Protein AF-A0A955DGP5-F1 (afdb_monomer_lite)

Radius of gyration: 36.28 Å; chains: 1; bounding box: 99×63×102 Å

Structure (mmCIF, N/CA/C/O backbone):
data_AF-A0A955DGP5-F1
#
_entry.id   AF-A0A955DGP5-F1
#
loop_
_atom_site.group_PDB
_atom_site.id
_atom_site.type_symbol
_atom_site.label_atom_id
_atom_site.label_alt_id
_atom_site.label_comp_id
_atom_site.label_asym_id
_atom_site.label_entity_id
_atom_site.label_seq_id
_atom_site.pdbx_PDB_ins_code
_atom_site.Cartn_x
_atom_site.Cartn_y
_atom_site.Cartn_z
_atom_site.occupancy
_atom_site.B_iso_or_equiv
_atom_site.auth_seq_id
_atom_site.auth_comp_id
_atom_site.auth_asym_id
_atom_site.auth_atom_id
_atom_site.pdbx_PDB_model_num
ATOM 1 N N . MET A 1 1 ? 39.831 -23.997 -34.292 1.00 48.88 1 MET A N 1
ATOM 2 C CA . MET A 1 1 ? 38.954 -23.624 -35.419 1.00 48.88 1 MET A CA 1
ATOM 3 C C . MET A 1 1 ? 38.560 -22.183 -35.210 1.00 48.88 1 MET A C 1
ATOM 5 O O . MET A 1 1 ? 38.172 -21.834 -34.099 1.00 48.88 1 MET A O 1
ATOM 9 N N . SER A 1 2 ? 38.765 -21.341 -36.214 1.00 65.88 2 SER A N 1
ATOM 10 C CA . SER A 1 2 ? 38.227 -19.985 -36.193 1.00 65.88 2 SER A CA 1
ATOM 11 C C . SER A 1 2 ? 36.701 -20.079 -36.203 1.00 65.88 2 SER A C 1
ATOM 13 O O . SER A 1 2 ? 36.144 -20.981 -36.828 1.00 65.88 2 SER A O 1
ATOM 15 N N . VAL A 1 3 ? 36.001 -19.145 -35.553 1.00 66.38 3 VAL A N 1
ATOM 16 C CA . VAL A 1 3 ? 34.526 -19.069 -35.624 1.00 66.38 3 VAL A CA 1
ATOM 17 C C . VAL A 1 3 ? 34.046 -18.962 -37.085 1.00 66.38 3 VAL A C 1
ATOM 19 O O . VAL A 1 3 ? 32.935 -19.363 -37.409 1.00 66.38 3 VAL A O 1
ATOM 22 N N . THR A 1 4 ? 34.917 -18.504 -37.989 1.00 73.19 4 THR A N 1
ATOM 23 C CA . THR A 1 4 ? 34.667 -18.378 -39.431 1.00 73.19 4 THR A CA 1
ATOM 24 C C . THR A 1 4 ? 34.707 -19.695 -40.216 1.00 73.19 4 THR A C 1
ATOM 26 O O . THR A 1 4 ? 34.394 -19.690 -41.401 1.00 73.19 4 THR A O 1
ATOM 29 N N . ASP A 1 5 ? 35.100 -20.815 -39.602 1.00 83.38 5 ASP A N 1
ATOM 30 C CA . ASP A 1 5 ? 35.236 -22.105 -40.303 1.00 83.38 5 ASP A CA 1
ATOM 31 C C . ASP A 1 5 ? 33.879 -22.825 -40.476 1.00 83.38 5 ASP A C 1
ATOM 33 O O . ASP A 1 5 ? 33.770 -23.781 -41.244 1.00 83.38 5 ASP A O 1
ATOM 37 N N . VAL A 1 6 ? 32.827 -22.361 -39.786 1.00 92.69 6 VAL A N 1
ATOM 38 C CA . VAL A 1 6 ? 31.447 -22.859 -39.915 1.00 92.69 6 VAL A CA 1
ATOM 39 C C . VAL A 1 6 ? 30.603 -21.803 -40.641 1.00 92.69 6 VAL A C 1
ATOM 41 O O . VAL A 1 6 ? 30.426 -20.718 -40.085 1.00 92.69 6 VAL A O 1
ATOM 44 N N . PRO A 1 7 ? 30.016 -22.095 -41.823 1.00 92.50 7 PRO A N 1
ATOM 45 C CA . PRO A 1 7 ? 29.334 -21.089 -42.648 1.00 92.50 7 PRO A CA 1
ATOM 46 C C . PRO A 1 7 ? 28.259 -20.270 -41.918 1.00 92.50 7 PRO A C 1
ATOM 48 O O . PRO A 1 7 ? 28.155 -19.062 -42.113 1.00 92.50 7 PRO A O 1
ATOM 51 N N . THR A 1 8 ? 27.478 -20.898 -41.036 1.00 93.88 8 THR A N 1
ATOM 52 C CA . THR A 1 8 ? 26.446 -20.195 -40.258 1.00 93.88 8 THR A CA 1
ATOM 53 C C . THR A 1 8 ? 27.043 -19.279 -39.188 1.00 93.88 8 THR A C 1
ATOM 55 O O . THR A 1 8 ? 26.563 -18.164 -39.001 1.00 93.88 8 THR A O 1
ATOM 58 N N . LEU A 1 9 ? 28.103 -19.711 -38.494 1.00 94.31 9 LEU A N 1
ATOM 59 C CA . LEU A 1 9 ? 28.782 -18.879 -37.492 1.00 94.31 9 LEU A CA 1
ATOM 60 C C . LEU A 1 9 ? 29.489 -17.695 -38.156 1.00 94.31 9 LEU A C 1
ATOM 62 O O . LEU A 1 9 ? 29.463 -16.571 -37.658 1.00 94.31 9 LEU A O 1
ATOM 66 N N . ASP A 1 10 ? 30.066 -17.940 -39.323 1.00 92.81 10 ASP A N 1
ATOM 67 C CA . ASP A 1 10 ? 30.679 -16.936 -40.174 1.00 92.81 10 ASP A CA 1
ATOM 68 C C . ASP A 1 10 ? 29.658 -15.886 -40.656 1.00 92.81 10 ASP A C 1
ATOM 70 O O . ASP A 1 10 ? 29.903 -14.683 -40.555 1.00 92.81 10 ASP A O 1
ATOM 74 N N . LEU A 1 11 ? 28.465 -16.313 -41.082 1.00 94.44 11 LEU A N 1
ATOM 75 C CA . LEU A 1 11 ? 27.358 -15.409 -41.410 1.00 94.44 11 LEU A CA 1
ATOM 76 C C . LEU A 1 11 ? 26.950 -14.551 -40.199 1.00 94.44 11 LEU A C 1
ATOM 78 O O . LEU A 1 11 ? 26.938 -13.322 -40.293 1.00 94.44 11 LEU A O 1
ATOM 82 N N . LEU A 1 12 ? 26.670 -15.188 -39.055 1.00 95.19 12 LEU A N 1
ATOM 83 C CA . LEU A 1 12 ? 26.222 -14.523 -37.824 1.00 95.19 12 LEU A CA 1
ATOM 84 C C . LEU A 1 12 ? 27.238 -13.491 -37.310 1.00 95.19 12 LEU A C 1
ATOM 86 O O . LEU A 1 12 ? 26.868 -12.395 -36.886 1.00 95.19 12 LEU A O 1
ATOM 90 N N . THR A 1 13 ? 28.531 -13.815 -37.365 1.00 92.19 13 THR A N 1
ATOM 91 C CA . THR A 1 13 ? 29.599 -12.942 -36.847 1.00 92.19 13 THR A CA 1
ATOM 92 C C . THR A 1 13 ? 29.950 -11.783 -37.778 1.00 92.19 13 THR A C 1
ATOM 94 O O . THR A 1 13 ? 30.512 -10.783 -37.325 1.00 92.19 13 THR A O 1
ATOM 97 N N . ARG A 1 14 ? 29.562 -11.848 -39.057 1.00 91.00 14 ARG A N 1
ATOM 98 C CA . ARG A 1 14 ? 29.710 -10.744 -40.021 1.00 91.00 14 ARG A CA 1
ATOM 99 C C . ARG A 1 14 ? 28.559 -9.741 -39.997 1.00 91.00 14 ARG A C 1
ATOM 101 O O . ARG A 1 14 ? 28.615 -8.763 -40.752 1.00 91.00 14 ARG A O 1
ATOM 108 N N . HIS A 1 15 ? 27.527 -9.951 -39.179 1.00 95.38 15 HIS A N 1
ATOM 109 C CA . HIS A 1 15 ? 26.366 -9.064 -39.122 1.00 95.38 15 HIS A CA 1
ATOM 110 C C . HIS A 1 15 ? 26.761 -7.590 -38.930 1.00 95.38 15 HIS A C 1
ATOM 112 O O . HIS A 1 15 ? 27.554 -7.212 -38.057 1.00 95.38 15 HIS A O 1
ATOM 118 N N . ARG A 1 16 ? 26.131 -6.726 -39.724 1.00 94.31 16 ARG A N 1
ATOM 119 C CA . ARG A 1 16 ? 26.225 -5.269 -39.620 1.00 94.31 16 ARG A CA 1
ATOM 120 C C . ARG A 1 16 ? 24.915 -4.658 -40.090 1.00 94.31 16 ARG A C 1
ATOM 122 O O . ARG A 1 16 ? 24.444 -4.968 -41.176 1.00 94.31 16 ARG A O 1
ATOM 129 N N . SER A 1 17 ? 24.333 -3.766 -39.289 1.00 96.44 17 SER A N 1
ATOM 130 C CA . SER A 1 17 ? 23.057 -3.156 -39.667 1.00 96.44 17 SER A CA 1
ATOM 131 C C . SER A 1 17 ? 23.236 -2.241 -40.879 1.00 96.44 17 SER A C 1
ATOM 133 O O . SER A 1 17 ? 23.959 -1.242 -40.786 1.00 96.44 17 SER A O 1
ATOM 135 N N . ILE A 1 18 ? 22.538 -2.560 -41.965 1.00 97.44 18 ILE A N 1
ATOM 136 C CA . ILE A 1 18 ? 22.532 -1.807 -43.219 1.00 97.44 18 ILE A CA 1
ATOM 137 C C . ILE A 1 18 ? 21.443 -0.735 -43.157 1.00 97.44 18 ILE A C 1
ATOM 139 O O . ILE A 1 18 ? 20.306 -0.984 -42.769 1.00 97.44 18 ILE A O 1
ATOM 143 N N . ARG A 1 19 ? 21.784 0.502 -43.490 1.00 96.25 19 ARG A N 1
ATOM 144 C CA . ARG A 1 19 ? 20.928 1.691 -43.386 1.00 96.25 19 ARG A CA 1
ATOM 145 C C . ARG A 1 19 ? 20.783 2.438 -44.711 1.00 96.25 19 ARG A C 1
ATOM 147 O O . ARG A 1 19 ? 20.003 3.388 -44.753 1.00 96.25 19 ARG A O 1
ATOM 154 N N . ARG A 1 20 ? 21.482 1.997 -45.760 1.00 96.62 20 ARG A N 1
ATOM 155 C CA . ARG A 1 20 ? 21.308 2.419 -47.154 1.00 96.62 20 ARG A CA 1
ATOM 156 C C . ARG A 1 20 ? 21.091 1.201 -48.040 1.00 96.62 20 ARG A C 1
ATOM 158 O O . ARG A 1 20 ? 21.802 0.206 -47.908 1.00 96.62 20 ARG A O 1
ATOM 165 N N . TYR A 1 21 ? 20.124 1.309 -48.936 1.00 97.44 21 TYR A N 1
ATOM 166 C CA . TYR A 1 21 ? 19.685 0.234 -49.812 1.00 97.44 21 TYR A CA 1
ATOM 167 C C . TYR A 1 21 ? 19.577 0.765 -51.237 1.00 97.44 21 TYR A C 1
ATOM 169 O O . TYR A 1 21 ? 19.356 1.960 -51.425 1.00 97.44 21 TYR A O 1
ATOM 177 N N . THR A 1 22 ? 19.722 -0.116 -52.221 1.00 96.38 22 THR A N 1
ATOM 178 C CA . THR A 1 22 ? 19.312 0.194 -53.598 1.00 96.38 22 THR A CA 1
ATOM 179 C C . THR A 1 22 ? 17.781 0.195 -53.707 1.00 96.38 22 THR A C 1
ATOM 181 O O . THR A 1 22 ? 17.105 -0.343 -52.829 1.00 96.38 22 THR A O 1
ATOM 184 N N . ASP A 1 23 ? 17.241 0.697 -54.819 1.00 91.94 23 ASP A N 1
ATOM 185 C CA . ASP A 1 23 ? 15.794 0.695 -55.092 1.00 91.94 23 ASP A CA 1
ATOM 186 C C . ASP A 1 23 ? 15.229 -0.698 -55.450 1.00 91.94 23 ASP A C 1
ATOM 188 O O . ASP A 1 23 ? 14.032 -0.842 -55.707 1.00 91.94 23 ASP A O 1
ATOM 192 N N . ALA A 1 24 ? 16.070 -1.741 -55.486 1.00 93.88 24 ALA A N 1
ATOM 193 C CA . ALA A 1 24 ? 15.634 -3.095 -55.801 1.00 93.88 24 ALA A CA 1
ATOM 194 C C . ALA A 1 24 ? 14.674 -3.641 -54.719 1.00 93.88 24 ALA A C 1
ATOM 196 O O . ALA A 1 24 ? 15.036 -3.675 -53.533 1.00 93.88 24 ALA A O 1
ATOM 197 N N . PRO A 1 25 ? 13.465 -4.107 -55.095 1.00 94.12 25 PRO A N 1
ATOM 198 C CA . PRO A 1 25 ? 12.541 -4.716 -54.148 1.00 94.12 25 PRO A CA 1
ATOM 199 C C . PRO A 1 25 ? 13.051 -6.086 -53.689 1.00 94.12 25 PRO A C 1
ATOM 201 O O . PRO A 1 25 ? 13.791 -6.762 -54.401 1.00 94.12 25 PRO A O 1
ATOM 204 N N . VAL A 1 26 ? 12.602 -6.526 -52.511 1.00 97.75 26 VAL A N 1
ATOM 205 C CA . VAL A 1 26 ? 12.794 -7.917 -52.069 1.00 97.75 26 VAL A CA 1
ATOM 206 C C . VAL A 1 26 ? 11.700 -8.782 -52.717 1.00 97.75 26 VAL A C 1
ATOM 208 O O . VAL A 1 26 ? 10.520 -8.498 -52.475 1.00 97.75 26 VAL A O 1
ATOM 211 N N . PRO A 1 27 ? 12.041 -9.807 -53.525 1.00 97.81 27 PRO A N 1
ATOM 212 C CA . PRO A 1 27 ? 11.066 -10.697 -54.149 1.00 97.81 27 PRO A CA 1
ATOM 213 C C . PRO A 1 27 ? 10.210 -11.433 -53.115 1.00 97.81 27 PRO A C 1
ATOM 215 O O . PRO A 1 27 ? 10.704 -11.865 -52.074 1.00 97.81 27 PRO A O 1
ATOM 218 N N . ASP A 1 28 ? 8.927 -11.633 -53.419 1.00 97.31 28 ASP A N 1
ATOM 219 C CA . ASP A 1 28 ? 7.980 -12.302 -52.514 1.00 97.31 28 ASP A CA 1
ATOM 220 C C . ASP A 1 28 ? 8.388 -13.740 -52.170 1.00 97.31 28 ASP A C 1
ATOM 222 O O . ASP A 1 28 ? 8.121 -14.213 -51.065 1.00 97.31 28 ASP A O 1
ATOM 226 N N . GLU A 1 29 ? 9.055 -14.428 -53.098 1.00 98.06 29 GLU A N 1
ATOM 227 C CA . GLU A 1 29 ? 9.611 -15.763 -52.870 1.00 98.06 29 GLU A CA 1
ATOM 228 C C . GLU A 1 29 ? 10.653 -15.750 -51.746 1.00 98.06 29 GLU A C 1
ATOM 230 O O . GLU A 1 29 ? 10.575 -16.559 -50.821 1.00 98.06 29 GLU A O 1
ATOM 235 N N . ASP A 1 30 ? 11.570 -14.785 -51.763 1.00 98.44 30 ASP A N 1
ATOM 236 C CA . ASP A 1 30 ? 12.584 -14.646 -50.719 1.00 98.44 30 ASP A CA 1
ATOM 237 C C . ASP A 1 30 ? 11.959 -14.225 -49.387 1.00 98.44 30 ASP A C 1
ATOM 239 O O . ASP A 1 30 ? 12.339 -14.749 -48.340 1.00 98.44 30 ASP A O 1
ATOM 243 N N . VAL A 1 31 ? 10.937 -13.360 -49.401 1.00 98.56 31 VAL A N 1
ATOM 244 C CA . VAL A 1 31 ? 10.166 -13.041 -48.187 1.00 98.56 31 VAL A CA 1
ATOM 245 C C . VAL A 1 31 ? 9.550 -14.308 -47.589 1.00 98.56 31 VAL A C 1
ATOM 247 O O . VAL A 1 31 ? 9.675 -14.538 -46.388 1.00 98.56 31 VAL A O 1
ATOM 250 N N . ARG A 1 32 ? 8.928 -15.166 -48.406 1.00 98.31 32 ARG A N 1
ATOM 251 C CA . ARG A 1 32 ? 8.340 -16.432 -47.938 1.00 98.31 32 ARG A CA 1
ATOM 252 C C . ARG A 1 32 ? 9.394 -17.386 -47.389 1.00 98.31 32 ARG A C 1
ATOM 254 O O . ARG A 1 32 ? 9.180 -17.957 -46.324 1.00 98.31 32 ARG A O 1
ATOM 261 N N . ARG A 1 33 ? 10.536 -17.531 -48.066 1.00 98.38 33 ARG A N 1
ATOM 262 C CA . ARG A 1 33 ? 11.659 -18.359 -47.592 1.00 98.38 33 ARG A CA 1
ATOM 263 C C . ARG A 1 33 ? 12.179 -17.879 -46.238 1.00 98.38 33 ARG A C 1
ATOM 265 O O . ARG A 1 33 ? 12.415 -18.698 -45.353 1.00 98.38 33 ARG A O 1
ATOM 272 N N . ALA A 1 34 ? 12.296 -16.565 -46.052 1.00 98.56 34 ALA A N 1
ATOM 273 C CA . ALA A 1 34 ? 12.708 -15.984 -44.781 1.00 98.56 34 ALA A CA 1
ATOM 274 C C . ALA A 1 34 ? 11.660 -16.213 -43.677 1.00 98.56 34 ALA A C 1
ATOM 276 O O . ALA A 1 34 ? 12.028 -16.565 -42.559 1.00 98.56 34 ALA A O 1
ATOM 277 N N . VAL A 1 35 ? 10.363 -16.077 -43.980 1.00 98.62 35 VAL A N 1
ATOM 278 C CA . VAL A 1 35 ? 9.282 -16.361 -43.019 1.00 98.62 35 VAL A CA 1
ATOM 279 C C . VAL A 1 35 ? 9.290 -17.826 -42.588 1.00 98.62 35 VAL A C 1
ATOM 281 O O . VAL A 1 35 ? 9.182 -18.083 -41.395 1.00 98.62 35 VAL A O 1
ATOM 284 N N . VAL A 1 36 ? 9.492 -18.775 -43.509 1.00 98.56 36 VAL A N 1
ATOM 285 C CA . VAL A 1 36 ? 9.620 -20.207 -43.173 1.00 98.56 36 VAL A CA 1
ATOM 286 C C . VAL A 1 36 ? 10.784 -20.444 -42.205 1.00 98.56 36 VAL A C 1
ATOM 288 O O . VAL A 1 36 ? 10.629 -21.162 -41.221 1.00 98.56 36 VAL A O 1
ATOM 291 N N . ALA A 1 37 ? 11.934 -19.803 -42.432 1.00 98.06 37 ALA A N 1
ATOM 292 C CA . ALA A 1 37 ? 13.064 -19.877 -41.505 1.00 98.06 37 ALA A CA 1
ATOM 293 C C . ALA A 1 37 ? 12.751 -19.226 -40.144 1.00 98.06 37 ALA A C 1
ATOM 295 O O . ALA A 1 37 ? 13.120 -19.766 -39.101 1.00 98.06 37 ALA A O 1
ATOM 296 N N . GLY A 1 38 ? 12.036 -18.097 -40.144 1.00 98.12 38 GLY A N 1
ATOM 297 C CA . GLY A 1 38 ? 11.529 -17.446 -38.937 1.00 98.12 38 GLY A CA 1
ATOM 298 C C . GLY A 1 38 ? 10.619 -18.365 -38.120 1.00 98.12 38 GLY A C 1
ATOM 299 O O . GLY A 1 38 ? 10.817 -18.509 -36.918 1.00 98.12 38 GLY A O 1
ATOM 300 N N . GLN A 1 39 ? 9.664 -19.035 -38.771 1.00 98.25 39 GLN A N 1
ATOM 301 C CA . GLN A 1 39 ? 8.717 -19.958 -38.131 1.00 98.25 39 GLN A CA 1
ATOM 302 C C . GLN A 1 39 ? 9.385 -21.195 -37.521 1.00 98.25 39 GLN A C 1
ATOM 304 O O . GLN A 1 39 ? 8.822 -21.805 -36.619 1.00 98.25 39 GLN A O 1
ATOM 309 N N . ALA A 1 40 ? 10.586 -21.550 -37.983 1.00 98.00 40 ALA A N 1
ATOM 310 C CA . ALA A 1 40 ? 11.376 -22.639 -37.419 1.00 98.00 40 ALA A CA 1
ATOM 311 C C . ALA A 1 40 ? 12.081 -22.271 -36.094 1.00 98.00 40 ALA A C 1
ATOM 313 O O . ALA A 1 40 ? 12.815 -23.095 -35.548 1.00 98.00 40 ALA A O 1
ATOM 314 N N . ALA A 1 41 ? 11.910 -21.045 -35.586 1.00 98.00 41 ALA A N 1
ATOM 315 C CA . ALA A 1 41 ? 12.388 -20.664 -34.262 1.00 98.00 41 ALA A CA 1
ATOM 316 C C . ALA A 1 41 ? 11.684 -21.468 -33.152 1.00 98.00 41 ALA A C 1
ATOM 318 O O . ALA A 1 41 ? 10.514 -21.832 -33.278 1.00 98.00 41 ALA A O 1
ATOM 319 N N . SER A 1 42 ? 12.388 -21.710 -32.041 1.00 96.69 42 SER A N 1
ATOM 320 C CA . SER A 1 42 ? 11.759 -22.225 -30.821 1.00 96.69 42 SER A CA 1
ATOM 321 C C . SER A 1 42 ? 10.641 -21.290 -30.368 1.00 96.69 42 SER A C 1
ATOM 323 O O . SER A 1 42 ? 10.778 -20.071 -30.463 1.00 96.69 42 SER A O 1
ATOM 325 N N . THR A 1 43 ? 9.565 -21.870 -29.843 1.00 93.88 43 THR A N 1
ATOM 326 C CA . THR A 1 43 ? 8.435 -21.125 -29.281 1.00 93.88 43 THR A CA 1
ATOM 327 C C . THR A 1 43 ? 8.040 -21.741 -27.953 1.00 93.88 43 THR A C 1
ATOM 329 O O . THR A 1 43 ? 7.986 -22.971 -27.814 1.00 93.88 43 THR A O 1
ATOM 332 N N . SER A 1 44 ? 7.800 -20.901 -26.955 1.00 81.44 44 SER A N 1
ATOM 333 C CA . SER A 1 44 ? 7.436 -21.377 -25.623 1.00 81.44 44 SER A CA 1
ATOM 334 C C . SER A 1 44 ? 6.098 -22.106 -25.684 1.00 81.44 44 SER A C 1
ATOM 336 O O . SER A 1 44 ? 5.122 -21.576 -26.202 1.00 81.44 44 SER A O 1
ATOM 338 N N . SER A 1 45 ? 6.045 -23.352 -25.208 1.00 87.56 45 SER A N 1
ATOM 339 C CA . SER A 1 45 ? 4.828 -24.184 -25.234 1.00 87.56 45 SER A CA 1
ATOM 340 C C . SER A 1 45 ? 4.144 -24.291 -26.611 1.00 87.56 45 SER A C 1
ATOM 342 O O . SER A 1 45 ? 2.942 -24.529 -26.686 1.00 87.56 45 SER A O 1
ATOM 344 N N . ALA A 1 46 ? 4.896 -24.112 -27.704 1.00 89.69 46 ALA A N 1
ATOM 345 C CA . ALA A 1 46 ? 4.382 -24.084 -29.076 1.00 89.69 46 ALA A CA 1
ATOM 346 C C . ALA A 1 46 ? 3.311 -23.004 -29.364 1.00 89.69 46 ALA A C 1
ATOM 348 O O . ALA A 1 46 ? 2.576 -23.126 -30.351 1.00 89.69 46 ALA A O 1
ATOM 349 N N . VAL A 1 47 ? 3.225 -21.945 -28.543 1.00 89.75 47 VAL A N 1
ATOM 350 C CA . VAL A 1 47 ? 2.171 -20.917 -28.655 1.00 89.75 47 VAL A CA 1
ATOM 351 C C . VAL A 1 47 ? 2.271 -20.126 -29.957 1.00 89.75 47 VAL A C 1
ATOM 353 O O . VAL A 1 47 ? 1.254 -19.866 -30.590 1.00 89.75 47 VAL A O 1
ATOM 356 N N . GLN A 1 48 ? 3.485 -19.824 -30.430 1.00 95.81 48 GLN A N 1
ATOM 357 C CA . GLN A 1 48 ? 3.697 -19.055 -31.659 1.00 95.81 48 GLN A CA 1
ATOM 358 C C . GLN A 1 48 ? 3.006 -17.683 -31.577 1.00 95.81 48 GLN A C 1
ATOM 360 O O . GLN A 1 48 ? 2.262 -17.289 -32.482 1.00 95.81 48 GLN A O 1
ATOM 365 N N . ALA A 1 49 ? 3.242 -16.958 -30.481 1.00 95.94 49 ALA A N 1
ATOM 366 C CA . ALA A 1 49 ? 2.567 -15.702 -30.139 1.00 95.94 49 ALA A CA 1
ATOM 367 C C . ALA A 1 49 ? 3.161 -14.490 -30.888 1.00 95.94 49 ALA A C 1
ATOM 369 O O . ALA A 1 49 ? 3.545 -13.480 -30.294 1.00 95.94 49 ALA A O 1
ATOM 370 N N . TYR A 1 50 ? 3.263 -14.593 -32.215 1.00 97.75 50 TYR A N 1
ATOM 371 C CA . TYR A 1 50 ? 3.863 -13.581 -33.081 1.00 97.75 50 TYR A CA 1
ATOM 372 C C . TYR A 1 50 ? 3.137 -13.429 -34.422 1.00 97.75 50 TYR A C 1
ATOM 374 O O . TYR A 1 50 ? 2.485 -14.346 -34.936 1.00 97.75 50 TYR A O 1
ATOM 382 N N . ALA A 1 51 ? 3.325 -12.266 -35.040 1.00 97.94 51 ALA A N 1
ATOM 383 C CA . ALA A 1 51 ? 2.938 -11.997 -36.417 1.00 97.94 51 ALA A CA 1
ATOM 384 C C . ALA A 1 51 ? 3.963 -11.090 -37.118 1.00 97.94 51 ALA A C 1
ATOM 386 O O . ALA A 1 51 ? 4.745 -10.377 -36.486 1.00 97.94 51 ALA A O 1
ATOM 387 N N . LEU A 1 52 ? 3.960 -11.116 -38.452 1.00 98.31 52 LEU A N 1
ATOM 388 C CA . LEU A 1 52 ? 4.790 -10.250 -39.284 1.00 98.31 52 LEU A CA 1
ATOM 389 C C . LEU A 1 52 ? 3.893 -9.439 -40.213 1.00 98.31 52 LEU A C 1
ATOM 391 O O . LEU A 1 52 ? 3.230 -9.997 -41.086 1.00 98.31 52 LEU A O 1
ATOM 395 N N . LEU A 1 53 ? 3.913 -8.121 -40.057 1.00 97.94 53 LEU A N 1
ATOM 396 C CA . LEU A 1 53 ? 3.165 -7.207 -40.909 1.00 97.94 53 LEU A CA 1
ATOM 397 C C . LEU A 1 53 ? 4.105 -6.575 -41.937 1.00 97.94 53 LEU A C 1
ATOM 399 O O . LEU A 1 53 ? 5.031 -5.850 -41.579 1.00 97.94 53 LEU A O 1
ATOM 403 N N . ARG A 1 54 ? 3.882 -6.833 -43.230 1.00 97.94 54 ARG A N 1
ATOM 404 C CA . ARG A 1 54 ? 4.615 -6.170 -44.320 1.00 97.94 54 ARG A CA 1
ATOM 405 C C . ARG A 1 54 ? 3.880 -4.900 -44.727 1.00 97.94 54 ARG A C 1
ATOM 407 O O . ARG A 1 54 ? 2.755 -4.971 -45.209 1.00 97.94 54 ARG A O 1
ATOM 414 N N . ILE A 1 55 ? 4.535 -3.749 -44.614 1.00 97.50 55 ILE A N 1
ATOM 415 C CA . ILE A 1 55 ? 3.962 -2.475 -45.064 1.00 97.50 55 ILE A CA 1
ATOM 416 C C . ILE A 1 55 ? 4.318 -2.297 -46.534 1.00 97.50 55 ILE A C 1
ATOM 418 O O . ILE A 1 55 ? 5.483 -2.076 -46.857 1.00 97.50 55 ILE A O 1
ATOM 422 N N . THR A 1 56 ? 3.359 -2.425 -47.444 1.00 95.44 56 THR A N 1
ATOM 423 C CA . THR A 1 56 ? 3.584 -2.239 -48.892 1.00 95.44 56 THR A CA 1
ATOM 424 C C . THR A 1 56 ? 3.180 -0.853 -49.381 1.00 95.44 56 THR A C 1
ATOM 426 O O . THR A 1 56 ? 3.719 -0.393 -50.383 1.00 95.44 56 THR A O 1
ATOM 429 N N . ASP A 1 57 ? 2.285 -0.170 -48.663 1.00 96.19 57 ASP A N 1
ATOM 430 C CA . ASP A 1 57 ? 1.847 1.180 -49.002 1.00 96.19 57 ASP A CA 1
ATOM 431 C C . ASP A 1 57 ? 2.958 2.215 -48.759 1.00 96.19 57 ASP A C 1
ATOM 433 O O . ASP A 1 57 ? 3.445 2.397 -47.637 1.00 96.19 57 ASP A O 1
ATOM 437 N N . GLY A 1 58 ? 3.346 2.914 -49.828 1.00 94.00 58 GLY A N 1
ATOM 438 C CA . GLY A 1 58 ? 4.395 3.929 -49.791 1.00 94.00 58 GLY A CA 1
ATOM 439 C C . GLY A 1 58 ? 4.038 5.112 -48.892 1.00 94.00 58 GLY A C 1
ATOM 440 O O . GLY A 1 58 ? 4.897 5.591 -48.154 1.00 94.00 58 GLY A O 1
ATOM 441 N N . ALA A 1 59 ? 2.770 5.540 -48.878 1.00 95.56 59 ALA A N 1
ATOM 442 C CA . ALA A 1 59 ? 2.332 6.661 -48.046 1.00 95.56 59 ALA A CA 1
ATOM 443 C C . ALA A 1 59 ? 2.437 6.331 -46.547 1.00 95.56 59 ALA A C 1
ATOM 445 O O . ALA A 1 59 ? 2.922 7.143 -45.756 1.00 95.56 59 ALA A O 1
ATOM 446 N N . THR A 1 60 ? 2.058 5.114 -46.157 1.00 96.25 60 THR A N 1
ATOM 447 C CA . THR A 1 60 ? 2.214 4.603 -44.789 1.00 96.25 60 THR A CA 1
ATOM 448 C C . THR A 1 60 ? 3.685 4.541 -44.386 1.00 96.25 60 THR A C 1
ATOM 450 O O . THR A 1 60 ? 4.041 5.000 -43.298 1.00 96.25 60 THR A O 1
ATOM 453 N N . ARG A 1 61 ? 4.575 4.053 -45.263 1.00 95.94 61 ARG A N 1
ATOM 454 C CA . ARG A 1 61 ? 6.019 4.037 -44.971 1.00 95.94 61 ARG A CA 1
ATOM 455 C C . ARG A 1 61 ? 6.610 5.436 -44.795 1.00 95.94 61 ARG A C 1
ATOM 457 O O . ARG A 1 61 ? 7.425 5.630 -43.896 1.00 95.94 61 ARG A O 1
ATOM 464 N N . GLU A 1 62 ? 6.194 6.403 -45.609 1.00 95.50 62 GLU A N 1
ATOM 465 C CA . GLU A 1 62 ? 6.613 7.805 -45.471 1.00 95.50 62 GLU A CA 1
ATOM 466 C C . GLU A 1 62 ? 6.159 8.392 -44.125 1.00 95.50 62 GLU A C 1
ATOM 468 O O . GLU A 1 62 ? 6.959 8.992 -43.403 1.00 95.50 62 GLU A O 1
ATOM 473 N N . ARG A 1 63 ? 4.910 8.138 -43.708 1.00 95.19 63 ARG A N 1
ATOM 474 C CA . ARG A 1 63 ? 4.403 8.565 -42.388 1.00 95.19 63 ARG A CA 1
ATOM 475 C C . ARG A 1 63 ? 5.210 7.962 -41.233 1.00 95.19 63 ARG A C 1
ATOM 477 O O . ARG A 1 63 ? 5.508 8.658 -40.261 1.00 95.19 63 ARG A O 1
ATOM 484 N N . LEU A 1 64 ? 5.628 6.701 -41.355 1.00 95.44 64 LEU A N 1
ATOM 485 C CA . LEU A 1 64 ? 6.432 6.013 -40.340 1.00 95.44 64 LEU A CA 1
ATOM 486 C C . LEU A 1 64 ? 7.838 6.610 -40.156 1.00 95.44 64 LEU A C 1
ATOM 488 O O . LEU A 1 64 ? 8.437 6.414 -39.097 1.00 95.44 64 LEU A O 1
ATOM 492 N N . ILE A 1 65 ? 8.381 7.374 -41.113 1.00 94.69 65 ILE A N 1
ATOM 493 C CA . ILE A 1 65 ? 9.681 8.051 -40.940 1.00 94.69 65 ILE A CA 1
ATOM 494 C C . ILE A 1 65 ? 9.639 8.982 -39.727 1.00 94.69 65 ILE A C 1
ATOM 496 O O . ILE A 1 65 ? 10.548 8.945 -38.895 1.00 94.69 65 ILE A O 1
ATOM 500 N N . ALA A 1 66 ? 8.593 9.804 -39.613 1.00 91.00 66 ALA A N 1
ATOM 501 C CA . ALA A 1 66 ? 8.444 10.741 -38.504 1.00 91.00 66 ALA A CA 1
ATOM 502 C C . ALA A 1 66 ? 8.295 9.992 -37.171 1.00 91.00 66 ALA A C 1
ATOM 504 O O . ALA A 1 66 ? 9.020 10.279 -36.218 1.00 91.00 66 ALA A O 1
ATOM 505 N N . LEU A 1 67 ? 7.437 8.967 -37.147 1.00 90.31 67 LEU A N 1
ATOM 506 C CA . LEU A 1 67 ? 7.142 8.174 -35.949 1.00 90.31 67 LEU A CA 1
ATOM 507 C C . LEU A 1 67 ? 8.345 7.362 -35.454 1.00 90.31 67 LEU A C 1
ATOM 509 O O . LEU A 1 67 ? 8.459 7.083 -34.267 1.00 90.31 67 LEU A O 1
ATOM 513 N N . THR A 1 68 ? 9.290 7.040 -36.338 1.00 90.81 68 THR A N 1
ATOM 514 C CA . THR A 1 68 ? 10.499 6.277 -36.000 1.00 90.81 68 THR A CA 1
ATOM 515 C C . THR A 1 68 ? 11.710 7.153 -35.666 1.00 90.81 68 THR A C 1
ATOM 517 O O . THR A 1 68 ? 12.820 6.635 -35.536 1.00 90.81 68 THR A O 1
ATOM 520 N N . GLY A 1 69 ? 11.538 8.471 -35.508 1.00 87.94 69 GLY A N 1
ATOM 521 C CA . GLY A 1 69 ? 12.628 9.404 -35.193 1.00 87.94 69 GLY A CA 1
ATOM 522 C C . GLY A 1 69 ? 13.414 9.882 -36.419 1.00 87.94 69 GLY A C 1
ATOM 523 O O . GLY A 1 69 ? 14.633 10.029 -36.359 1.00 87.94 69 GLY A O 1
ATOM 524 N N . GLY A 1 70 ? 12.738 10.089 -37.552 1.00 90.50 70 GLY A N 1
ATOM 525 C CA . GLY A 1 70 ? 13.331 10.629 -38.782 1.00 90.50 70 GLY A CA 1
ATOM 526 C C . GLY A 1 70 ? 14.113 9.606 -39.611 1.00 90.50 70 GLY A C 1
ATOM 527 O O . GLY A 1 70 ? 14.965 9.971 -40.425 1.00 90.50 70 GLY A O 1
ATOM 528 N N . GLN A 1 71 ? 13.871 8.308 -39.414 1.00 92.44 71 GLN A N 1
ATOM 529 C CA . GLN A 1 71 ? 14.657 7.246 -40.042 1.00 92.44 71 GLN A CA 1
ATOM 530 C C . GLN A 1 71 ? 14.223 6.987 -41.492 1.00 92.44 71 GLN A C 1
ATOM 532 O O . GLN A 1 71 ? 13.535 6.014 -41.774 1.00 92.44 71 GLN A O 1
ATOM 537 N N . ARG A 1 72 ? 14.708 7.806 -42.435 1.00 93.75 72 ARG A N 1
ATOM 538 C CA . ARG A 1 72 ? 14.356 7.751 -43.876 1.00 93.75 72 ARG A CA 1
ATOM 539 C C . ARG A 1 72 ? 14.408 6.359 -44.520 1.00 93.75 72 ARG A C 1
ATOM 541 O O . ARG A 1 72 ? 13.616 6.049 -45.399 1.00 93.75 72 ARG A O 1
ATOM 548 N N . LYS A 1 73 ? 15.314 5.495 -44.055 1.00 94.44 73 LYS A N 1
ATOM 549 C CA . LYS A 1 73 ? 15.436 4.100 -44.511 1.00 94.44 73 LYS A CA 1
ATOM 550 C C . LYS A 1 73 ? 14.155 3.264 -44.363 1.00 94.44 73 LYS A C 1
ATOM 552 O O . LYS A 1 73 ? 14.008 2.285 -45.081 1.00 94.44 73 LYS A O 1
ATOM 557 N N . VAL A 1 74 ? 13.232 3.651 -43.478 1.00 95.06 74 VAL A N 1
ATOM 558 C CA . VAL A 1 74 ? 11.923 2.995 -43.320 1.00 95.06 74 VAL A CA 1
ATOM 559 C C . VAL A 1 74 ? 11.114 3.041 -44.621 1.00 95.06 74 VAL A C 1
ATOM 561 O O . VAL A 1 74 ? 10.515 2.034 -44.987 1.00 95.06 74 VAL A O 1
ATOM 564 N N . ALA A 1 75 ? 11.166 4.150 -45.368 1.00 93.25 75 ALA A N 1
ATOM 565 C CA . ALA A 1 75 ? 10.490 4.257 -46.662 1.00 93.25 75 ALA A CA 1
ATOM 566 C C . ALA A 1 75 ? 11.308 3.714 -47.835 1.00 93.25 75 ALA A C 1
ATOM 568 O O . ALA A 1 75 ? 10.738 3.132 -48.753 1.00 93.25 75 ALA A O 1
ATOM 569 N N . HIS A 1 76 ? 12.633 3.852 -47.785 1.00 91.56 76 HIS A N 1
ATOM 570 C CA . HIS A 1 76 ? 13.507 3.570 -48.931 1.00 91.56 76 HIS A CA 1
ATOM 571 C C . HIS A 1 76 ? 14.158 2.174 -48.921 1.00 91.56 76 HIS A C 1
ATOM 573 O O . HIS A 1 76 ? 15.019 1.895 -49.745 1.00 91.56 76 HIS A O 1
ATOM 579 N N . CYS A 1 77 ? 13.812 1.297 -47.976 1.00 96.62 77 CYS A N 1
ATOM 580 C CA . CYS A 1 77 ? 14.268 -0.094 -48.011 1.00 96.62 77 CYS A CA 1
ATOM 581 C C . CYS A 1 77 ? 13.420 -0.940 -48.978 1.00 96.62 77 CYS A C 1
ATOM 583 O O . CYS A 1 77 ? 12.231 -0.679 -49.181 1.00 96.62 77 CYS A O 1
ATOM 585 N N . GLY A 1 78 ? 14.019 -1.995 -49.539 1.00 96.44 78 GLY A N 1
ATOM 586 C CA . GLY A 1 78 ? 13.352 -2.890 -50.494 1.00 96.44 78 GLY A CA 1
ATOM 587 C C . GLY A 1 78 ? 12.111 -3.591 -49.922 1.00 96.44 78 GLY A C 1
ATOM 588 O O . GLY A 1 78 ? 11.160 -3.885 -50.645 1.00 96.44 78 GLY A O 1
ATOM 589 N N . SER A 1 79 ? 12.061 -3.843 -48.614 1.00 98.06 79 SER A N 1
ATOM 590 C CA . SER A 1 79 ? 10.855 -4.231 -47.879 1.00 98.06 79 SER A CA 1
ATOM 591 C C . SER A 1 79 ? 10.931 -3.794 -46.421 1.00 98.06 79 SER A C 1
ATOM 593 O O . SER A 1 79 ? 11.956 -3.963 -45.761 1.00 98.06 79 SER A O 1
ATOM 595 N N . PHE A 1 80 ? 9.823 -3.246 -45.924 1.00 98.25 80 PHE A N 1
ATOM 596 C CA . PHE A 1 80 ? 9.666 -2.862 -44.529 1.00 98.25 80 PHE A CA 1
ATOM 597 C C . PHE A 1 80 ? 8.651 -3.773 -43.846 1.00 98.25 80 PHE A C 1
ATOM 599 O O . PHE A 1 80 ? 7.518 -3.919 -44.320 1.00 98.25 80 PHE A O 1
ATOM 606 N N . PHE A 1 81 ? 9.067 -4.361 -42.731 1.00 98.62 81 PHE A N 1
ATOM 607 C CA . PHE A 1 81 ? 8.227 -5.207 -41.899 1.00 98.62 81 PHE A CA 1
ATOM 608 C C . PHE A 1 81 ? 8.086 -4.631 -40.497 1.00 98.62 81 PHE A C 1
ATOM 610 O O . PHE A 1 81 ? 8.958 -3.903 -40.023 1.00 98.62 81 PHE A O 1
ATOM 617 N N . ILE A 1 82 ? 7.013 -5.008 -39.819 1.00 98.31 82 ILE A N 1
ATOM 618 C CA . ILE A 1 82 ? 6.795 -4.780 -38.398 1.00 98.31 82 ILE A CA 1
ATOM 619 C C . ILE A 1 82 ? 6.617 -6.143 -37.748 1.00 98.31 82 ILE A C 1
ATOM 621 O O . ILE A 1 82 ? 5.771 -6.936 -38.164 1.00 98.31 82 ILE A O 1
ATOM 625 N N . VAL A 1 83 ? 7.453 -6.412 -36.753 1.00 98.44 83 VAL A N 1
ATOM 626 C CA . VAL A 1 83 ? 7.374 -7.622 -35.940 1.00 98.44 83 VAL A CA 1
ATOM 627 C C . VAL A 1 83 ? 6.400 -7.353 -34.803 1.00 98.44 83 VAL A C 1
ATOM 629 O O . VAL A 1 83 ? 6.562 -6.382 -34.056 1.00 98.44 83 VAL A O 1
ATOM 632 N N . LEU A 1 84 ? 5.386 -8.206 -34.711 1.00 97.75 84 LEU A N 1
ATOM 633 C CA . LEU A 1 84 ? 4.276 -8.082 -33.783 1.00 97.75 84 LEU A CA 1
ATOM 634 C C . LEU A 1 84 ? 4.308 -9.232 -32.773 1.00 97.75 84 LEU A C 1
ATOM 636 O O . LEU A 1 84 ? 4.519 -10.381 -33.164 1.00 97.75 84 LEU A O 1
ATOM 640 N N . GLY A 1 85 ? 4.036 -8.938 -31.505 1.00 96.31 85 GLY A N 1
ATOM 641 C CA . GLY A 1 85 ? 3.484 -9.931 -30.584 1.00 96.31 85 GLY A CA 1
ATOM 642 C C . GLY A 1 85 ? 2.004 -10.124 -30.895 1.00 96.31 85 GLY A C 1
ATOM 643 O O . GLY A 1 85 ? 1.310 -9.142 -31.145 1.00 96.31 85 GLY A O 1
ATOM 644 N N . ASP A 1 86 ? 1.522 -11.362 -30.915 1.00 95.50 86 ASP A N 1
ATOM 645 C CA . ASP A 1 86 ? 0.129 -11.689 -31.246 1.00 95.50 86 ASP A CA 1
ATOM 646 C C . ASP A 1 86 ? -0.438 -12.629 -30.183 1.00 95.50 86 ASP A C 1
ATOM 648 O O . ASP A 1 86 ? -0.329 -13.851 -30.280 1.00 95.50 86 ASP A O 1
ATOM 652 N N . THR A 1 87 ? -1.038 -12.039 -29.150 1.00 93.00 87 THR A N 1
ATOM 653 C CA . THR A 1 87 ? -1.844 -12.766 -28.165 1.00 93.00 87 THR A CA 1
ATOM 654 C C . THR A 1 87 ? -3.306 -12.855 -28.579 1.00 93.00 87 THR A C 1
ATOM 656 O O . THR A 1 87 ? -4.054 -13.678 -28.049 1.00 93.00 87 THR A O 1
ATOM 659 N N . ARG A 1 88 ? -3.730 -12.051 -29.563 1.00 92.56 88 ARG A N 1
ATOM 660 C CA . ARG A 1 88 ? -5.096 -12.044 -30.086 1.00 92.56 88 ARG A CA 1
ATOM 661 C C . ARG A 1 88 ? -5.532 -13.433 -30.539 1.00 92.56 88 ARG A C 1
ATOM 663 O O . ARG A 1 88 ? -6.643 -13.836 -30.205 1.00 92.56 88 ARG A O 1
ATOM 670 N N . ARG A 1 89 ? -4.679 -14.179 -31.247 1.00 91.69 89 ARG A N 1
ATOM 671 C CA . ARG A 1 89 ? -4.987 -15.567 -31.654 1.00 91.69 89 ARG A CA 1
ATOM 672 C C . ARG A 1 89 ? -5.341 -16.475 -30.476 1.00 91.69 89 ARG A C 1
ATOM 674 O O . ARG A 1 89 ? -6.249 -17.289 -30.585 1.00 91.69 89 ARG A O 1
ATOM 681 N N . HIS A 1 90 ? -4.654 -16.306 -29.350 1.00 90.69 90 HIS A N 1
ATOM 682 C CA . HIS A 1 90 ? -4.856 -17.115 -28.154 1.00 90.69 90 HIS A CA 1
ATOM 683 C C . HIS A 1 90 ? -6.105 -16.683 -27.408 1.00 90.69 90 HIS A C 1
ATOM 685 O O . HIS A 1 90 ? -6.890 -17.531 -27.007 1.00 90.69 90 HIS A O 1
ATOM 691 N N . ARG A 1 91 ? -6.350 -15.374 -27.317 1.00 88.88 91 ARG A N 1
ATOM 692 C CA . ARG A 1 91 ? -7.591 -14.840 -26.759 1.00 88.88 91 ARG A CA 1
ATOM 693 C C . ARG A 1 91 ? -8.822 -15.346 -27.510 1.00 88.88 91 ARG A C 1
ATOM 695 O O . ARG A 1 91 ? -9.787 -15.752 -26.876 1.00 88.88 91 ARG A O 1
ATOM 702 N N . LEU A 1 92 ? -8.771 -15.357 -28.844 1.00 90.50 92 LEU A N 1
ATOM 703 C CA . LEU A 1 92 ? -9.846 -15.911 -29.671 1.00 90.50 92 LEU A CA 1
ATOM 704 C C . LEU A 1 92 ? -10.007 -17.421 -29.444 1.00 90.50 92 LEU A C 1
ATOM 706 O O . LEU A 1 92 ? -11.121 -17.875 -29.232 1.00 90.50 92 LEU A O 1
ATOM 710 N N . ALA A 1 93 ? -8.909 -18.182 -29.398 1.00 89.69 93 ALA A N 1
ATOM 711 C CA . ALA A 1 93 ? -8.964 -19.621 -29.133 1.00 89.69 93 ALA A CA 1
ATOM 712 C C . ALA A 1 93 ? -9.521 -19.962 -27.734 1.00 89.69 93 ALA A C 1
ATOM 714 O O . ALA A 1 93 ? -10.286 -20.913 -27.599 1.00 89.69 93 ALA A O 1
ATOM 715 N N . CYS A 1 94 ? -9.165 -19.189 -26.703 1.00 87.62 94 CYS A N 1
ATOM 716 C CA . CYS A 1 94 ? -9.728 -19.315 -25.358 1.00 87.62 94 CYS A CA 1
ATOM 717 C C . CYS A 1 94 ? -11.228 -18.997 -25.359 1.00 87.62 94 CYS A C 1
ATOM 719 O O . CYS A 1 94 ? -12.012 -19.803 -24.865 1.00 87.62 94 CYS A O 1
ATOM 721 N N . ALA A 1 95 ? -11.634 -17.889 -25.990 1.00 87.25 95 ALA A N 1
ATOM 722 C CA . ALA A 1 95 ? -13.039 -17.502 -26.099 1.00 87.25 95 ALA A CA 1
ATOM 723 C C . ALA A 1 95 ? -13.886 -18.560 -26.830 1.00 87.25 95 ALA A C 1
ATOM 725 O O . ALA A 1 95 ? -14.945 -18.940 -26.334 1.00 87.25 95 ALA A O 1
ATOM 726 N N . ASP A 1 96 ? -13.395 -19.098 -27.951 1.00 93.50 96 ASP A N 1
ATOM 727 C CA . ASP A 1 96 ? -14.057 -20.175 -28.703 1.00 93.50 96 ASP A CA 1
ATOM 728 C C . ASP A 1 96 ? -14.184 -21.470 -27.877 1.00 93.50 96 ASP A C 1
ATOM 730 O O . ASP A 1 96 ? -15.118 -22.250 -28.071 1.00 93.50 96 ASP A O 1
ATOM 734 N N . ALA A 1 97 ? -13.262 -21.695 -26.938 1.00 88.81 97 ALA A N 1
ATOM 735 C CA . ALA A 1 97 ? -13.278 -22.820 -26.007 1.00 88.81 97 ALA A CA 1
ATOM 736 C C . ALA A 1 97 ? -14.077 -22.550 -24.714 1.00 88.81 97 ALA A C 1
ATOM 738 O O . ALA A 1 97 ? -14.174 -23.445 -23.874 1.00 88.81 97 ALA A O 1
ATOM 739 N N . GLY A 1 98 ? -14.637 -21.347 -24.534 1.00 85.44 98 GLY A N 1
ATOM 740 C CA . GLY A 1 98 ? -15.314 -20.940 -23.298 1.00 85.44 98 GLY A CA 1
ATOM 741 C C . GLY A 1 98 ? -14.378 -20.832 -22.088 1.00 85.44 98 GLY A C 1
ATOM 742 O O . GLY A 1 98 ? -14.813 -21.046 -20.960 1.00 85.44 98 GLY A O 1
ATOM 743 N N . LEU A 1 99 ? -13.094 -20.561 -22.326 1.00 78.19 99 LEU A N 1
ATOM 744 C CA . LEU A 1 99 ? -12.060 -20.402 -21.307 1.00 78.19 99 LEU A CA 1
ATOM 745 C C . LEU A 1 99 ? -11.641 -18.935 -21.196 1.00 78.19 99 LEU A C 1
ATOM 747 O O . LEU A 1 99 ? -11.554 -18.227 -22.202 1.00 78.19 99 LEU A O 1
ATOM 751 N N . ASP A 1 100 ? -11.292 -18.509 -19.986 1.00 72.62 100 ASP A N 1
ATOM 752 C CA . ASP A 1 100 ? -10.705 -17.190 -19.769 1.00 72.62 100 ASP A CA 1
ATOM 753 C C . ASP A 1 100 ? -9.269 -17.139 -20.299 1.00 72.62 100 ASP A C 1
ATOM 755 O O . ASP A 1 100 ? -8.471 -18.066 -20.123 1.00 72.62 100 ASP A O 1
ATOM 759 N N . TYR A 1 101 ? -8.933 -16.034 -20.961 1.00 76.06 101 TYR A N 1
ATOM 760 C CA . TYR A 1 101 ? -7.576 -15.782 -21.424 1.00 76.06 101 TYR A CA 1
ATOM 761 C C . TYR A 1 101 ? -6.752 -15.118 -20.318 1.00 76.06 101 TYR A C 1
ATOM 763 O O . TYR A 1 101 ? -7.077 -14.027 -19.854 1.00 76.06 101 TYR A O 1
ATOM 771 N N . ASP A 1 102 ? -5.646 -15.754 -19.937 1.00 71.75 102 ASP A N 1
ATOM 772 C CA . ASP A 1 102 ? -4.702 -15.205 -18.971 1.00 71.75 102 ASP A CA 1
ATOM 773 C C . ASP A 1 102 ? -3.874 -14.057 -19.581 1.00 71.75 102 ASP A C 1
ATOM 775 O O . ASP A 1 102 ? -2.922 -14.278 -20.332 1.00 71.75 102 ASP A O 1
ATOM 779 N N . ALA A 1 103 ? -4.231 -12.815 -19.244 1.00 72.50 103 ALA A N 1
ATOM 780 C CA . ALA A 1 103 ? -3.559 -11.604 -19.717 1.00 72.50 103 ALA A CA 1
ATOM 781 C C . ALA A 1 103 ? -2.398 -11.130 -18.816 1.00 72.50 103 ALA A C 1
ATOM 783 O O . ALA A 1 103 ? -1.959 -9.984 -18.936 1.00 72.50 103 ALA A O 1
ATOM 784 N N . ARG A 1 104 ? -1.882 -11.981 -17.915 1.00 76.38 104 ARG A N 1
ATOM 785 C CA . ARG A 1 104 ? -0.750 -11.640 -17.036 1.00 76.38 104 ARG A CA 1
ATOM 786 C C . ARG A 1 104 ? 0.528 -11.308 -17.817 1.00 76.38 104 ARG A C 1
ATOM 788 O O . ARG A 1 104 ? 0.695 -11.662 -18.984 1.00 76.38 104 ARG A O 1
ATOM 795 N N . LEU A 1 105 ? 1.485 -10.686 -17.123 1.00 78.50 105 LEU A N 1
ATOM 796 C CA . LEU A 1 105 ? 2.812 -10.340 -17.651 1.00 78.50 105 LEU A CA 1
ATOM 797 C C . LEU A 1 105 ? 3.512 -11.518 -18.348 1.00 78.50 105 LEU A C 1
ATOM 799 O O . LEU A 1 105 ? 4.182 -11.309 -19.355 1.00 78.50 105 LEU A O 1
ATOM 803 N N . GLU A 1 106 ? 3.328 -12.743 -17.854 1.00 78.56 106 GLU A N 1
ATOM 804 C CA . GLU A 1 106 ? 3.887 -13.945 -18.479 1.00 78.56 106 GLU A CA 1
ATOM 805 C C . GLU A 1 106 ? 3.427 -14.098 -19.935 1.00 78.56 106 GLU A C 1
ATOM 807 O O . GLU A 1 106 ? 4.250 -14.294 -20.824 1.00 78.56 106 GLU A O 1
ATOM 812 N N . ALA A 1 107 ? 2.138 -13.898 -20.222 1.00 77.44 107 ALA A N 1
ATOM 813 C CA . ALA A 1 107 ? 1.614 -13.976 -21.582 1.00 77.44 107 ALA A CA 1
ATOM 814 C C . ALA A 1 107 ? 2.224 -12.910 -22.511 1.00 77.44 107 ALA A C 1
ATOM 816 O O . ALA A 1 107 ? 2.482 -13.169 -23.690 1.00 77.44 107 ALA A O 1
ATOM 817 N N . PHE A 1 108 ? 2.516 -11.721 -21.977 1.00 84.81 108 PHE A N 1
ATOM 818 C CA . PHE A 1 108 ? 3.233 -10.679 -22.710 1.00 84.81 108 PHE A CA 1
ATOM 819 C C . PHE A 1 108 ? 4.709 -11.038 -22.939 1.00 84.81 108 PHE A C 1
ATOM 821 O O . PHE A 1 108 ? 5.203 -10.887 -24.057 1.00 84.81 108 PHE A O 1
ATOM 828 N N . LEU A 1 109 ? 5.416 -11.541 -21.920 1.00 86.38 109 LEU A N 1
ATOM 829 C CA . LEU A 1 109 ? 6.812 -11.977 -22.041 1.00 86.38 109 LEU A CA 1
ATOM 830 C C . LEU A 1 109 ? 6.959 -13.109 -23.058 1.00 86.38 109 LEU A C 1
ATOM 832 O O . LEU A 1 109 ? 7.869 -13.060 -23.888 1.00 86.38 109 LEU A O 1
ATOM 836 N N . LEU A 1 110 ? 6.031 -14.068 -23.056 1.00 87.19 110 LEU A N 1
ATOM 837 C CA . LEU A 1 110 ? 5.954 -15.128 -24.058 1.00 87.19 110 LEU A CA 1
ATOM 838 C C . LEU A 1 110 ? 5.873 -14.541 -25.470 1.00 87.19 110 LEU A C 1
ATOM 840 O O . LEU A 1 110 ? 6.701 -14.883 -26.312 1.00 87.19 110 LEU A O 1
ATOM 844 N N . ALA A 1 111 ? 4.960 -13.595 -25.712 1.00 91.75 111 ALA A N 1
ATOM 845 C CA . ALA A 1 111 ? 4.830 -12.935 -27.012 1.00 91.75 111 ALA A CA 1
ATOM 846 C C . ALA A 1 111 ? 6.097 -12.158 -27.420 1.00 91.75 111 ALA A C 1
ATOM 848 O O . ALA A 1 111 ? 6.513 -12.215 -28.579 1.00 91.75 111 ALA A O 1
ATOM 849 N N . VAL A 1 112 ? 6.747 -11.456 -26.484 1.00 95.12 112 VAL A N 1
ATOM 850 C CA . VAL A 1 112 ? 8.005 -10.726 -26.737 1.00 95.12 112 VAL A CA 1
ATOM 851 C C . VAL A 1 112 ? 9.132 -11.678 -27.144 1.00 95.12 112 VAL A C 1
ATOM 853 O O . VAL A 1 112 ? 9.858 -11.397 -28.107 1.00 95.12 112 VAL A O 1
ATOM 856 N N . ILE A 1 113 ? 9.295 -12.785 -26.416 1.00 95.00 113 ILE A N 1
ATOM 857 C CA . ILE A 1 113 ? 10.353 -13.773 -26.652 1.00 95.00 113 ILE A CA 1
ATOM 858 C C . ILE A 1 113 ? 10.122 -14.466 -27.995 1.00 95.00 113 ILE A C 1
ATOM 860 O O . ILE A 1 113 ? 11.010 -14.433 -28.850 1.00 95.00 113 ILE A O 1
ATOM 864 N N . ASP A 1 114 ? 8.923 -15.002 -28.218 1.00 97.12 114 ASP A N 1
ATOM 865 C CA . ASP A 1 114 ? 8.540 -15.696 -29.449 1.00 97.12 114 ASP A CA 1
ATOM 866 C C . ASP A 1 114 ? 8.754 -14.806 -30.685 1.00 97.12 114 ASP A C 1
ATOM 868 O O . ASP A 1 114 ? 9.431 -15.201 -31.640 1.00 97.12 114 ASP A O 1
ATOM 872 N N . ALA A 1 115 ? 8.258 -13.565 -30.648 1.00 97.75 115 ALA A N 1
ATOM 873 C CA . ALA A 1 115 ? 8.420 -12.614 -31.744 1.00 97.75 115 ALA A CA 1
ATOM 874 C C . ALA A 1 115 ? 9.895 -12.260 -32.009 1.00 97.75 115 ALA A C 1
ATOM 876 O O . ALA A 1 115 ? 10.285 -12.041 -33.159 1.00 97.75 115 ALA A O 1
ATOM 877 N N . THR A 1 116 ? 10.735 -12.240 -30.969 1.00 98.00 116 THR A N 1
ATOM 878 C CA . THR A 1 116 ? 12.163 -11.913 -31.090 1.00 98.00 116 THR A CA 1
ATOM 879 C C . THR A 1 116 ? 13.000 -13.056 -31.634 1.00 98.00 116 THR A C 1
ATOM 881 O O . THR A 1 116 ? 13.855 -12.819 -32.493 1.00 98.00 116 THR A O 1
ATOM 884 N N . LEU A 1 117 ? 12.724 -14.290 -31.220 1.00 98.25 117 LEU A N 1
ATOM 885 C CA . LEU A 1 117 ? 13.352 -15.475 -31.803 1.00 98.25 117 LEU A CA 1
ATOM 886 C C . LEU A 1 117 ? 12.963 -15.621 -33.280 1.00 98.25 117 LEU A C 1
ATOM 888 O O . LEU A 1 117 ? 13.838 -15.770 -34.137 1.00 98.25 117 LEU A O 1
ATOM 892 N N . PHE A 1 118 ? 11.671 -15.461 -33.586 1.00 98.56 118 PHE A N 1
ATOM 893 C CA . PHE A 1 118 ? 11.155 -15.422 -34.954 1.00 98.56 118 PHE A CA 1
ATOM 894 C C . PHE A 1 118 ? 11.875 -14.361 -35.802 1.00 98.56 118 PHE A C 1
ATOM 896 O O . PHE A 1 118 ? 12.392 -14.662 -36.882 1.00 98.56 118 PHE A O 1
ATOM 903 N N . ALA A 1 119 ? 11.967 -13.122 -35.307 1.00 98.50 119 ALA A N 1
ATOM 904 C CA . ALA A 1 119 ? 12.585 -12.018 -36.036 1.00 98.50 119 ALA A CA 1
ATOM 905 C C . ALA A 1 119 ? 14.090 -12.207 -36.262 1.00 98.50 119 ALA A C 1
ATOM 907 O O . ALA A 1 119 ? 14.612 -11.795 -37.303 1.00 98.50 119 ALA A O 1
ATOM 908 N N . GLN A 1 120 ? 14.805 -12.802 -35.306 1.00 98.50 120 GLN A N 1
ATOM 909 C CA . GLN A 1 120 ? 16.239 -13.036 -35.453 1.00 98.50 120 GLN A CA 1
ATOM 910 C C . GLN A 1 120 ? 16.518 -14.126 -36.495 1.00 98.50 120 GLN A C 1
ATOM 912 O O . GLN A 1 120 ? 17.377 -13.923 -37.353 1.00 98.50 120 GLN A O 1
ATOM 917 N N . ASN A 1 121 ? 15.753 -15.224 -36.508 1.00 98.56 121 ASN A N 1
ATOM 918 C CA . ASN A 1 121 ? 15.839 -16.230 -37.574 1.00 98.56 121 ASN A CA 1
ATOM 919 C C . ASN A 1 121 ? 15.482 -15.639 -38.947 1.00 98.56 121 ASN A C 1
ATOM 921 O O . ASN A 1 121 ? 16.193 -15.871 -39.927 1.00 98.56 121 ASN A O 1
ATOM 925 N N . LEU A 1 122 ? 14.424 -14.823 -39.004 1.00 98.19 122 LEU A N 1
ATOM 926 C CA . LEU A 1 122 ? 14.021 -14.079 -40.200 1.00 98.19 122 LEU A CA 1
ATOM 927 C C . LEU A 1 122 ? 15.172 -13.202 -40.728 1.00 98.19 122 LEU A C 1
ATOM 929 O O . LEU A 1 122 ? 15.466 -13.209 -41.923 1.00 98.19 122 LEU A O 1
ATOM 933 N N . SER A 1 123 ? 15.860 -12.480 -39.839 1.00 98.56 123 SER A N 1
ATOM 934 C CA . SER A 1 123 ? 16.995 -11.616 -40.186 1.00 98.56 123 SER A CA 1
ATOM 935 C C . SER A 1 123 ? 18.180 -12.408 -40.740 1.00 98.56 123 SER A C 1
ATOM 937 O O . SER A 1 123 ? 18.727 -12.041 -41.779 1.00 98.56 123 SER A O 1
ATOM 939 N N . VAL A 1 124 ? 18.537 -13.526 -40.099 1.00 98.44 124 VAL A N 1
ATOM 940 C CA . VAL A 1 124 ? 19.621 -14.412 -40.555 1.00 98.44 124 VAL A CA 1
ATOM 941 C C . VAL A 1 124 ? 19.317 -14.988 -41.936 1.00 98.44 124 VAL A C 1
ATOM 943 O O . VAL A 1 124 ? 20.206 -15.040 -42.783 1.00 98.44 124 VAL A O 1
ATOM 946 N N . ALA A 1 125 ? 18.068 -15.376 -42.198 1.00 98.44 125 ALA A N 1
ATOM 947 C CA . ALA A 1 125 ? 17.661 -15.881 -43.504 1.00 98.44 125 ALA A CA 1
ATOM 948 C C . ALA A 1 125 ? 17.803 -14.819 -44.605 1.00 98.44 125 ALA A C 1
ATOM 950 O O . ALA A 1 125 ? 18.324 -15.116 -45.681 1.00 98.44 125 ALA A O 1
ATOM 951 N N . PHE A 1 126 ? 17.403 -13.572 -44.336 1.00 98.62 126 PHE A N 1
ATOM 952 C CA . PHE A 1 126 ? 17.613 -12.472 -45.279 1.00 98.62 126 PHE A CA 1
ATOM 953 C C . PHE A 1 126 ? 19.099 -12.210 -45.545 1.00 98.62 126 PHE A C 1
ATOM 955 O O . PHE A 1 126 ? 19.496 -12.088 -46.705 1.00 98.62 126 PHE A O 1
ATOM 962 N N . GLU A 1 127 ? 19.935 -12.181 -44.507 1.00 98.31 127 GLU A N 1
ATOM 963 C CA . GLU A 1 127 ? 21.383 -11.998 -44.670 1.00 98.31 127 GLU A CA 1
ATOM 964 C C . GLU A 1 127 ? 22.036 -13.167 -45.423 1.00 98.31 127 GLU A C 1
ATOM 966 O O . GLU A 1 127 ? 22.909 -12.940 -46.262 1.00 98.31 127 GLU A O 1
ATOM 971 N N . ALA A 1 128 ? 21.574 -14.405 -45.208 1.00 98.00 128 ALA A N 1
ATOM 972 C CA . ALA A 1 128 ? 22.029 -15.587 -45.944 1.00 98.00 128 ALA A CA 1
ATOM 973 C C . ALA A 1 128 ? 21.722 -15.504 -47.449 1.00 98.00 128 ALA A C 1
ATOM 975 O O . ALA A 1 128 ? 22.469 -16.043 -48.264 1.00 98.00 128 ALA A O 1
ATOM 976 N N . MET A 1 129 ? 20.642 -14.813 -47.824 1.00 98.12 129 MET A N 1
ATOM 977 C CA . MET A 1 129 ? 20.267 -14.547 -49.218 1.00 98.12 129 MET A CA 1
ATOM 978 C C . MET A 1 129 ? 20.944 -13.290 -49.796 1.00 98.12 129 MET A C 1
ATOM 980 O O . MET A 1 129 ? 20.705 -12.942 -50.948 1.00 98.12 129 MET A O 1
ATOM 984 N N . GLY A 1 130 ? 21.811 -12.618 -49.028 1.00 97.06 130 GLY A N 1
ATOM 985 C CA . GLY A 1 130 ? 22.581 -11.453 -49.474 1.00 97.06 130 GLY A CA 1
ATOM 986 C C . GLY A 1 130 ? 21.917 -10.097 -49.221 1.00 97.06 130 GLY A C 1
ATOM 987 O O . GLY A 1 130 ? 22.461 -9.069 -49.631 1.00 97.06 130 GLY A O 1
ATOM 988 N N . TYR A 1 131 ? 20.775 -10.059 -48.532 1.00 98.56 131 TYR A N 1
ATOM 989 C CA . TYR A 1 131 ? 20.125 -8.806 -48.153 1.00 98.56 131 TYR A CA 1
ATOM 990 C C . TYR A 1 131 ? 20.791 -8.171 -46.929 1.00 98.56 131 TYR A C 1
ATOM 992 O O . TYR A 1 131 ? 21.342 -8.838 -46.058 1.00 98.56 131 TYR A O 1
ATOM 1000 N N . GLY A 1 132 ? 20.709 -6.848 -46.844 1.00 98.19 132 GLY A N 1
ATOM 1001 C CA . GLY A 1 132 ? 21.001 -6.097 -45.632 1.00 98.19 132 GLY A CA 1
ATOM 1002 C C . GLY A 1 132 ? 19.757 -5.951 -44.773 1.00 98.19 132 GLY A C 1
ATOM 1003 O O . GLY A 1 132 ? 18.660 -5.800 -45.314 1.00 98.19 132 GLY A O 1
ATOM 1004 N N . ILE A 1 133 ? 19.936 -5.923 -43.450 1.00 98.38 133 ILE A N 1
ATOM 1005 C CA . ILE A 1 133 ? 18.840 -5.691 -42.504 1.00 98.38 133 ILE A CA 1
ATOM 1006 C C . ILE A 1 133 ? 19.158 -4.591 -41.489 1.00 98.38 133 ILE A C 1
ATOM 1008 O O . ILE A 1 133 ? 20.320 -4.320 -41.164 1.00 98.38 133 ILE A O 1
ATOM 1012 N N . CYS A 1 134 ? 18.119 -3.958 -40.945 1.00 97.94 134 CYS A N 1
ATOM 1013 C CA . CYS A 1 134 ? 18.228 -3.102 -39.765 1.00 97.94 134 CYS A CA 1
ATOM 1014 C C . CYS A 1 134 ? 16.925 -3.086 -38.967 1.00 97.94 134 CYS A C 1
ATOM 1016 O O . CYS A 1 134 ? 15.888 -2.649 -39.466 1.00 97.94 134 CYS A O 1
ATOM 1018 N N . TYR A 1 135 ? 17.018 -3.462 -37.692 1.00 98.06 135 TYR A N 1
ATOM 1019 C CA . TYR A 1 135 ? 15.940 -3.281 -36.726 1.00 98.06 135 TYR A CA 1
ATOM 1020 C C . TYR A 1 135 ? 15.666 -1.795 -36.470 1.00 98.06 135 TYR A C 1
ATOM 1022 O O . TYR A 1 135 ? 16.592 -0.981 -36.361 1.00 98.06 135 TYR A O 1
ATOM 1030 N N . ILE A 1 136 ? 14.388 -1.451 -36.333 1.00 96.31 136 ILE A N 1
ATOM 1031 C CA . ILE A 1 136 ? 13.871 -0.105 -36.093 1.00 96.31 136 ILE A CA 1
ATOM 1032 C C . ILE A 1 136 ? 13.144 -0.098 -34.745 1.00 96.31 136 ILE A C 1
ATOM 1034 O O . ILE A 1 136 ? 11.919 -0.156 -34.671 1.00 96.31 136 ILE A O 1
ATOM 1038 N N . GLY A 1 137 ? 13.916 -0.003 -33.659 1.00 89.19 137 GLY A N 1
ATOM 1039 C CA . GLY A 1 137 ? 13.366 0.151 -32.304 1.00 89.19 137 GLY A CA 1
ATOM 1040 C C . GLY A 1 137 ? 12.648 1.487 -32.087 1.00 89.19 137 GLY A C 1
ATOM 1041 O O . GLY A 1 137 ? 11.747 1.571 -31.262 1.00 89.19 137 GLY A O 1
ATOM 1042 N N . GLY A 1 138 ? 12.985 2.506 -32.891 1.00 86.75 138 GLY A N 1
ATOM 1043 C CA . GLY A 1 138 ? 12.319 3.811 -32.870 1.00 86.75 138 GLY A CA 1
ATOM 1044 C C . GLY A 1 138 ? 10.826 3.755 -33.199 1.00 86.75 138 GLY A C 1
ATOM 1045 O O . GLY A 1 138 ? 10.136 4.731 -32.948 1.00 86.75 138 GLY A O 1
ATOM 1046 N N . LEU A 1 139 ? 10.310 2.625 -33.703 1.00 87.75 139 LEU A N 1
ATOM 1047 C CA . LEU A 1 139 ? 8.869 2.387 -33.845 1.00 87.75 139 LEU A CA 1
ATOM 1048 C C . LEU A 1 139 ? 8.121 2.619 -32.520 1.00 87.75 139 LEU A C 1
ATOM 1050 O O . LEU A 1 139 ? 7.016 3.147 -32.521 1.00 87.75 139 LEU A O 1
ATOM 1054 N N . ARG A 1 140 ? 8.770 2.321 -31.388 1.00 87.88 140 ARG A N 1
ATOM 1055 C CA . ARG A 1 140 ? 8.210 2.516 -30.045 1.00 87.88 140 ARG A CA 1
ATOM 1056 C C . ARG A 1 140 ? 8.275 3.954 -29.536 1.00 87.88 140 ARG A C 1
ATOM 1058 O O . ARG A 1 140 ? 7.816 4.234 -28.436 1.00 87.88 140 ARG A O 1
ATOM 1065 N N . ASN A 1 141 ? 8.822 4.885 -30.319 1.00 81.94 141 ASN A N 1
ATOM 1066 C CA . ASN A 1 141 ? 8.845 6.289 -29.927 1.00 81.94 141 ASN A CA 1
ATOM 1067 C C . ASN A 1 141 ? 7.428 6.873 -29.909 1.00 81.94 141 ASN A C 1
ATOM 1069 O O . ASN A 1 141 ? 7.150 7.715 -29.071 1.00 81.94 141 ASN A O 1
ATOM 1073 N N . HIS A 1 142 ? 6.541 6.465 -30.813 1.00 82.06 142 HIS A N 1
ATOM 1074 C CA . HIS A 1 142 ? 5.198 7.034 -30.960 1.00 82.06 142 HIS A CA 1
ATOM 1075 C C . HIS A 1 142 ? 4.165 5.918 -31.115 1.00 82.06 142 HIS A C 1
ATOM 1077 O O . HIS A 1 142 ? 3.485 5.843 -32.134 1.00 82.06 142 HIS A O 1
ATOM 1083 N N . LEU A 1 143 ? 4.111 5.006 -30.140 1.00 84.12 143 LEU A N 1
ATOM 1084 C CA . LEU A 1 143 ? 3.380 3.755 -30.311 1.00 84.12 143 LEU A CA 1
ATOM 1085 C C . LEU A 1 143 ? 1.884 3.963 -30.556 1.00 84.12 143 LEU A C 1
ATOM 1087 O O . LEU A 1 143 ? 1.365 3.361 -31.480 1.00 84.12 143 LEU A O 1
ATOM 1091 N N . ASP A 1 144 ? 1.239 4.877 -29.833 1.00 80.56 144 ASP A N 1
ATOM 1092 C CA . ASP A 1 144 ? -0.181 5.210 -30.026 1.00 80.56 144 ASP A CA 1
ATOM 1093 C C . ASP A 1 144 ? -0.491 5.676 -31.456 1.00 80.56 144 ASP A C 1
ATOM 1095 O O . ASP A 1 144 ? -1.516 5.335 -32.040 1.00 80.56 144 ASP A O 1
ATOM 1099 N N . ASP A 1 145 ? 0.413 6.466 -32.041 1.00 87.62 145 ASP A N 1
ATOM 1100 C CA . ASP A 1 145 ? 0.262 6.962 -33.408 1.00 87.62 145 ASP A CA 1
ATOM 1101 C C . ASP A 1 145 ? 0.550 5.857 -34.435 1.00 87.62 145 ASP A C 1
ATOM 1103 O O . ASP A 1 145 ? -0.029 5.860 -35.520 1.00 87.62 145 ASP A O 1
ATOM 1107 N N . VAL A 1 146 ? 1.453 4.922 -34.114 1.00 88.12 146 VAL A N 1
ATOM 1108 C CA . VAL A 1 146 ? 1.729 3.727 -34.927 1.00 88.12 146 VAL A CA 1
ATOM 1109 C C . VAL A 1 146 ? 0.537 2.775 -34.892 1.00 88.12 146 VAL A C 1
ATOM 1111 O O . VAL A 1 146 ? 0.134 2.286 -35.941 1.00 88.12 146 VAL A O 1
ATOM 1114 N N . ASP A 1 147 ? -0.041 2.554 -33.719 1.00 85.19 147 ASP A N 1
ATOM 1115 C CA . ASP A 1 147 ? -1.217 1.719 -33.494 1.00 85.19 147 ASP A CA 1
ATOM 1116 C C . ASP A 1 147 ? -2.413 2.244 -34.297 1.00 85.19 147 ASP A C 1
ATOM 1118 O O . ASP A 1 147 ? -2.950 1.544 -35.153 1.00 85.19 147 ASP A O 1
ATOM 1122 N N . ALA A 1 148 ? -2.715 3.539 -34.160 1.00 88.69 148 ALA A N 1
ATOM 1123 C CA . ALA A 1 148 ? -3.767 4.204 -34.925 1.00 88.69 148 ALA A CA 1
ATOM 1124 C C . ALA A 1 148 ? -3.488 4.267 -36.438 1.00 88.69 148 ALA A C 1
ATOM 1126 O O . ALA A 1 148 ? -4.417 4.280 -37.243 1.00 88.69 148 ALA A O 1
ATOM 1127 N N . LEU A 1 149 ? -2.218 4.351 -36.852 1.00 93.31 149 LEU A N 1
ATOM 1128 C CA . LEU A 1 149 ? -1.842 4.327 -38.268 1.00 93.31 149 LEU A CA 1
ATOM 1129 C C . LEU A 1 149 ? -2.083 2.953 -38.900 1.00 93.31 149 LEU A C 1
ATOM 1131 O O . LEU A 1 149 ? -2.419 2.885 -40.081 1.00 93.31 149 LEU A O 1
ATOM 1135 N N . LEU A 1 150 ? -1.836 1.888 -38.142 1.00 92.81 150 LEU A N 1
ATOM 1136 C CA . LEU A 1 150 ? -1.855 0.511 -38.627 1.00 92.81 150 LEU A CA 1
ATOM 1137 C C . LEU A 1 150 ? -3.160 -0.223 -38.316 1.00 92.81 150 LEU A C 1
ATOM 1139 O O . LEU A 1 150 ? -3.332 -1.329 -38.823 1.00 92.81 150 LEU A O 1
ATOM 1143 N N . ASP A 1 151 ? -4.045 0.391 -37.528 1.00 93.06 151 ASP A N 1
ATOM 1144 C CA . ASP A 1 151 ? -5.330 -0.170 -37.102 1.00 93.06 151 ASP A CA 1
ATOM 1145 C C . ASP A 1 151 ? -5.148 -1.555 -36.462 1.00 93.06 151 ASP A C 1
ATOM 1147 O O . ASP A 1 151 ? -5.762 -2.549 -36.861 1.00 93.06 151 ASP A O 1
ATOM 1151 N N . LEU A 1 152 ? -4.200 -1.655 -35.519 1.00 91.56 152 LEU A N 1
ATOM 1152 C CA . LEU A 1 152 ? -3.905 -2.938 -34.891 1.00 91.56 152 LEU A CA 1
ATOM 1153 C C . LEU A 1 152 ? -5.014 -3.296 -33.894 1.00 91.56 152 LEU A C 1
ATOM 1155 O O . LEU A 1 152 ? -5.435 -2.467 -33.088 1.00 91.56 152 LEU A O 1
ATOM 1159 N N . PRO A 1 153 ? -5.499 -4.546 -33.920 1.00 91.44 153 PRO A N 1
ATOM 1160 C CA . PRO A 1 153 ? -6.517 -4.977 -32.987 1.00 91.44 153 PRO A CA 1
ATOM 1161 C C . PRO A 1 153 ? -5.917 -5.263 -31.610 1.00 91.44 153 PRO A C 1
ATOM 1163 O O . PRO A 1 153 ? -4.760 -5.654 -31.465 1.00 91.44 153 PRO A O 1
ATOM 1166 N N . GLU A 1 154 ? -6.763 -5.192 -30.590 1.00 84.69 154 GLU A N 1
ATOM 1167 C CA . GLU A 1 154 ? -6.393 -5.536 -29.222 1.00 84.69 154 GLU A CA 1
ATOM 1168 C C . GLU A 1 154 ? -5.811 -6.964 -29.118 1.00 84.69 154 GLU A C 1
ATOM 1170 O O . GLU A 1 154 ? -6.380 -7.938 -29.645 1.00 84.69 154 GLU A O 1
ATOM 1175 N N . GLY A 1 155 ? -4.686 -7.069 -28.403 1.00 85.38 155 GLY A N 1
ATOM 1176 C CA . GLY A 1 155 ? -3.863 -8.274 -28.291 1.00 85.38 155 GLY A CA 1
ATOM 1177 C C . GLY A 1 155 ? -2.773 -8.390 -29.364 1.00 85.38 155 GLY A C 1
ATOM 1178 O O . GLY A 1 155 ? -2.171 -9.454 -29.499 1.00 85.38 155 GLY A O 1
ATOM 1179 N N . VAL A 1 156 ? -2.526 -7.336 -30.151 1.00 93.69 156 VAL A N 1
ATOM 1180 C CA . VAL A 1 156 ? -1.451 -7.283 -31.153 1.00 93.69 156 VAL A CA 1
ATOM 1181 C C . VAL A 1 156 ? -0.515 -6.114 -30.854 1.00 93.69 156 VAL A C 1
ATOM 1183 O O . VAL A 1 156 ? -0.940 -4.966 -30.809 1.00 93.69 156 VAL A O 1
ATOM 1186 N N . TYR A 1 157 ? 0.774 -6.401 -30.667 1.00 90.81 157 TYR A N 1
ATOM 1187 C CA . TYR A 1 157 ? 1.739 -5.449 -30.108 1.00 90.81 157 TYR A CA 1
ATOM 1188 C C . TYR A 1 157 ? 2.903 -5.174 -31.067 1.00 90.81 157 TYR A C 1
ATOM 1190 O O . TYR A 1 157 ? 3.689 -6.086 -31.335 1.00 90.81 157 TYR A O 1
ATOM 1198 N N . PRO A 1 158 ? 3.093 -3.936 -31.564 1.00 94.19 158 PRO A N 1
ATOM 1199 C CA . PRO A 1 158 ? 4.215 -3.613 -32.439 1.00 94.19 158 PRO A CA 1
ATOM 1200 C C . PRO A 1 158 ? 5.525 -3.415 -31.669 1.00 94.19 158 PRO A C 1
ATOM 1202 O O . PRO A 1 158 ? 5.787 -2.358 -31.098 1.00 94.19 158 PRO A O 1
ATOM 1205 N N . PHE A 1 159 ? 6.407 -4.419 -31.700 1.00 93.25 159 PHE A N 1
ATOM 1206 C CA . PHE A 1 159 ? 7.670 -4.365 -30.958 1.00 93.25 159 PHE A CA 1
ATOM 1207 C C . PHE A 1 159 ? 8.749 -3.557 -31.673 1.00 93.25 159 PHE A C 1
ATOM 1209 O O . PHE A 1 159 ? 9.404 -2.709 -31.059 1.00 93.25 159 PHE A O 1
ATOM 1216 N N . TYR A 1 160 ? 8.979 -3.811 -32.959 1.00 94.50 160 TYR A N 1
ATOM 1217 C CA . TYR A 1 160 ? 9.975 -3.087 -33.751 1.00 94.50 160 TYR A CA 1
ATOM 1218 C C . TYR A 1 160 ? 9.775 -3.308 -35.249 1.00 94.50 160 TYR A C 1
ATOM 1220 O O . TYR A 1 160 ? 9.243 -4.323 -35.695 1.00 94.50 160 TYR A O 1
ATOM 1228 N N . GLY A 1 161 ? 10.247 -2.341 -36.035 1.00 97.44 161 GLY A N 1
ATOM 1229 C CA . GLY A 1 161 ? 10.333 -2.493 -37.483 1.00 97.44 161 GLY A CA 1
ATOM 1230 C C . GLY A 1 161 ? 11.582 -3.265 -37.909 1.00 97.44 161 GLY A C 1
ATOM 1231 O O . GLY A 1 161 ? 12.557 -3.352 -37.159 1.00 97.44 161 GLY A O 1
ATOM 1232 N N . LEU A 1 162 ? 11.585 -3.757 -39.143 1.00 98.56 162 LEU A N 1
ATOM 1233 C CA . LEU A 1 162 ? 12.718 -4.403 -39.797 1.00 98.56 162 LEU A CA 1
ATOM 1234 C C . LEU A 1 162 ? 12.805 -3.908 -41.245 1.00 98.56 162 LEU A C 1
ATOM 1236 O O . LEU A 1 162 ? 11.959 -4.227 -42.081 1.00 98.56 162 LEU A O 1
ATOM 1240 N N . CYS A 1 163 ? 13.829 -3.107 -41.534 1.00 98.56 163 CYS A N 1
ATOM 1241 C CA . CYS A 1 163 ? 14.204 -2.767 -42.904 1.00 98.56 163 CYS A CA 1
ATOM 1242 C C . CYS A 1 163 ? 14.981 -3.930 -43.521 1.00 98.56 163 CYS A C 1
ATOM 1244 O O . CYS A 1 163 ? 15.897 -4.440 -42.877 1.00 98.56 163 CYS A O 1
ATOM 1246 N N . VAL A 1 164 ? 14.650 -4.290 -44.761 1.00 98.62 164 VAL A N 1
ATOM 1247 C CA . VAL A 1 164 ? 15.341 -5.310 -45.560 1.00 98.62 164 VAL A CA 1
ATOM 1248 C C . VAL A 1 164 ? 15.531 -4.790 -46.984 1.00 98.62 164 VAL A C 1
ATOM 1250 O O . VAL A 1 164 ? 14.636 -4.153 -47.539 1.00 98.62 164 VAL A O 1
ATOM 1253 N N . GLY A 1 165 ? 16.677 -5.049 -47.606 1.00 98.19 165 GLY A N 1
ATOM 1254 C CA . GLY A 1 165 ? 16.900 -4.709 -49.014 1.00 98.19 165 GLY A CA 1
ATOM 1255 C C . GLY A 1 165 ? 18.317 -5.006 -49.482 1.00 98.19 165 GLY A C 1
ATOM 1256 O O . GLY A 1 165 ? 19.169 -5.402 -48.689 1.00 98.19 165 GLY A O 1
ATOM 1257 N N . VAL A 1 166 ? 18.589 -4.797 -50.769 1.00 98.25 166 VAL A N 1
ATOM 1258 C CA . VAL A 1 166 ? 19.943 -4.961 -51.323 1.00 98.25 166 VAL A CA 1
ATOM 1259 C C . VAL A 1 166 ? 20.845 -3.836 -50.787 1.00 98.25 166 VAL A C 1
ATOM 1261 O O . VAL A 1 166 ? 20.494 -2.667 -50.977 1.00 98.25 166 VAL A O 1
ATOM 1264 N N . PRO A 1 167 ? 21.968 -4.137 -50.104 1.00 97.12 167 PRO A N 1
ATOM 1265 C CA . PRO A 1 167 ? 22.823 -3.115 -49.497 1.00 97.12 167 PRO A CA 1
ATOM 1266 C C . PRO A 1 167 ? 23.426 -2.134 -50.512 1.00 97.12 167 PRO A C 1
ATOM 1268 O O . PRO A 1 167 ? 24.016 -2.556 -51.501 1.00 97.12 167 PRO A O 1
ATOM 1271 N N . ASP A 1 168 ? 23.367 -0.836 -50.206 1.00 96.69 168 ASP A N 1
ATOM 1272 C CA . ASP A 1 168 ? 24.096 0.246 -50.905 1.00 96.69 168 ASP A CA 1
ATOM 1273 C C . ASP A 1 168 ? 25.156 0.888 -49.981 1.00 96.69 168 ASP A C 1
ATOM 1275 O O . ASP A 1 168 ? 25.507 2.067 -50.044 1.00 96.69 168 ASP A O 1
ATOM 1279 N N . GLU A 1 169 ? 25.638 0.103 -49.022 1.00 93.75 169 GLU A N 1
ATOM 1280 C CA . GLU A 1 169 ? 26.736 0.470 -48.141 1.00 93.75 169 GLU A CA 1
ATOM 1281 C C . GLU A 1 169 ? 27.436 -0.771 -47.585 1.00 93.75 169 GLU A C 1
ATOM 1283 O O . GLU A 1 169 ? 26.872 -1.865 -47.532 1.00 93.75 169 GLU A O 1
ATOM 1288 N N . GLN A 1 170 ? 28.672 -0.585 -47.122 1.00 91.25 170 GLN A N 1
ATOM 1289 C CA . GLN A 1 170 ? 29.448 -1.612 -46.428 1.00 91.25 170 GLN A CA 1
ATOM 1290 C C . GLN A 1 170 ? 30.012 -1.045 -45.115 1.00 91.25 170 GLN A C 1
ATOM 1292 O O . GLN A 1 170 ? 31.183 -0.667 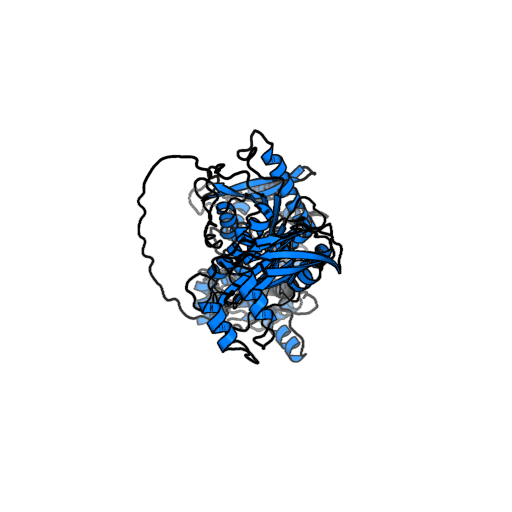-45.049 1.00 91.25 170 GLN A O 1
ATOM 1297 N N . PRO A 1 171 ? 29.179 -0.904 -44.066 1.00 91.00 171 PRO A N 1
ATOM 1298 C CA . PRO A 1 171 ? 29.621 -0.370 -42.787 1.00 91.00 171 PRO A CA 1
ATOM 1299 C C . PRO A 1 171 ? 30.553 -1.352 -42.073 1.00 91.00 171 PRO A C 1
ATOM 1301 O O . PRO A 1 171 ? 30.411 -2.570 -42.183 1.00 91.00 171 PRO A O 1
ATOM 1304 N N . ILE A 1 172 ? 31.477 -0.808 -41.281 1.00 85.75 172 ILE A N 1
ATOM 1305 C CA . ILE A 1 172 ? 32.369 -1.606 -40.436 1.00 85.75 172 ILE A CA 1
ATOM 1306 C C . ILE A 1 172 ? 31.539 -2.281 -39.335 1.00 85.75 172 ILE A C 1
ATOM 1308 O O . ILE A 1 172 ? 30.675 -1.648 -38.714 1.00 85.75 172 ILE A O 1
ATOM 1312 N N . ALA A 1 173 ? 31.807 -3.564 -39.081 1.00 84.25 173 ALA A N 1
ATOM 1313 C CA . ALA A 1 173 ? 31.194 -4.295 -37.980 1.00 84.25 173 ALA A CA 1
ATOM 1314 C C . ALA A 1 173 ? 31.505 -3.600 -36.645 1.00 84.25 173 ALA A C 1
ATOM 1316 O O . ALA A 1 173 ? 32.651 -3.270 -36.338 1.00 84.25 173 ALA A O 1
ATOM 1317 N N . ARG A 1 174 ? 30.472 -3.349 -35.836 1.00 82.88 174 ARG A N 1
ATOM 1318 C CA . ARG A 1 174 ? 30.668 -2.726 -34.521 1.00 82.88 174 ARG A CA 1
ATOM 1319 C C . ARG A 1 174 ? 31.307 -3.745 -33.567 1.00 82.88 174 ARG A C 1
ATOM 1321 O O . ARG A 1 174 ? 30.763 -4.844 -33.469 1.00 82.88 174 ARG A O 1
ATOM 1328 N N . PRO A 1 175 ? 32.361 -3.394 -32.807 1.00 83.50 175 PRO A N 1
ATOM 1329 C CA . PRO A 1 175 ? 32.877 -4.273 -31.757 1.00 83.50 175 PRO A CA 1
ATOM 1330 C C . PRO A 1 175 ? 31.774 -4.649 -30.753 1.00 83.50 175 PRO A C 1
ATOM 1332 O O . PRO A 1 175 ? 30.861 -3.850 -30.521 1.00 83.50 175 PRO A O 1
ATOM 1335 N N . ARG A 1 176 ? 31.830 -5.839 -30.159 1.00 87.69 176 ARG A N 1
ATOM 1336 C CA . ARG A 1 176 ? 30.943 -6.269 -29.060 1.00 87.69 176 ARG A CA 1
ATOM 1337 C C . ARG A 1 176 ? 31.735 -6.344 -27.757 1.00 87.69 176 ARG A C 1
ATOM 1339 O O . ARG A 1 176 ? 32.961 -6.268 -27.803 1.00 87.69 176 ARG A O 1
ATOM 1346 N N . LEU A 1 177 ? 31.035 -6.470 -26.627 1.00 86.75 177 LEU A N 1
ATOM 1347 C CA . LEU A 1 177 ? 31.684 -6.869 -25.376 1.00 86.75 177 LEU A CA 1
ATOM 1348 C C . LEU A 1 177 ? 32.505 -8.151 -25.614 1.00 86.75 177 LEU A C 1
ATOM 1350 O O . LEU A 1 177 ? 32.108 -8.964 -26.458 1.00 86.75 177 LEU A O 1
ATOM 1354 N N . PRO A 1 178 ? 33.647 -8.319 -24.924 1.00 87.69 178 PRO A N 1
ATOM 1355 C CA . PRO A 1 178 ? 34.381 -9.580 -24.960 1.00 87.69 178 PRO A CA 1
ATOM 1356 C C . PRO A 1 178 ? 33.486 -10.729 -24.475 1.00 87.69 178 PRO A C 1
ATOM 1358 O O . PRO A 1 178 ? 32.512 -10.490 -23.762 1.00 87.69 178 PRO A O 1
ATOM 1361 N N . VAL A 1 179 ? 33.824 -11.969 -24.848 1.00 90.50 179 VAL A N 1
ATOM 1362 C CA . VAL A 1 179 ? 33.060 -13.166 -24.444 1.00 90.50 179 VAL A CA 1
ATOM 1363 C C . VAL A 1 179 ? 32.912 -13.225 -22.923 1.00 90.50 179 VAL A C 1
ATOM 1365 O O . VAL A 1 179 ? 31.794 -13.344 -22.439 1.00 90.50 179 VAL A O 1
ATOM 1368 N N . ASP A 1 180 ? 33.996 -12.979 -22.189 1.00 87.25 180 ASP A N 1
ATOM 1369 C CA . ASP A 1 180 ? 34.025 -12.963 -20.717 1.00 87.25 180 ASP A CA 1
ATOM 1370 C C . ASP A 1 180 ? 33.252 -11.785 -20.092 1.00 87.25 180 ASP A C 1
ATOM 1372 O O . ASP A 1 180 ? 33.174 -11.656 -18.877 1.00 87.25 180 ASP A O 1
ATOM 1376 N N . GLY A 1 181 ? 32.699 -10.885 -20.911 1.00 89.62 181 GLY A N 1
ATOM 1377 C CA . GLY A 1 181 ? 31.758 -9.852 -20.478 1.00 89.62 181 GLY A CA 1
ATOM 1378 C C . GLY A 1 181 ? 30.290 -10.215 -20.691 1.00 89.62 181 GLY A C 1
ATOM 1379 O O . GLY A 1 181 ? 29.427 -9.371 -20.459 1.00 89.62 181 GLY A O 1
ATOM 1380 N N . VAL A 1 182 ? 30.009 -11.423 -21.186 1.00 93.12 182 VAL A N 1
ATOM 1381 C CA . VAL A 1 182 ? 28.660 -11.906 -21.521 1.00 93.12 182 VAL A CA 1
ATOM 1382 C C . VAL A 1 182 ? 28.433 -13.342 -21.034 1.00 93.12 182 VAL A C 1
ATOM 1384 O O . VAL A 1 182 ? 27.331 -13.659 -20.598 1.00 93.12 182 VAL A O 1
ATOM 1387 N N . LEU A 1 183 ? 29.449 -14.204 -21.114 1.00 92.75 183 LEU A N 1
ATOM 1388 C CA . LEU A 1 183 ? 29.425 -15.585 -20.639 1.00 92.75 183 LEU A CA 1
ATOM 1389 C C . LEU A 1 183 ? 30.087 -15.668 -19.260 1.00 92.75 183 LEU A C 1
ATOM 1391 O O . LEU A 1 183 ? 31.235 -15.255 -19.107 1.00 92.75 183 LEU A O 1
ATOM 1395 N N . PHE A 1 184 ? 29.368 -16.228 -18.289 1.00 93.94 184 PHE A N 1
ATOM 1396 C CA . PHE A 1 184 ? 29.851 -16.432 -16.926 1.00 93.94 184 PHE A CA 1
ATOM 1397 C C . PHE A 1 184 ? 29.557 -17.865 -16.488 1.00 93.94 184 PHE A C 1
ATOM 1399 O O . PHE A 1 184 ? 28.429 -18.336 -16.651 1.00 93.94 184 PHE A O 1
ATOM 1406 N N . ASP A 1 185 ? 30.559 -18.538 -15.931 1.00 92.88 185 ASP A N 1
ATOM 1407 C CA . ASP A 1 185 ? 30.411 -19.894 -15.410 1.00 92.88 185 ASP A CA 1
ATOM 1408 C C . ASP A 1 185 ? 29.825 -19.848 -13.997 1.00 92.88 185 ASP A C 1
ATOM 1410 O O . ASP A 1 185 ? 30.359 -19.175 -13.114 1.00 92.88 185 ASP A O 1
ATOM 1414 N N . ASP A 1 186 ? 28.724 -20.577 -13.799 1.00 91.44 186 ASP A N 1
ATOM 1415 C CA . ASP A 1 186 ? 27.979 -20.790 -12.548 1.00 91.44 186 ASP A CA 1
ATOM 1416 C C . ASP A 1 186 ? 27.366 -19.550 -11.876 1.00 91.44 186 ASP A C 1
ATOM 1418 O O . ASP A 1 186 ? 26.254 -19.618 -11.346 1.00 91.44 186 ASP A O 1
ATOM 1422 N N . ARG A 1 187 ? 28.070 -18.417 -11.838 1.00 88.69 187 ARG A N 1
ATOM 1423 C CA . ARG A 1 187 ? 27.693 -17.225 -11.078 1.00 88.69 187 ARG A CA 1
ATOM 1424 C C . ARG A 1 187 ? 27.900 -15.961 -11.887 1.00 88.69 187 ARG A C 1
ATOM 1426 O O . ARG A 1 187 ? 28.888 -15.797 -12.594 1.00 88.69 187 ARG A O 1
ATOM 1433 N N . TYR A 1 188 ? 26.973 -15.030 -11.704 1.00 91.25 188 TYR A N 1
ATOM 1434 C CA . TYR A 1 188 ? 27.130 -13.678 -12.215 1.00 91.25 188 TYR A CA 1
ATOM 1435 C C . TYR A 1 188 ? 28.270 -12.962 -11.461 1.00 91.25 188 TYR A C 1
ATOM 1437 O O . TYR A 1 188 ? 28.376 -13.137 -10.242 1.00 91.25 188 TYR A O 1
ATOM 1445 N N . PRO A 1 189 ? 29.125 -12.184 -12.148 1.00 90.06 189 PRO A N 1
ATOM 1446 C CA . PRO A 1 189 ? 30.225 -11.467 -11.512 1.00 90.06 189 PRO A CA 1
ATOM 1447 C C . PRO A 1 189 ? 29.711 -10.398 -10.550 1.00 90.06 189 PRO A C 1
ATOM 1449 O O . PRO A 1 189 ? 28.661 -9.791 -10.765 1.00 90.06 189 PRO A O 1
ATOM 1452 N N . ASP A 1 190 ? 30.490 -10.136 -9.508 1.00 92.25 190 ASP A N 1
ATOM 1453 C CA . ASP A 1 190 ? 30.243 -8.993 -8.639 1.00 92.25 190 ASP A CA 1
ATOM 1454 C C . ASP A 1 190 ? 30.469 -7.653 -9.366 1.00 92.25 190 ASP A C 1
ATOM 1456 O O . ASP A 1 190 ? 30.941 -7.573 -10.509 1.00 92.25 190 ASP A O 1
ATOM 1460 N N . ASP A 1 191 ? 30.104 -6.575 -8.677 1.00 90.75 191 ASP A N 1
ATOM 1461 C CA . ASP A 1 191 ? 30.202 -5.210 -9.179 1.00 90.75 191 ASP A CA 1
ATOM 1462 C C . ASP A 1 191 ? 31.623 -4.823 -9.615 1.00 90.75 191 ASP A C 1
ATOM 1464 O O . ASP A 1 191 ? 31.777 -4.113 -10.612 1.00 90.75 191 ASP A O 1
ATOM 1468 N N . ASP A 1 192 ? 32.659 -5.261 -8.898 1.00 91.69 192 ASP A N 1
ATOM 1469 C CA . ASP A 1 192 ? 34.045 -4.879 -9.178 1.00 91.69 192 ASP A CA 1
ATOM 1470 C C . ASP A 1 192 ? 34.572 -5.592 -10.425 1.00 91.69 192 ASP A C 1
ATOM 1472 O O . ASP A 1 192 ? 35.142 -4.953 -11.320 1.00 91.69 192 ASP A O 1
ATOM 1476 N N . ALA A 1 193 ? 34.302 -6.892 -10.543 1.00 89.44 193 ALA A N 1
ATOM 1477 C CA . ALA A 1 193 ? 34.601 -7.672 -11.735 1.00 89.44 193 ALA A CA 1
ATOM 1478 C C . ALA A 1 193 ? 33.854 -7.120 -12.962 1.00 89.44 193 ALA A C 1
ATOM 1480 O O . ALA A 1 193 ? 34.457 -6.910 -14.020 1.00 89.44 193 ALA A O 1
ATOM 1481 N N . MET A 1 194 ? 32.568 -6.784 -12.818 1.00 91.38 194 MET A N 1
ATOM 1482 C CA . MET A 1 194 ? 31.779 -6.181 -13.895 1.00 91.38 194 MET A CA 1
ATOM 1483 C C . MET A 1 194 ? 32.314 -4.798 -14.300 1.00 91.38 194 MET A C 1
ATOM 1485 O O . MET A 1 194 ? 32.443 -4.494 -15.491 1.00 91.38 194 MET A O 1
ATOM 1489 N N . ARG A 1 195 ? 32.706 -3.950 -13.340 1.00 88.75 195 ARG A N 1
ATOM 1490 C CA . ARG A 1 195 ? 33.339 -2.647 -13.624 1.00 88.75 195 ARG A CA 1
ATOM 1491 C C . ARG A 1 195 ? 34.663 -2.807 -14.366 1.00 88.75 195 ARG A C 1
ATOM 1493 O O . ARG A 1 195 ? 34.928 -2.021 -15.279 1.00 88.75 195 ARG A O 1
ATOM 1500 N N . ALA A 1 196 ? 35.469 -3.808 -14.019 1.00 89.38 196 ALA A N 1
ATOM 1501 C CA . ALA A 1 196 ? 36.724 -4.100 -14.707 1.00 89.38 196 ALA A CA 1
ATOM 1502 C C . ALA A 1 196 ? 36.491 -4.514 -16.171 1.00 89.38 196 ALA A C 1
ATOM 1504 O O . ALA A 1 196 ? 37.152 -3.985 -17.070 1.00 89.38 196 ALA A O 1
ATOM 1505 N N . ILE A 1 197 ? 35.501 -5.375 -16.428 1.00 88.94 197 ILE A N 1
ATOM 1506 C CA . ILE A 1 197 ? 35.078 -5.775 -17.780 1.00 88.94 197 ILE A CA 1
ATOM 1507 C C . ILE A 1 197 ? 34.652 -4.552 -18.603 1.00 88.94 197 ILE A C 1
ATOM 1509 O O . ILE A 1 197 ? 35.121 -4.357 -19.730 1.00 88.94 197 ILE A O 1
ATOM 1513 N N . ILE A 1 198 ? 33.798 -3.693 -18.034 1.00 86.06 198 ILE A N 1
ATOM 1514 C CA . ILE A 1 198 ? 33.330 -2.463 -18.690 1.00 86.06 198 ILE A CA 1
ATOM 1515 C C . ILE A 1 198 ? 34.516 -1.552 -19.030 1.00 86.06 198 ILE A C 1
ATOM 1517 O O . ILE A 1 198 ? 34.623 -1.074 -20.162 1.00 86.06 198 ILE A O 1
ATOM 1521 N N . ALA A 1 199 ? 35.433 -1.344 -18.081 1.00 85.38 199 ALA A N 1
ATOM 1522 C CA . ALA A 1 199 ? 36.608 -0.499 -18.273 1.00 85.38 199 ALA A CA 1
ATOM 1523 C C . ALA A 1 199 ? 37.543 -1.037 -19.368 1.00 85.38 199 ALA A C 1
ATOM 1525 O O . ALA A 1 199 ? 38.021 -0.260 -20.199 1.00 85.38 199 ALA A O 1
ATOM 1526 N N . ALA A 1 200 ? 37.770 -2.353 -19.412 1.00 84.00 200 ALA A N 1
ATOM 1527 C CA . ALA A 1 200 ? 38.583 -2.999 -20.439 1.00 84.00 200 ALA A CA 1
ATOM 1528 C C . ALA A 1 200 ? 37.968 -2.834 -21.837 1.00 84.00 200 ALA A C 1
ATOM 1530 O O . ALA A 1 200 ? 38.660 -2.471 -22.795 1.00 84.00 200 ALA A O 1
ATOM 1531 N N . TYR A 1 201 ? 36.653 -3.021 -21.957 1.00 84.94 201 TYR A N 1
ATOM 1532 C CA . TYR A 1 201 ? 35.949 -2.803 -23.216 1.00 84.94 201 TYR A CA 1
ATOM 1533 C C . TYR A 1 201 ? 35.983 -1.334 -23.655 1.00 84.94 201 TYR A C 1
ATOM 1535 O O . TYR A 1 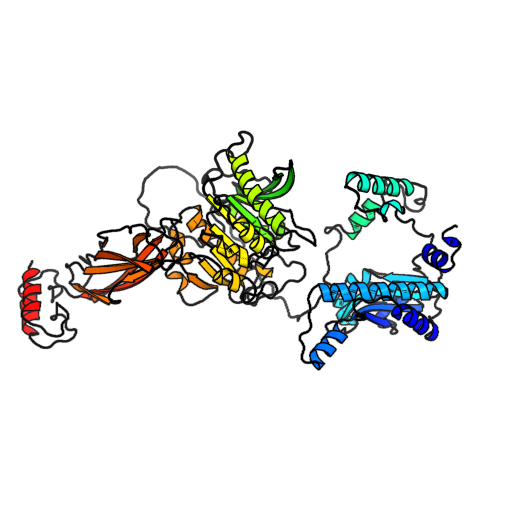201 ? 36.280 -1.047 -24.818 1.00 84.94 201 TYR A O 1
ATOM 1543 N N . ASP A 1 202 ? 35.759 -0.388 -22.743 1.00 81.81 202 ASP A N 1
ATOM 1544 C CA . ASP A 1 202 ? 35.867 1.039 -23.046 1.00 81.81 202 ASP A CA 1
ATOM 1545 C C . ASP A 1 202 ? 37.294 1.428 -23.475 1.00 81.81 202 ASP A C 1
ATOM 1547 O O . ASP A 1 202 ? 37.460 2.224 -24.402 1.00 81.81 202 ASP A O 1
ATOM 1551 N N . ALA A 1 203 ? 38.328 0.842 -22.862 1.00 78.81 203 ALA A N 1
ATOM 1552 C CA . ALA A 1 203 ? 39.724 1.052 -23.245 1.00 78.81 203 ALA A CA 1
ATOM 1553 C C . ALA A 1 203 ? 40.034 0.503 -24.648 1.00 78.81 203 ALA A C 1
ATOM 1555 O O . ALA A 1 203 ? 40.684 1.191 -25.437 1.00 78.81 203 ALA A O 1
ATOM 1556 N N . SER A 1 204 ? 39.494 -0.670 -25.006 1.00 73.62 204 SER A N 1
ATOM 1557 C CA . SER A 1 204 ? 39.646 -1.267 -26.346 1.00 73.62 204 SER A CA 1
ATOM 1558 C C . SER A 1 204 ? 39.080 -0.393 -27.476 1.00 73.62 204 SER A C 1
ATOM 1560 O O . SER A 1 204 ? 39.438 -0.556 -28.642 1.00 73.62 204 SER A O 1
ATOM 1562 N N . ARG A 1 205 ? 38.218 0.573 -27.135 1.00 66.06 205 ARG A N 1
ATOM 1563 C CA . ARG A 1 205 ? 37.565 1.492 -28.074 1.00 66.06 205 ARG A CA 1
ATOM 1564 C C . ARG A 1 205 ? 38.251 2.857 -28.209 1.00 66.06 205 ARG A C 1
ATOM 1566 O O . ARG A 1 205 ? 37.792 3.669 -29.007 1.00 66.06 205 ARG A O 1
ATOM 1573 N N . ARG A 1 206 ? 39.353 3.123 -27.493 1.00 56.16 206 ARG A N 1
ATOM 1574 C CA . ARG A 1 206 ? 40.080 4.415 -27.512 1.00 56.16 206 ARG A CA 1
ATOM 1575 C C . ARG A 1 206 ? 41.121 4.578 -28.647 1.00 56.16 206 ARG A C 1
ATOM 1577 O O . ARG A 1 206 ? 42.085 5.316 -28.474 1.00 56.16 206 ARG A O 1
ATOM 1584 N N . LEU A 1 207 ? 40.942 3.958 -29.818 1.00 40.59 207 LEU A N 1
ATOM 1585 C CA . LEU A 1 207 ? 41.851 4.086 -30.982 1.00 40.59 207 LEU A CA 1
ATOM 1586 C C . LEU A 1 207 ? 41.110 4.551 -32.266 1.00 40.59 207 LEU A C 1
ATOM 1588 O O . LEU A 1 207 ? 39.887 4.444 -32.344 1.00 40.59 207 LEU A O 1
ATOM 1592 N N . PRO A 1 208 ? 41.817 5.171 -33.237 1.00 40.44 208 PRO A N 1
ATOM 1593 C CA . PRO A 1 208 ? 41.466 6.456 -33.850 1.00 40.44 208 PRO A CA 1
ATOM 1594 C C . PRO A 1 208 ? 40.367 6.352 -34.911 1.00 40.44 208 PRO A C 1
ATOM 1596 O O . PRO A 1 208 ? 40.630 6.211 -36.102 1.00 40.44 208 PRO A O 1
ATOM 1599 N N . CYS A 1 209 ? 39.113 6.494 -34.498 1.00 36.84 209 CYS A N 1
ATOM 1600 C CA . CYS A 1 209 ? 38.010 6.745 -35.422 1.00 36.84 209 CYS A CA 1
ATOM 1601 C C . CYS A 1 209 ? 37.156 7.915 -34.923 1.00 36.84 209 CYS A C 1
ATOM 1603 O O . CYS A 1 209 ? 35.954 7.788 -34.730 1.00 36.84 209 CYS A O 1
ATOM 1605 N N . ASP A 1 210 ? 37.799 9.062 -34.696 1.00 41.44 210 ASP A N 1
ATOM 1606 C CA . ASP A 1 210 ? 37.098 10.340 -34.530 1.00 41.44 210 ASP A CA 1
ATOM 1607 C C . ASP A 1 210 ? 37.812 11.474 -35.280 1.00 41.44 210 ASP A C 1
ATOM 1609 O O . ASP A 1 210 ? 38.101 12.540 -34.754 1.00 41.44 210 ASP A O 1
ATOM 1613 N N . SER A 1 211 ? 38.147 11.236 -36.551 1.00 37.12 211 SER A N 1
ATOM 1614 C CA . SER A 1 211 ? 38.635 12.286 -37.458 1.00 37.12 211 SER A CA 1
ATOM 1615 C C . SER A 1 211 ? 37.506 12.997 -38.219 1.00 37.12 211 SER A C 1
ATOM 1617 O O . SER A 1 211 ? 37.774 13.743 -39.157 1.00 37.12 211 SER A O 1
ATOM 1619 N N . ARG A 1 212 ? 36.230 12.786 -37.849 1.00 43.09 212 ARG A N 1
ATOM 1620 C CA . ARG A 1 212 ? 35.076 13.425 -38.518 1.00 43.09 212 ARG A CA 1
ATOM 1621 C C . ARG A 1 212 ? 34.255 14.373 -37.644 1.00 43.09 212 ARG A C 1
ATOM 1623 O O . ARG A 1 212 ? 33.310 14.966 -38.163 1.00 43.09 212 ARG A O 1
ATOM 1630 N N . ARG A 1 213 ? 34.594 14.579 -36.369 1.00 40.88 213 ARG A N 1
ATOM 1631 C CA . ARG A 1 213 ? 34.004 15.647 -35.547 1.00 40.88 213 ARG A CA 1
ATOM 1632 C C . ARG A 1 213 ? 35.102 16.331 -34.738 1.00 40.88 213 ARG A C 1
ATOM 1634 O O . ARG A 1 213 ? 36.003 15.682 -34.230 1.00 40.88 213 ARG A O 1
ATOM 1641 N N . GLY A 1 214 ? 35.070 17.663 -34.731 1.00 34.22 214 GLY A N 1
ATOM 1642 C CA . GLY A 1 214 ? 36.094 18.503 -34.113 1.00 34.22 214 GLY A CA 1
ATOM 1643 C C . GLY A 1 214 ? 36.313 18.189 -32.632 1.00 34.22 214 GLY A C 1
ATOM 1644 O O . GLY A 1 214 ? 35.407 17.717 -31.950 1.00 34.22 214 GLY A O 1
ATOM 1645 N N . ALA A 1 215 ? 37.537 18.471 -32.180 1.00 36.81 215 ALA A N 1
ATOM 1646 C CA . ALA A 1 215 ? 38.089 18.179 -30.861 1.00 36.81 215 ALA A CA 1
ATOM 1647 C C . ALA A 1 215 ? 37.086 18.334 -29.697 1.00 36.81 215 ALA A C 1
ATOM 1649 O O . ALA A 1 215 ? 36.784 19.440 -29.252 1.00 36.81 215 ALA A O 1
ATOM 1650 N N . GLY A 1 216 ? 36.625 17.196 -29.179 1.00 34.22 216 GLY A N 1
ATOM 1651 C CA . GLY A 1 216 ? 35.920 17.042 -27.909 1.00 34.22 216 GLY A CA 1
ATOM 1652 C C . GLY A 1 216 ? 36.462 15.809 -27.178 1.00 34.22 216 GLY A C 1
ATOM 1653 O O . GLY A 1 216 ? 36.951 14.880 -27.812 1.00 34.22 216 GLY A O 1
ATOM 1654 N N . ALA A 1 217 ? 36.441 15.835 -25.844 1.00 34.16 217 ALA A N 1
ATOM 1655 C CA . ALA A 1 217 ? 37.071 14.857 -24.948 1.00 34.16 217 ALA A CA 1
ATOM 1656 C C . ALA A 1 217 ? 36.789 13.367 -25.291 1.00 34.16 217 ALA A C 1
ATOM 1658 O O . ALA A 1 217 ? 35.712 13.041 -25.802 1.00 34.16 217 ALA A O 1
ATOM 1659 N N . PRO A 1 218 ? 37.722 12.440 -24.964 1.00 37.78 218 PRO A N 1
ATOM 1660 C CA . PRO A 1 218 ? 37.636 11.029 -25.346 1.00 37.78 218 PRO A CA 1
ATOM 1661 C C . PRO A 1 218 ? 36.339 10.395 -24.836 1.00 37.78 218 PRO A C 1
ATOM 1663 O O . PRO A 1 218 ? 36.091 10.306 -23.633 1.00 37.78 218 PRO A O 1
ATOM 1666 N N . THR A 1 219 ? 35.488 9.974 -25.768 1.00 40.53 219 THR A N 1
ATOM 1667 C CA . THR A 1 219 ? 34.117 9.558 -25.473 1.00 40.53 219 THR A CA 1
ATOM 1668 C C . THR A 1 219 ? 34.059 8.067 -25.119 1.00 40.53 219 THR A C 1
ATOM 1670 O O . THR A 1 219 ? 34.458 7.211 -25.903 1.00 40.53 219 THR A O 1
ATOM 1673 N N . VAL A 1 220 ? 33.561 7.757 -23.920 1.00 50.19 220 VAL A N 1
ATOM 1674 C CA . VAL A 1 220 ? 33.453 6.407 -23.333 1.00 50.19 220 VAL A CA 1
ATOM 1675 C C . VAL A 1 220 ? 32.130 5.762 -23.772 1.00 50.19 220 VAL A C 1
ATOM 1677 O O . VAL A 1 220 ? 31.071 6.364 -23.587 1.00 50.19 220 VAL A O 1
ATOM 1680 N N . VAL A 1 221 ? 32.147 4.579 -24.398 1.00 50.94 221 VAL A N 1
ATOM 1681 C CA . VAL A 1 221 ? 31.005 4.111 -25.208 1.00 50.94 221 VAL A CA 1
ATOM 1682 C C . VAL A 1 221 ? 29.918 3.409 -24.394 1.00 50.94 221 VAL A C 1
ATOM 1684 O O . VAL A 1 221 ? 28.740 3.650 -24.671 1.00 50.94 221 VAL A O 1
ATOM 1687 N N . VAL A 1 222 ? 30.270 2.608 -23.381 1.00 50.25 222 VAL A N 1
ATOM 1688 C CA . VAL A 1 222 ? 29.267 2.002 -22.480 1.00 50.25 222 VAL A CA 1
ATOM 1689 C C . VAL A 1 222 ? 28.575 3.086 -21.667 1.00 50.25 222 VAL A C 1
ATOM 1691 O O . VAL A 1 222 ? 27.346 3.141 -21.641 1.00 50.25 222 VAL A O 1
ATOM 1694 N N . ARG A 1 223 ? 29.357 4.021 -21.107 1.00 48.28 223 ARG A N 1
ATOM 1695 C CA . ARG A 1 223 ? 28.812 5.197 -20.417 1.00 48.28 223 ARG A CA 1
ATOM 1696 C C . ARG A 1 223 ? 27.885 6.002 -21.322 1.00 48.28 223 ARG A C 1
ATOM 1698 O O . ARG A 1 223 ? 26.789 6.318 -20.898 1.00 48.28 223 ARG A O 1
ATOM 1705 N N . ARG A 1 224 ? 28.261 6.302 -22.568 1.00 46.34 224 ARG A N 1
ATOM 1706 C CA . ARG A 1 224 ? 27.418 7.125 -23.446 1.00 46.34 224 ARG A CA 1
ATOM 1707 C C . ARG A 1 224 ? 26.132 6.426 -23.892 1.00 46.34 224 ARG A C 1
ATOM 1709 O O . ARG A 1 224 ? 25.079 7.028 -23.790 1.00 46.34 224 ARG A O 1
ATOM 1716 N N . HIS A 1 225 ? 26.185 5.184 -24.381 1.00 51.06 225 HIS A N 1
ATOM 1717 C CA . HIS A 1 225 ? 24.969 4.523 -24.885 1.00 51.06 225 HIS A CA 1
ATOM 1718 C C . HIS A 1 225 ? 24.029 4.100 -23.749 1.00 51.06 225 HIS A C 1
ATOM 1720 O O . HIS A 1 225 ? 22.822 4.249 -23.896 1.00 51.06 225 HIS A O 1
ATOM 1726 N N . GLY A 1 226 ? 24.562 3.635 -22.613 1.00 45.12 226 GLY A N 1
ATOM 1727 C CA . GLY A 1 226 ? 23.753 3.339 -21.430 1.00 45.12 226 GLY A CA 1
ATOM 1728 C C . GLY A 1 226 ? 23.109 4.598 -20.845 1.00 45.12 226 GLY A C 1
ATOM 1729 O O . GLY A 1 226 ? 21.908 4.607 -20.618 1.00 45.12 226 GLY A O 1
ATOM 1730 N N . LEU A 1 227 ? 23.870 5.688 -20.685 1.00 41.38 227 LEU A N 1
ATOM 1731 C CA . LEU A 1 227 ? 23.357 6.947 -20.125 1.00 41.38 227 LEU A CA 1
ATOM 1732 C C . LEU A 1 227 ? 22.556 7.802 -21.124 1.00 41.38 227 LEU A C 1
ATOM 1734 O O . LEU A 1 227 ? 21.849 8.690 -20.692 1.00 41.38 227 LEU A O 1
ATOM 1738 N N . GLU A 1 228 ? 22.646 7.612 -22.443 1.00 49.12 228 GLU A N 1
ATOM 1739 C CA . GLU A 1 228 ? 21.780 8.345 -23.392 1.00 49.12 228 GLU A CA 1
ATOM 1740 C C . GLU A 1 228 ? 20.446 7.617 -23.627 1.00 49.12 228 GLU A C 1
ATOM 1742 O O . GLU A 1 228 ? 19.424 8.279 -23.813 1.00 49.12 228 GLU A O 1
ATOM 1747 N N . VAL A 1 229 ? 20.453 6.275 -23.622 1.00 46.59 229 VAL A N 1
ATOM 1748 C CA . VAL A 1 229 ? 19.286 5.435 -23.962 1.00 46.59 229 VAL A CA 1
ATOM 1749 C C . VAL A 1 229 ? 18.484 5.009 -22.729 1.00 46.59 229 VAL A C 1
ATOM 1751 O O . VAL A 1 229 ? 17.270 4.862 -22.832 1.00 46.59 229 VAL A O 1
ATOM 1754 N N . LEU A 1 230 ? 19.139 4.808 -21.579 1.00 38.38 230 LEU A N 1
ATOM 1755 C CA . LEU A 1 230 ? 18.506 4.334 -20.340 1.00 38.38 230 LEU A CA 1
ATOM 1756 C C . LEU A 1 230 ? 18.422 5.418 -19.251 1.00 38.38 230 LEU A C 1
ATOM 1758 O O . LEU A 1 230 ? 17.934 5.130 -18.162 1.00 38.38 230 LEU A O 1
ATOM 1762 N N . ASP A 1 231 ? 18.880 6.652 -19.510 1.00 40.28 231 ASP A N 1
ATOM 1763 C CA . ASP A 1 231 ? 18.671 7.772 -18.581 1.00 40.28 231 ASP A CA 1
ATOM 1764 C C . ASP A 1 231 ? 17.237 8.317 -18.731 1.00 40.28 231 ASP A C 1
ATOM 1766 O O . ASP A 1 231 ? 16.868 8.841 -19.791 1.00 40.28 231 ASP A O 1
ATOM 1770 N N . PRO A 1 232 ? 16.412 8.249 -17.673 1.00 40.34 232 PRO A N 1
ATOM 1771 C CA . PRO A 1 232 ? 15.031 8.728 -17.710 1.00 40.34 232 PRO A CA 1
ATOM 1772 C C . PRO A 1 232 ? 14.911 10.248 -17.930 1.00 40.34 232 PRO A C 1
ATOM 1774 O O . PRO A 1 232 ? 13.828 10.749 -18.233 1.00 40.34 232 PRO A O 1
ATOM 1777 N N . ARG A 1 233 ? 16.007 11.012 -17.809 1.00 38.94 233 ARG A N 1
ATOM 1778 C CA . ARG A 1 233 ? 16.047 12.461 -18.079 1.00 38.94 233 ARG A CA 1
ATOM 1779 C C . ARG A 1 233 ? 16.195 12.785 -19.566 1.00 38.94 233 ARG A C 1
ATOM 1781 O O . ARG A 1 233 ? 15.830 13.886 -19.975 1.00 38.94 233 ARG A O 1
ATOM 1788 N N . THR A 1 234 ? 16.721 11.860 -20.373 1.00 35.03 234 THR A N 1
ATOM 1789 C CA . THR A 1 234 ? 16.914 12.034 -21.826 1.00 35.03 234 THR A CA 1
ATOM 1790 C C . THR A 1 234 ? 15.868 11.293 -22.654 1.00 35.03 234 THR A C 1
ATOM 1792 O O . THR A 1 234 ? 15.639 11.670 -23.806 1.00 35.03 234 THR A O 1
ATOM 1795 N N . HIS A 1 235 ? 15.197 10.284 -22.090 1.00 37.91 235 HIS A N 1
ATOM 1796 C CA . HIS A 1 235 ? 14.093 9.550 -22.715 1.00 37.91 235 HIS A CA 1
ATOM 1797 C C . HIS A 1 235 ? 12.926 9.365 -21.736 1.00 37.91 235 HIS A C 1
ATOM 1799 O O . HIS A 1 235 ? 13.083 8.795 -20.663 1.00 37.91 235 HIS A O 1
ATOM 1805 N N . ARG A 1 236 ? 11.725 9.811 -22.134 1.00 34.25 236 ARG A N 1
ATOM 1806 C CA . ARG A 1 236 ? 10.483 9.444 -21.436 1.00 34.25 236 ARG A CA 1
ATOM 1807 C C . ARG A 1 236 ? 10.168 7.972 -21.742 1.00 34.25 236 ARG A C 1
ATOM 1809 O O . ARG A 1 236 ? 10.139 7.645 -22.931 1.00 34.25 236 ARG A O 1
ATOM 1816 N N . PRO A 1 237 ? 9.881 7.109 -20.753 1.00 34.62 237 PRO A N 1
ATOM 1817 C CA . PRO A 1 237 ? 9.271 5.815 -21.038 1.00 34.62 237 PRO A CA 1
ATOM 1818 C C . PRO A 1 237 ? 7.907 6.066 -21.699 1.00 34.62 237 PRO A C 1
ATOM 1820 O O . PRO A 1 237 ? 7.138 6.913 -21.244 1.00 34.62 237 PRO A O 1
ATOM 1823 N N . ARG A 1 238 ? 7.652 5.417 -22.838 1.00 43.69 238 ARG A N 1
ATOM 1824 C CA . ARG A 1 238 ? 6.398 5.531 -23.595 1.00 43.69 238 ARG A CA 1
ATOM 1825 C C . ARG A 1 238 ? 5.755 4.150 -23.676 1.00 43.69 238 ARG A C 1
ATOM 1827 O O . ARG A 1 238 ? 6.447 3.170 -23.951 1.00 43.69 238 ARG A O 1
ATOM 1834 N N . ASN A 1 239 ? 4.464 4.120 -23.357 1.00 37.34 239 ASN A N 1
ATOM 1835 C CA . ASN A 1 239 ? 3.640 2.934 -23.139 1.00 37.34 239 ASN A CA 1
ATOM 1836 C C . ASN A 1 239 ? 3.656 1.987 -24.344 1.00 37.34 239 ASN A C 1
ATOM 1838 O O . ASN A 1 239 ? 3.637 2.435 -25.490 1.00 37.34 239 ASN A O 1
ATOM 1842 N N . VAL A 1 240 ? 3.693 0.678 -24.065 1.00 38.47 240 VAL A N 1
ATOM 1843 C CA . VAL A 1 240 ? 3.581 -0.385 -25.080 1.00 38.47 240 VAL A CA 1
ATOM 1844 C C . VAL A 1 240 ? 2.310 -1.240 -24.914 1.00 38.47 240 VAL A C 1
ATOM 1846 O O . VAL A 1 240 ? 2.131 -2.208 -25.640 1.00 38.47 240 VAL A O 1
ATOM 1849 N N . LEU A 1 241 ? 1.397 -0.878 -24.001 1.00 40.12 241 LEU A N 1
ATOM 1850 C CA . LEU A 1 241 ? 0.167 -1.626 -23.673 1.00 40.12 241 LEU A CA 1
ATOM 1851 C C . LEU A 1 241 ? -1.011 -0.654 -23.371 1.00 40.12 241 LEU A C 1
ATOM 1853 O O . LEU A 1 241 ? -0.740 0.519 -23.103 1.00 40.12 241 LEU A O 1
ATOM 1857 N N . PRO A 1 242 ? -2.281 -1.108 -23.459 1.00 32.25 242 PRO A N 1
ATOM 1858 C CA . PRO A 1 242 ? -3.308 -0.712 -24.432 1.00 32.25 242 PRO A CA 1
ATOM 1859 C C . PRO A 1 242 ? -3.993 0.643 -24.157 1.00 32.25 242 PRO A C 1
ATOM 1861 O O . PRO A 1 242 ? -4.115 1.088 -23.020 1.00 32.25 242 PRO A O 1
ATOM 1864 N N . HIS A 1 243 ? -4.485 1.277 -25.228 1.00 31.36 243 HIS A N 1
ATOM 1865 C CA . HIS A 1 243 ? -5.312 2.490 -25.193 1.00 31.36 243 HIS A CA 1
ATOM 1866 C C . HIS A 1 243 ? -6.789 2.149 -24.966 1.00 31.36 243 HIS A C 1
ATOM 1868 O O . HIS A 1 243 ? -7.411 1.532 -25.829 1.00 31.36 243 HIS A O 1
ATOM 1874 N N . GLU A 1 244 ? -7.381 2.658 -23.885 1.00 34.59 244 GLU A N 1
ATOM 1875 C CA . GLU A 1 244 ? -8.827 2.878 -23.798 1.00 34.59 244 GLU A CA 1
ATOM 1876 C C . GLU A 1 244 ? -9.145 4.381 -23.947 1.00 34.59 244 GLU A C 1
ATOM 1878 O O . GLU A 1 244 ? -8.690 5.221 -23.177 1.00 34.59 244 GLU A O 1
ATOM 1883 N N . GLY A 1 245 ? -9.922 4.715 -24.987 1.00 31.16 245 GLY A N 1
ATOM 1884 C CA . GLY A 1 245 ? -10.856 5.853 -25.059 1.00 31.16 245 GLY A CA 1
ATOM 1885 C C . GLY A 1 245 ? -10.356 7.302 -24.856 1.00 31.16 245 GLY A C 1
ATOM 1886 O O . GLY A 1 245 ? -10.277 7.811 -23.745 1.00 31.16 245 GLY A O 1
ATOM 1887 N N . ARG A 1 246 ? -10.211 8.083 -25.942 1.00 27.38 246 ARG A N 1
ATOM 1888 C CA . ARG A 1 246 ? -10.105 9.569 -25.893 1.00 27.38 246 ARG A CA 1
ATOM 1889 C C . ARG A 1 246 ? -11.473 10.236 -25.675 1.00 27.38 246 ARG A C 1
ATOM 1891 O O . ARG A 1 246 ? -12.352 9.886 -26.452 1.00 27.38 246 ARG A O 1
ATOM 1898 N N . ARG A 1 247 ? -11.590 11.294 -24.830 1.00 26.62 247 ARG A N 1
ATOM 1899 C CA . ARG A 1 247 ? -12.157 12.669 -25.109 1.00 26.62 247 ARG A CA 1
ATOM 1900 C C . ARG A 1 247 ? -11.762 13.710 -23.994 1.00 26.62 247 ARG A C 1
ATOM 1902 O O . ARG A 1 247 ? -10.920 13.360 -23.178 1.00 26.62 247 ARG A O 1
ATOM 1909 N N . PRO A 1 248 ? -12.161 15.017 -24.004 1.00 24.33 248 PRO A N 1
ATOM 1910 C CA . PRO A 1 248 ? -11.246 16.167 -24.119 1.00 24.33 248 PRO A CA 1
ATOM 1911 C C . PRO A 1 248 ? -11.118 17.048 -22.848 1.00 24.33 248 PRO A C 1
ATOM 1913 O O . PRO A 1 248 ? -12.030 17.161 -22.036 1.00 24.33 248 PRO A O 1
ATOM 1916 N N . ARG A 1 249 ? -9.983 17.750 -22.710 1.00 23.45 249 ARG A N 1
ATOM 1917 C CA . ARG A 1 249 ? -9.664 18.649 -21.581 1.00 23.45 249 ARG A CA 1
ATOM 1918 C C . ARG A 1 249 ? -10.419 19.985 -21.638 1.00 23.45 249 ARG A C 1
ATOM 1920 O O . ARG A 1 249 ? -10.349 20.680 -22.649 1.00 23.45 249 ARG A O 1
ATOM 1927 N N . LEU A 1 250 ? -10.993 20.399 -20.506 1.00 23.58 250 LEU A N 1
ATOM 1928 C CA . LEU A 1 250 ? -11.372 21.785 -20.204 1.00 23.58 250 LEU A CA 1
ATOM 1929 C C . LEU A 1 250 ? -10.444 22.337 -19.110 1.00 23.58 250 LEU A C 1
ATOM 1931 O O . LEU A 1 250 ? -10.239 21.711 -18.074 1.00 23.58 250 LEU A O 1
ATOM 1935 N N . SER A 1 251 ? -9.838 23.495 -19.373 1.00 25.55 251 SER A N 1
ATOM 1936 C CA . SER A 1 251 ? -8.925 24.205 -18.472 1.00 25.55 251 SER A CA 1
ATOM 1937 C C . SER A 1 251 ? -9.681 25.162 -17.552 1.00 25.55 251 SER A C 1
ATOM 1939 O O . SER A 1 251 ? -10.466 25.968 -18.052 1.00 25.55 251 SER A O 1
ATOM 1941 N N . VAL A 1 252 ? -9.361 25.180 -16.254 1.00 24.03 252 VAL A N 1
ATOM 1942 C CA . VAL A 1 252 ? -9.769 26.263 -15.343 1.00 24.03 252 VAL A CA 1
ATOM 1943 C C . VAL A 1 252 ? -8.553 26.804 -14.590 1.00 24.03 252 VAL A C 1
ATOM 1945 O O . VAL A 1 252 ? -7.701 26.063 -14.101 1.00 24.03 252 VAL A O 1
ATOM 1948 N N . ALA A 1 253 ? -8.460 28.132 -14.582 1.00 23.17 253 ALA A N 1
ATOM 1949 C CA . ALA A 1 253 ? -7.373 28.940 -14.055 1.00 23.17 253 ALA A CA 1
ATOM 1950 C C . ALA A 1 253 ? -7.399 29.035 -12.518 1.00 23.17 253 ALA A C 1
ATOM 1952 O O . ALA A 1 253 ? -8.452 29.219 -11.914 1.00 23.17 253 ALA A O 1
ATOM 1953 N N . ARG A 1 254 ? -6.213 28.984 -11.895 1.00 23.77 254 ARG A N 1
ATOM 1954 C CA . ARG A 1 254 ? -6.002 29.289 -10.471 1.00 23.77 254 ARG A CA 1
ATOM 1955 C C . ARG A 1 254 ? -6.023 30.802 -10.231 1.00 23.77 254 ARG A C 1
ATOM 1957 O O . ARG A 1 254 ? -5.359 31.543 -10.957 1.00 23.77 254 ARG A O 1
ATOM 1964 N N . ARG A 1 255 ? -6.657 31.240 -9.139 1.00 23.48 255 ARG A N 1
ATOM 1965 C CA . ARG A 1 255 ? -6.373 32.524 -8.476 1.00 23.48 255 ARG A CA 1
ATOM 1966 C C . ARG A 1 255 ? -5.745 32.271 -7.104 1.00 23.48 255 ARG A C 1
ATOM 1968 O O . ARG A 1 255 ? -6.201 31.420 -6.353 1.00 23.48 255 ARG A O 1
ATOM 1975 N N . ARG A 1 256 ? -4.654 32.995 -6.852 1.00 24.88 256 ARG A N 1
ATOM 1976 C CA . ARG A 1 256 ? -3.938 33.157 -5.578 1.00 24.88 256 ARG A CA 1
ATOM 1977 C C . ARG A 1 256 ? -4.524 34.352 -4.831 1.00 24.88 256 ARG A C 1
ATOM 1979 O O . ARG A 1 256 ? -4.763 35.352 -5.494 1.00 24.88 256 ARG A O 1
ATOM 1986 N N . GLU A 1 257 ? -4.542 34.294 -3.504 1.00 23.80 257 GLU A N 1
ATOM 1987 C CA . GLU A 1 257 ? -4.469 35.441 -2.578 1.00 23.80 257 GLU A CA 1
ATOM 1988 C C . GLU A 1 257 ? -3.883 34.898 -1.253 1.00 23.80 257 GLU A C 1
ATOM 1990 O O . GLU A 1 257 ? -4.377 33.919 -0.713 1.00 23.80 257 GLU A O 1
ATOM 1995 N N . THR A 1 258 ? -2.596 35.128 -0.964 1.00 22.92 258 THR A N 1
ATOM 1996 C CA . THR A 1 258 ? -1.966 36.240 -0.209 1.00 22.92 258 THR A CA 1
ATOM 1997 C C . THR A 1 258 ? -2.127 36.164 1.313 1.00 22.92 258 THR A C 1
ATOM 1999 O O . THR A 1 258 ? -3.161 36.497 1.873 1.00 22.92 258 THR A O 1
ATOM 2002 N N . ARG A 1 259 ? -1.013 35.780 1.954 1.00 23.97 259 ARG A N 1
ATOM 2003 C CA . ARG A 1 259 ? -0.690 35.898 3.385 1.00 23.97 259 ARG A CA 1
ATOM 2004 C C . ARG A 1 259 ? -0.575 37.365 3.813 1.00 23.97 259 ARG A C 1
ATOM 2006 O O 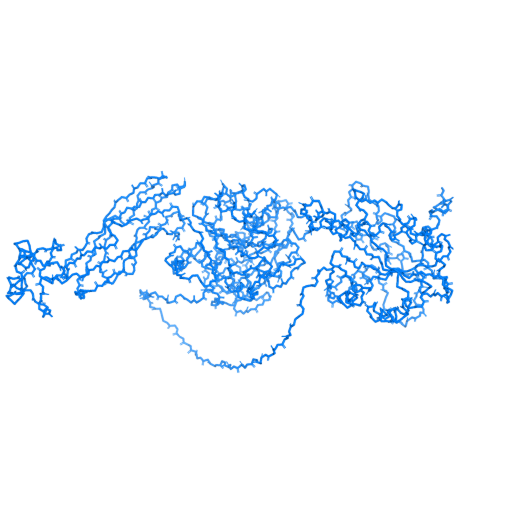. ARG A 1 259 ? -0.030 38.148 3.041 1.00 23.97 259 ARG A O 1
ATOM 2013 N N . MET A 1 260 ? -0.860 37.670 5.081 1.00 23.09 260 MET A N 1
ATOM 2014 C CA . MET A 1 260 ? -0.002 38.528 5.920 1.00 23.09 260 MET A CA 1
ATOM 2015 C C . MET A 1 260 ? -0.283 38.320 7.429 1.00 23.09 260 MET A C 1
ATOM 2017 O O . MET A 1 260 ? -1.324 37.770 7.773 1.00 23.09 260 MET A O 1
ATOM 2021 N N . PRO A 1 261 ? 0.674 38.670 8.314 1.00 31.14 261 PRO A N 1
ATOM 2022 C CA . PRO A 1 261 ? 0.945 37.964 9.568 1.00 31.14 261 PRO A CA 1
ATOM 2023 C C . PRO A 1 261 ? 0.603 38.785 10.821 1.00 31.14 261 PRO A C 1
ATOM 2025 O O . PRO A 1 261 ? 0.502 40.008 10.761 1.00 31.14 261 PRO A O 1
ATOM 2028 N N . ALA A 1 262 ? 0.574 38.138 11.988 1.00 23.53 262 ALA A N 1
ATOM 2029 C CA . ALA A 1 262 ? 0.726 38.833 13.263 1.00 23.53 262 ALA A CA 1
ATOM 2030 C C . ALA A 1 262 ? 1.485 37.971 14.277 1.00 23.53 262 ALA A C 1
ATOM 2032 O O . ALA A 1 262 ? 1.408 36.747 14.283 1.00 23.53 262 ALA A O 1
ATOM 2033 N N . ARG A 1 263 ? 2.294 38.661 15.074 1.00 24.72 263 ARG A N 1
ATOM 2034 C CA . ARG A 1 263 ? 3.321 38.159 15.980 1.00 24.72 263 ARG A CA 1
ATOM 2035 C C . ARG A 1 263 ? 2.809 38.118 17.428 1.00 24.72 263 ARG A C 1
ATOM 2037 O O . ARG A 1 263 ? 2.109 39.034 17.838 1.00 24.72 263 ARG A O 1
ATOM 2044 N N . LEU A 1 264 ? 3.430 37.204 18.182 1.00 23.22 264 LEU A N 1
ATOM 2045 C CA . LEU A 1 264 ? 3.936 37.328 19.562 1.00 23.22 264 LEU A CA 1
ATOM 2046 C C . LEU A 1 264 ? 3.080 36.868 20.773 1.00 23.22 264 LEU A C 1
ATOM 2048 O O . LEU A 1 264 ? 2.032 37.421 21.085 1.00 23.22 264 LEU A O 1
ATOM 2052 N N . THR A 1 265 ? 3.763 36.032 21.575 1.00 23.03 265 THR A N 1
ATOM 2053 C CA . THR A 1 265 ? 3.827 35.931 23.059 1.00 23.03 265 THR A CA 1
ATOM 2054 C C . THR A 1 265 ? 2.924 34.959 23.841 1.00 23.03 265 THR A C 1
ATOM 2056 O O . THR A 1 265 ? 1.807 35.273 24.221 1.00 23.03 265 THR A O 1
ATOM 2059 N N . LEU A 1 266 ? 3.531 33.803 24.152 1.00 27.91 266 LEU A N 1
ATOM 2060 C CA . LEU A 1 266 ? 3.631 33.075 25.432 1.00 27.91 266 LEU A CA 1
ATOM 2061 C C . LEU A 1 266 ? 2.660 33.441 26.580 1.00 27.91 266 LEU A C 1
ATOM 2063 O O . LEU A 1 266 ? 2.789 34.510 27.174 1.00 27.91 266 LEU A O 1
ATOM 2067 N N . SER A 1 267 ? 1.829 32.483 27.011 1.00 22.81 267 SER A N 1
ATOM 2068 C CA . SER A 1 267 ? 1.485 32.251 28.429 1.00 22.81 267 SER A CA 1
ATOM 2069 C C . SER A 1 267 ? 0.875 30.858 28.631 1.00 22.81 267 SER A C 1
ATOM 2071 O O . SER A 1 267 ? -0.058 30.468 27.938 1.00 22.81 267 SER A O 1
ATOM 2073 N N . LEU A 1 268 ? 1.447 30.123 29.585 1.00 30.67 268 LEU A N 1
ATOM 2074 C CA . LEU A 1 268 ? 1.050 28.800 30.059 1.00 30.67 268 LEU A CA 1
ATOM 2075 C C . LEU A 1 268 ? -0.250 28.913 30.873 1.00 30.67 268 LEU A C 1
ATOM 2077 O O . LEU A 1 268 ? -0.256 29.565 31.917 1.00 30.67 268 LEU A O 1
ATOM 2081 N N . VAL A 1 269 ? -1.327 28.268 30.420 1.00 24.27 269 VAL A N 1
ATOM 2082 C CA . VAL A 1 269 ? -2.552 28.045 31.203 1.00 24.27 269 VAL A CA 1
ATOM 2083 C C . VAL A 1 269 ? -2.984 26.597 30.984 1.00 24.27 269 VAL A C 1
ATOM 2085 O O . VAL A 1 269 ? -3.266 26.204 29.855 1.00 24.27 269 VAL A O 1
ATOM 2088 N N . LEU A 1 270 ? -3.021 25.804 32.060 1.00 33.59 270 LEU A N 1
ATOM 2089 C CA . LEU A 1 270 ? -3.764 24.545 32.085 1.00 33.59 270 LEU A CA 1
ATOM 2090 C C . LEU A 1 270 ? -5.252 24.888 31.937 1.00 33.59 270 LEU A C 1
ATOM 2092 O O . LEU A 1 270 ? -5.879 25.345 32.892 1.00 33.59 270 LEU A O 1
ATOM 2096 N N . LEU A 1 271 ? -5.801 24.685 30.744 1.00 25.83 271 LEU A N 1
ATOM 2097 C CA . LEU A 1 271 ? -7.238 24.603 30.522 1.00 25.83 271 LEU A CA 1
ATOM 2098 C C . LEU A 1 271 ? -7.579 23.147 30.226 1.00 25.83 271 LEU A C 1
ATOM 2100 O O . LEU A 1 271 ? -7.028 22.555 29.301 1.00 25.83 271 LEU A O 1
ATOM 2104 N N . LEU A 1 272 ? -8.502 22.598 31.016 1.00 36.12 272 LEU A N 1
ATOM 2105 C CA . LEU A 1 272 ? -9.333 21.465 30.624 1.00 36.12 272 LEU A CA 1
ATOM 2106 C C . LEU A 1 272 ? -9.972 21.835 29.281 1.00 36.12 272 LEU A C 1
ATOM 2108 O O . LEU A 1 272 ? -10.859 22.688 29.221 1.00 36.12 272 LEU A O 1
ATOM 2112 N N . GLY A 1 273 ? -9.409 21.301 28.200 1.00 24.19 273 GLY A N 1
ATOM 2113 C CA . GLY A 1 273 ? -9.831 21.612 26.846 1.00 24.19 273 GLY A CA 1
ATOM 2114 C C . GLY A 1 273 ? -11.215 21.036 26.591 1.00 24.19 273 GLY A C 1
ATOM 2115 O O . GLY A 1 273 ? -11.414 19.831 26.708 1.00 24.19 273 GLY A O 1
ATOM 2116 N N . ALA A 1 274 ? -12.151 21.899 26.197 1.00 25.78 274 ALA A N 1
ATOM 2117 C CA . ALA A 1 274 ? -13.255 21.478 25.343 1.00 25.78 274 ALA A CA 1
ATOM 2118 C C . ALA A 1 274 ? -12.679 20.703 24.139 1.00 25.78 274 ALA A C 1
ATOM 2120 O O . ALA A 1 274 ? -11.569 21.037 23.701 1.00 25.78 274 ALA A O 1
ATOM 2121 N N . PRO A 1 275 ? -13.380 19.687 23.601 1.00 31.47 275 PRO A N 1
ATOM 2122 C CA . PRO A 1 275 ? -12.855 18.901 22.497 1.00 31.47 275 PRO A CA 1
ATOM 2123 C C . PRO A 1 275 ? -12.575 19.851 21.333 1.00 31.47 275 PRO A C 1
ATOM 2125 O O . PRO A 1 275 ? -13.466 20.549 20.847 1.00 31.47 275 PRO A O 1
ATOM 2128 N N . ALA A 1 276 ? -11.308 19.932 20.925 1.00 31.62 276 ALA A N 1
ATOM 2129 C CA . ALA A 1 276 ? -10.966 20.567 19.670 1.00 31.62 276 ALA A CA 1
ATOM 2130 C C . ALA A 1 276 ? -11.775 19.847 18.589 1.00 31.62 276 ALA A C 1
ATOM 2132 O O . ALA A 1 276 ? -11.738 18.619 18.518 1.00 31.62 276 ALA A O 1
ATOM 2133 N N . VAL A 1 277 ? -12.526 20.593 17.776 1.00 38.97 277 VAL A N 1
ATOM 2134 C CA . VAL A 1 277 ? -13.054 20.054 16.521 1.00 38.97 277 VAL A CA 1
ATOM 2135 C C . VAL A 1 277 ? -11.847 19.477 15.792 1.00 38.97 277 VAL A C 1
ATOM 2137 O O . VAL A 1 277 ? -10.936 20.229 15.438 1.00 38.97 277 VAL A O 1
ATOM 2140 N N . ALA A 1 278 ? -11.789 18.150 15.681 1.00 55.03 278 ALA A N 1
ATOM 2141 C CA . ALA A 1 278 ? -10.686 17.485 15.017 1.00 55.03 278 ALA A CA 1
ATOM 2142 C C . ALA A 1 278 ? -10.615 18.045 13.593 1.00 55.03 278 ALA A C 1
ATOM 2144 O O . ALA A 1 278 ? -11.613 18.051 12.871 1.00 55.03 278 ALA A O 1
ATOM 2145 N N . GLY A 1 279 ? -9.463 18.611 13.228 1.00 68.75 279 GLY A N 1
ATOM 2146 C CA . GLY A 1 279 ? -9.248 19.092 11.869 1.00 68.75 279 GLY A CA 1
ATOM 2147 C C . GLY A 1 279 ? -9.421 17.946 10.874 1.00 68.75 279 GLY A C 1
ATOM 2148 O O . GLY A 1 279 ? -9.246 16.780 11.228 1.00 68.75 279 GLY A O 1
ATOM 2149 N N . ASP A 1 280 ? -9.756 18.273 9.628 1.00 85.81 280 ASP A N 1
ATOM 2150 C CA . ASP A 1 280 ? -9.807 17.281 8.556 1.00 85.81 280 ASP A CA 1
ATOM 2151 C C . ASP A 1 280 ? -8.443 16.580 8.427 1.00 85.81 280 ASP A C 1
ATOM 2153 O O . ASP A 1 280 ? -7.453 17.184 8.013 1.00 85.81 280 ASP A O 1
ATOM 2157 N N . ARG A 1 281 ? -8.385 15.294 8.797 1.00 92.38 281 ARG A N 1
ATOM 2158 C CA . ARG A 1 281 ? -7.155 14.484 8.791 1.00 92.38 281 ARG A CA 1
ATOM 2159 C C . ARG A 1 281 ? -6.6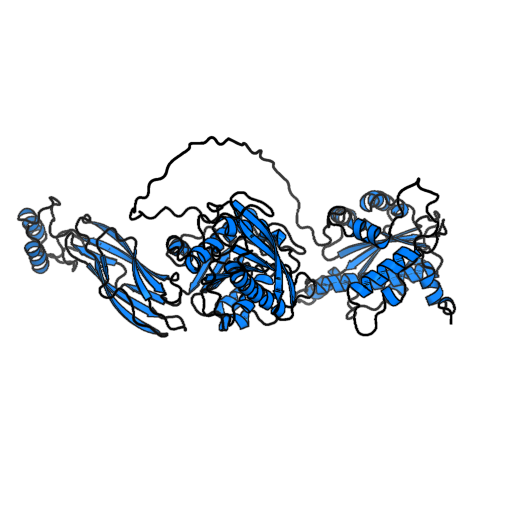48 14.159 7.382 1.00 92.38 281 ARG A C 1
ATOM 2161 O O . ARG A 1 281 ? -5.541 13.634 7.241 1.00 92.38 281 ARG A O 1
ATOM 2168 N N . SER A 1 282 ? -7.421 14.478 6.340 1.00 92.56 282 SER A N 1
ATOM 2169 C CA . SER A 1 282 ? -6.967 14.419 4.947 1.00 92.56 282 SER A CA 1
ATOM 2170 C C . SER A 1 282 ? -6.042 15.584 4.567 1.00 92.56 282 SER A C 1
ATOM 2172 O O . SER A 1 282 ? -5.235 15.448 3.641 1.00 92.56 282 SER A O 1
ATOM 2174 N N . GLU A 1 283 ? -6.098 16.694 5.310 1.00 94.75 283 GLU A N 1
ATOM 2175 C CA . GLU A 1 283 ? -5.249 17.868 5.108 1.00 94.75 283 GLU A CA 1
ATOM 2176 C C . GLU A 1 283 ? -3.891 17.720 5.819 1.00 94.75 283 GLU A C 1
ATOM 2178 O O . GLU A 1 283 ? -3.784 17.000 6.819 1.00 94.75 283 GLU A O 1
ATOM 2183 N N . PRO A 1 284 ? -2.825 18.382 5.328 1.00 95.50 284 PRO A N 1
ATOM 2184 C CA . PRO A 1 284 ? -1.520 18.356 5.981 1.00 95.50 284 PRO A CA 1
ATOM 2185 C C . PRO A 1 284 ? -1.588 18.807 7.446 1.00 95.50 284 PRO A C 1
ATOM 2187 O O . PRO A 1 284 ? -2.313 19.743 7.789 1.00 95.50 284 PRO A O 1
ATOM 2190 N N . GLY A 1 285 ? -0.794 18.160 8.295 1.00 94.94 285 GLY A N 1
ATOM 2191 C CA . GLY A 1 285 ? -0.687 18.485 9.713 1.00 94.94 285 GLY A CA 1
ATOM 2192 C C . GLY A 1 285 ? 0.083 19.789 9.986 1.00 94.94 285 GLY A C 1
ATOM 2193 O O . GLY A 1 285 ? 0.435 20.531 9.065 1.00 94.94 285 GLY A O 1
ATOM 2194 N N . PRO A 1 286 ? 0.352 20.105 11.265 1.00 94.88 286 PRO A N 1
ATOM 2195 C CA . PRO A 1 286 ? 0.917 21.395 11.664 1.00 94.88 286 PRO A CA 1
ATOM 2196 C C . PRO A 1 286 ? 2.393 21.599 11.277 1.00 94.88 286 PRO A C 1
ATOM 2198 O O . PRO A 1 286 ? 2.870 22.735 11.331 1.00 94.88 286 PRO A O 1
ATOM 2201 N N . PHE A 1 287 ? 3.118 20.540 10.903 1.00 97.00 287 PHE A N 1
ATOM 2202 C CA . PHE A 1 287 ? 4.533 20.606 10.527 1.00 97.00 287 PHE A CA 1
ATOM 2203 C C . PHE A 1 287 ? 4.718 20.643 9.007 1.00 97.00 287 PHE A C 1
ATOM 2205 O O . PHE A 1 287 ? 3.888 20.145 8.251 1.00 97.00 287 PHE A O 1
ATOM 2212 N N . ASP A 1 288 ? 5.854 21.159 8.538 1.00 98.06 288 ASP A N 1
ATOM 2213 C CA . ASP A 1 288 ? 6.300 20.876 7.174 1.00 98.06 288 ASP A CA 1
ATOM 2214 C C . ASP A 1 288 ? 6.983 19.492 7.116 1.00 98.06 288 ASP A C 1
ATOM 2216 O O . ASP A 1 288 ? 7.420 18.954 8.130 1.00 98.06 288 ASP A O 1
ATOM 2220 N N . ALA A 1 289 ? 7.123 18.907 5.922 1.00 98.31 289 ALA A N 1
ATOM 2221 C CA . ALA A 1 289 ? 7.764 17.599 5.748 1.00 98.31 289 ALA A CA 1
ATOM 2222 C C . ALA A 1 289 ? 9.213 17.710 5.243 1.00 98.31 289 ALA A C 1
ATOM 2224 O O . ALA A 1 289 ? 9.481 18.190 4.133 1.00 98.31 289 ALA A O 1
ATOM 2225 N N . GLY A 1 290 ? 10.158 17.215 6.038 1.00 98.12 290 GLY A N 1
ATOM 2226 C CA . GLY A 1 290 ? 11.533 16.967 5.621 1.00 98.12 290 GLY A CA 1
ATOM 2227 C C . GLY A 1 290 ? 11.679 15.576 5.014 1.00 98.12 290 GLY A C 1
ATOM 2228 O O . GLY A 1 290 ? 10.945 14.659 5.373 1.00 98.12 290 GLY A O 1
ATOM 2229 N N . GLN A 1 291 ? 12.640 15.406 4.104 1.00 97.75 291 GLN A N 1
ATOM 2230 C CA . GLN A 1 291 ? 13.019 14.083 3.601 1.00 97.75 291 GLN A CA 1
ATOM 2231 C C . GLN A 1 291 ? 14.534 13.929 3.476 1.00 97.75 291 GLN A C 1
ATOM 2233 O O . GLN A 1 291 ? 15.224 14.878 3.108 1.00 97.75 291 GLN A O 1
ATOM 2238 N N . GLN A 1 292 ? 15.066 12.734 3.708 1.00 97.12 292 GLN A N 1
ATOM 2239 C CA . GLN A 1 292 ? 16.466 12.416 3.420 1.00 97.12 292 GLN A CA 1
ATOM 2240 C C . GLN A 1 292 ? 16.653 10.935 3.091 1.00 97.12 292 GLN A C 1
ATOM 2242 O O . GLN A 1 292 ? 15.908 10.083 3.565 1.00 97.12 292 GLN A O 1
ATOM 2247 N N . THR A 1 293 ? 17.666 10.611 2.290 1.00 97.69 293 THR A N 1
ATOM 2248 C CA . THR A 1 293 ? 18.073 9.216 2.084 1.00 97.69 293 THR A CA 1
ATOM 2249 C C . THR A 1 293 ? 19.020 8.801 3.201 1.00 97.69 293 THR A C 1
ATOM 2251 O O . THR A 1 293 ? 20.016 9.477 3.454 1.00 97.69 293 THR A O 1
ATOM 2254 N N . VAL A 1 294 ? 18.721 7.681 3.846 1.00 97.50 294 VAL A N 1
ATOM 2255 C CA . VAL A 1 294 ? 19.516 7.096 4.926 1.00 97.50 294 VAL A CA 1
ATOM 2256 C C . VAL A 1 294 ? 19.971 5.692 4.547 1.00 97.50 294 VAL A C 1
ATOM 2258 O O . VAL A 1 294 ? 19.400 5.048 3.666 1.00 97.50 294 VAL A O 1
ATOM 2261 N N . THR A 1 295 ? 21.001 5.213 5.235 1.00 97.88 295 THR A N 1
ATOM 2262 C CA . THR A 1 295 ? 21.489 3.841 5.102 1.00 97.88 295 THR A CA 1
ATOM 2263 C C . THR A 1 295 ? 21.061 3.042 6.324 1.00 97.88 295 THR A C 1
ATOM 2265 O O . THR A 1 295 ? 21.334 3.450 7.457 1.00 97.88 295 THR A O 1
ATOM 2268 N N . VAL A 1 296 ? 20.421 1.900 6.090 1.00 97.75 296 VAL A N 1
ATOM 2269 C CA . VAL A 1 296 ? 20.074 0.916 7.118 1.00 97.75 296 VAL A CA 1
ATOM 2270 C C . VAL A 1 296 ? 21.044 -0.256 7.012 1.00 97.75 296 VAL A C 1
ATOM 2272 O O . VAL A 1 296 ? 21.337 -0.727 5.911 1.00 97.75 296 VAL A O 1
ATOM 2275 N N . THR A 1 297 ? 21.560 -0.710 8.153 1.00 95.19 297 THR A N 1
ATOM 2276 C CA . THR A 1 297 ? 22.532 -1.806 8.232 1.00 95.19 297 THR A CA 1
ATOM 2277 C C . THR A 1 297 ? 21.863 -3.054 8.785 1.00 95.19 297 THR A C 1
ATOM 2279 O O . THR A 1 297 ? 21.250 -3.011 9.849 1.00 95.19 297 THR A O 1
ATOM 2282 N N . ARG A 1 298 ? 22.008 -4.170 8.071 1.00 93.50 298 ARG A N 1
ATOM 2283 C CA . ARG A 1 298 ? 21.557 -5.496 8.498 1.00 93.50 298 ARG A CA 1
ATOM 2284 C C . ARG A 1 298 ? 22.548 -6.122 9.494 1.00 93.50 298 ARG A C 1
ATOM 2286 O O . ARG A 1 298 ? 23.708 -5.702 9.549 1.00 93.50 298 ARG A O 1
ATOM 2293 N N . PRO A 1 299 ? 22.148 -7.169 10.244 1.00 91.94 299 PRO A N 1
ATOM 2294 C CA . PRO A 1 299 ? 23.035 -7.881 11.170 1.00 91.94 299 PRO A CA 1
ATOM 2295 C C . PRO A 1 299 ? 24.299 -8.461 10.518 1.00 91.94 299 PRO A C 1
ATOM 2297 O O . PRO A 1 299 ? 25.358 -8.504 11.144 1.00 91.94 299 PRO A O 1
ATOM 2300 N N . ASP A 1 300 ? 24.219 -8.860 9.247 1.00 91.19 300 ASP A N 1
ATOM 2301 C CA . ASP A 1 300 ? 25.355 -9.363 8.460 1.00 91.19 300 ASP A CA 1
ATOM 2302 C C . ASP A 1 300 ? 26.288 -8.251 7.936 1.00 91.19 300 ASP A C 1
ATOM 2304 O O . ASP A 1 300 ? 27.255 -8.529 7.227 1.00 91.19 300 ASP A O 1
ATOM 2308 N N . ARG A 1 301 ? 26.029 -6.993 8.325 1.00 92.00 301 ARG A N 1
ATOM 2309 C CA . ARG A 1 301 ? 26.708 -5.757 7.901 1.00 92.00 301 ARG A CA 1
ATOM 2310 C C . ARG A 1 301 ? 26.457 -5.339 6.455 1.00 92.00 301 ARG A C 1
ATOM 2312 O O . ARG A 1 301 ? 26.998 -4.313 6.039 1.00 92.00 301 ARG A O 1
ATOM 2319 N N . SER A 1 302 ? 25.642 -6.070 5.696 1.00 94.12 302 SER A N 1
ATOM 2320 C CA . SER A 1 302 ? 25.121 -5.552 4.433 1.00 94.12 302 SER A CA 1
ATOM 2321 C C . SER A 1 302 ? 24.202 -4.360 4.702 1.00 94.12 302 SER A C 1
ATOM 2323 O O . SER A 1 302 ? 23.690 -4.178 5.809 1.00 94.12 302 SER A O 1
ATOM 2325 N N . THR A 1 303 ? 23.996 -3.517 3.695 1.00 96.12 303 THR A N 1
ATOM 2326 C CA . THR A 1 303 ? 23.174 -2.317 3.842 1.00 96.12 303 THR A CA 1
ATOM 2327 C C . THR A 1 303 ? 22.128 -2.212 2.745 1.00 96.12 303 THR A C 1
ATOM 2329 O O . THR A 1 303 ? 22.209 -2.866 1.702 1.00 96.12 303 THR A O 1
ATOM 2332 N N . PHE A 1 304 ? 21.119 -1.385 2.992 1.00 96.12 304 PHE A N 1
ATOM 2333 C CA . PHE A 1 304 ? 20.201 -0.901 1.972 1.00 96.12 304 PHE A CA 1
ATOM 2334 C C . PHE A 1 304 ? 19.899 0.580 2.199 1.00 96.12 304 PHE A C 1
ATOM 2336 O O . PHE A 1 304 ? 20.009 1.094 3.315 1.00 96.12 304 PHE A O 1
ATOM 2343 N N . ALA A 1 305 ? 19.548 1.274 1.120 1.00 97.81 305 ALA A N 1
ATOM 2344 C CA . ALA A 1 305 ? 19.078 2.648 1.196 1.00 97.81 305 ALA A CA 1
ATOM 2345 C C . ALA A 1 305 ? 17.601 2.675 1.608 1.00 97.81 305 ALA A C 1
ATOM 2347 O O . ALA A 1 305 ? 16.816 1.830 1.178 1.00 97.81 305 ALA A O 1
ATOM 2348 N N . ALA A 1 306 ? 17.215 3.669 2.396 1.00 98.31 306 ALA A N 1
ATOM 2349 C CA . ALA A 1 306 ? 15.830 3.971 2.726 1.00 98.31 306 ALA A CA 1
ATOM 2350 C C . ALA A 1 306 ? 15.590 5.480 2.603 1.00 98.31 306 ALA A C 1
ATOM 2352 O O . ALA A 1 306 ? 16.505 6.281 2.805 1.00 98.31 306 ALA A O 1
ATOM 2353 N N . THR A 1 307 ? 14.370 5.886 2.268 1.00 98.62 307 THR A N 1
ATOM 2354 C CA . THR A 1 307 ? 13.964 7.295 2.333 1.00 98.62 307 THR A CA 1
ATOM 2355 C C . THR A 1 307 ? 13.278 7.540 3.667 1.00 98.62 307 THR A C 1
ATOM 2357 O O . THR A 1 307 ? 12.283 6.893 3.968 1.00 98.62 307 THR A O 1
ATOM 2360 N N . LEU A 1 308 ? 13.801 8.469 4.459 1.00 98.75 308 LEU A N 1
ATOM 2361 C CA . LEU A 1 308 ? 13.186 8.934 5.695 1.00 98.75 308 LEU A CA 1
ATOM 2362 C C . LEU A 1 308 ? 12.407 10.223 5.428 1.00 98.75 308 LEU A C 1
ATOM 2364 O O . LEU A 1 308 ? 12.995 11.178 4.922 1.00 98.75 308 LEU A O 1
ATOM 2368 N N . TYR A 1 309 ? 11.146 10.269 5.841 1.00 98.81 309 TYR A N 1
ATOM 2369 C CA . TYR A 1 309 ? 10.338 11.479 5.983 1.00 98.81 309 TYR A CA 1
ATOM 2370 C C . TYR A 1 309 ? 10.163 11.801 7.467 1.00 98.81 309 TYR A C 1
ATOM 2372 O O . TYR A 1 309 ? 10.064 10.889 8.287 1.00 98.81 309 TYR A O 1
ATOM 2380 N N . TYR A 1 310 ? 10.180 13.084 7.821 1.00 98.62 310 TYR A N 1
ATOM 2381 C CA . TYR A 1 310 ? 10.156 13.527 9.217 1.00 98.62 310 TYR A CA 1
ATOM 2382 C C . TYR A 1 310 ? 9.574 14.943 9.374 1.00 98.62 310 TYR A C 1
ATOM 2384 O O . TYR A 1 310 ? 9.642 15.727 8.418 1.00 98.62 310 TYR A O 1
ATOM 2392 N N . PRO A 1 311 ? 9.051 15.306 10.562 1.00 98.44 311 PRO A N 1
ATOM 2393 C CA . PRO A 1 311 ? 8.567 16.658 10.845 1.00 98.44 311 PRO A CA 1
ATOM 2394 C C . PRO A 1 311 ? 9.695 17.684 10.721 1.00 98.44 311 PRO A C 1
ATOM 2396 O O . PRO A 1 311 ? 10.781 17.517 11.282 1.00 98.44 311 PRO A O 1
ATOM 2399 N N . ALA A 1 312 ? 9.473 18.750 9.964 1.00 98.12 312 ALA A N 1
ATOM 2400 C CA . ALA A 1 312 ? 10.479 19.752 9.654 1.00 98.12 312 ALA A CA 1
ATOM 2401 C C . ALA A 1 312 ? 9.927 21.171 9.775 1.00 98.12 312 ALA A C 1
ATOM 2403 O O . ALA A 1 312 ? 8.738 21.434 9.638 1.00 98.12 312 ALA A O 1
ATOM 2404 N N . THR A 1 313 ? 10.848 22.113 9.964 1.00 97.12 313 THR A N 1
ATOM 2405 C CA . THR A 1 313 ? 10.543 23.555 10.045 1.00 97.12 313 THR A CA 1
ATOM 2406 C C . THR A 1 313 ? 10.273 24.192 8.677 1.00 97.12 313 THR A C 1
ATOM 2408 O O . THR A 1 313 ? 9.882 25.356 8.586 1.00 97.12 313 THR A O 1
ATOM 2411 N N . ARG A 1 314 ? 10.581 23.460 7.599 1.00 96.75 314 ARG A N 1
ATOM 2412 C CA . ARG A 1 314 ? 10.306 23.811 6.202 1.00 96.75 314 ARG A CA 1
ATOM 2413 C C . ARG A 1 314 ? 10.297 22.554 5.343 1.00 96.75 314 ARG A C 1
ATOM 2415 O O . ARG A 1 314 ? 11.070 21.638 5.607 1.00 96.75 314 ARG A O 1
ATOM 2422 N N . ALA A 1 315 ? 9.510 22.536 4.273 1.00 96.56 315 ALA A N 1
ATOM 2423 C CA . ALA A 1 315 ? 9.453 21.364 3.406 1.00 96.56 315 ALA A CA 1
ATOM 2424 C C . ALA A 1 315 ? 10.740 21.194 2.572 1.00 96.56 315 ALA A C 1
ATOM 2426 O O . ALA A 1 315 ? 11.299 22.178 2.072 1.00 96.56 315 ALA A O 1
ATOM 2427 N N . GLY A 1 316 ? 11.188 19.951 2.362 1.00 94.19 316 GLY A N 1
ATOM 2428 C CA . GLY A 1 316 ? 12.217 19.631 1.365 1.00 94.19 316 GLY A CA 1
ATOM 2429 C C . GLY A 1 316 ? 13.277 18.608 1.777 1.00 94.19 316 GLY A C 1
ATOM 2430 O O . GLY A 1 316 ? 13.278 18.055 2.874 1.00 94.19 316 GLY A O 1
ATOM 2431 N N . VAL A 1 317 ? 14.208 18.354 0.851 1.00 96.12 317 VAL A N 1
ATOM 2432 C CA . VAL A 1 317 ? 15.321 17.413 1.052 1.00 96.12 317 VAL A CA 1
ATOM 2433 C C . VAL A 1 317 ? 16.331 17.987 2.050 1.00 96.12 317 VAL A C 1
ATOM 2435 O O . VAL A 1 317 ? 16.771 19.126 1.888 1.00 96.12 317 VAL A O 1
ATOM 2438 N N . ASN A 1 318 ? 16.721 17.196 3.051 1.00 95.56 318 ASN A N 1
ATOM 2439 C CA . ASN A 1 318 ? 17.615 17.566 4.153 1.00 95.56 318 ASN A CA 1
ATOM 2440 C C . ASN A 1 318 ? 17.156 18.841 4.884 1.00 95.56 318 ASN A C 1
ATOM 2442 O O . ASN A 1 318 ? 17.971 19.675 5.291 1.00 95.56 318 ASN A O 1
ATOM 2446 N N . ALA A 1 319 ? 15.841 19.038 4.996 1.00 96.88 319 ALA A N 1
ATOM 2447 C CA . ALA A 1 319 ? 15.290 20.166 5.728 1.00 96.88 319 ALA A CA 1
ATOM 2448 C C . ALA A 1 319 ? 15.600 20.056 7.235 1.00 96.88 319 ALA A C 1
ATOM 2450 O O . ALA A 1 319 ? 15.708 18.942 7.752 1.00 96.88 319 ALA A O 1
ATOM 2451 N N . PRO A 1 320 ? 15.741 21.180 7.963 1.00 97.25 320 PRO A N 1
ATOM 2452 C CA . PRO A 1 320 ? 15.953 21.138 9.405 1.00 97.25 320 PRO A CA 1
ATOM 2453 C C . PRO A 1 320 ? 14.757 20.493 10.115 1.00 97.25 320 PRO A C 1
ATOM 2455 O O . PRO A 1 320 ? 13.624 20.953 9.947 1.00 97.25 320 PRO A O 1
ATOM 2458 N N . PHE A 1 321 ? 15.044 19.451 10.894 1.00 97.81 321 PHE A N 1
ATOM 2459 C CA . PHE A 1 321 ? 14.087 18.748 11.748 1.00 97.81 321 PHE A CA 1
ATOM 2460 C C . PHE A 1 321 ? 13.412 19.704 12.741 1.00 97.81 321 PHE A C 1
ATOM 2462 O O . PHE A 1 321 ? 14.060 20.624 13.246 1.00 97.81 321 PHE A O 1
ATOM 2469 N N . ASP A 1 322 ? 12.123 19.484 13.001 1.00 97.38 322 ASP A N 1
ATOM 2470 C CA . ASP A 1 322 ? 11.344 20.223 13.994 1.00 97.38 322 ASP A CA 1
ATOM 2471 C C . ASP A 1 322 ? 11.065 19.353 15.238 1.00 97.38 322 ASP A C 1
ATOM 2473 O O . ASP A 1 322 ? 10.195 18.478 15.195 1.00 97.38 322 ASP A O 1
ATOM 2477 N N . PRO A 1 323 ? 11.769 19.591 16.362 1.00 95.12 323 PRO A N 1
ATOM 2478 C CA . PRO A 1 323 ? 11.590 18.820 17.592 1.00 95.12 323 PRO A CA 1
ATOM 2479 C C . PRO A 1 323 ? 10.373 19.253 18.428 1.00 95.12 323 PRO A C 1
ATOM 2481 O O . PRO A 1 323 ? 10.139 18.686 19.491 1.00 95.12 323 PRO A O 1
ATOM 2484 N N . SER A 1 324 ? 9.633 20.297 18.034 1.00 91.94 324 SER A N 1
ATOM 2485 C CA . SER A 1 324 ? 8.722 21.007 18.949 1.00 91.94 324 SER A CA 1
ATOM 2486 C C . SER A 1 324 ? 7.505 20.210 19.430 1.00 91.94 324 SER A C 1
ATOM 2488 O O . SER A 1 324 ? 6.945 20.566 20.465 1.00 91.94 324 SER A O 1
ATOM 2490 N N . GLY A 1 325 ? 7.120 19.142 18.729 1.00 84.31 325 GLY A N 1
ATOM 2491 C CA . GLY A 1 325 ? 6.048 18.224 19.125 1.00 84.31 325 GLY A CA 1
ATOM 2492 C C . GLY A 1 325 ? 6.504 16.792 19.410 1.00 84.31 325 GLY A C 1
ATOM 2493 O O . GLY A 1 325 ? 5.644 15.928 19.541 1.00 84.31 325 GLY A O 1
ATOM 2494 N N . GLY A 1 326 ? 7.817 16.527 19.455 1.00 86.88 326 GLY A N 1
ATOM 2495 C CA . GLY A 1 326 ? 8.355 15.185 19.682 1.00 86.88 326 GLY A CA 1
ATOM 2496 C C . GLY A 1 326 ? 8.311 14.744 21.159 1.00 86.88 326 GLY A C 1
ATOM 2497 O O . GLY A 1 326 ? 8.076 15.573 22.043 1.00 86.88 326 GLY A O 1
ATOM 2498 N N . PRO A 1 327 ? 8.611 13.467 21.462 1.00 96.38 327 PRO A N 1
ATOM 2499 C CA . PRO A 1 327 ? 9.031 12.434 20.518 1.00 96.38 327 PRO A CA 1
ATOM 2500 C C . PRO A 1 327 ? 7.895 11.980 19.586 1.00 96.38 327 PRO A C 1
ATOM 2502 O O . PRO A 1 327 ? 6.728 12.028 19.957 1.00 96.38 327 PRO A O 1
ATOM 2505 N N . TYR A 1 328 ? 8.242 11.578 18.362 1.00 98.12 328 TYR A N 1
ATOM 2506 C CA . TYR A 1 328 ? 7.282 11.188 17.323 1.00 98.12 328 TYR A CA 1
ATOM 2507 C C . TYR A 1 328 ? 7.364 9.683 17.022 1.00 98.12 328 TYR A C 1
ATOM 2509 O O . TYR A 1 328 ? 8.486 9.191 16.853 1.00 98.12 328 TYR A O 1
ATOM 2517 N N . PRO A 1 329 ? 6.233 8.969 16.864 1.00 98.44 329 PRO A N 1
ATOM 2518 C CA . PRO A 1 329 ? 6.233 7.549 16.508 1.00 98.44 329 PRO A CA 1
ATOM 2519 C C . PRO A 1 329 ? 6.885 7.263 15.155 1.00 98.44 329 PRO A C 1
ATOM 2521 O O . PRO A 1 329 ? 6.861 8.090 14.230 1.00 98.44 329 PRO A O 1
ATOM 2524 N N . GLY A 1 330 ? 7.463 6.068 15.038 1.00 98.50 330 GLY A N 1
ATOM 2525 C CA . GLY A 1 330 ? 8.062 5.571 13.803 1.00 98.50 330 GLY A CA 1
ATOM 2526 C C . GLY A 1 330 ? 7.095 4.711 12.989 1.00 98.50 330 GLY A C 1
ATOM 2527 O O . GLY A 1 330 ? 6.384 3.865 13.519 1.00 98.50 330 GLY A O 1
ATOM 2528 N N . ILE A 1 331 ? 7.101 4.888 11.672 1.00 98.88 331 ILE A N 1
ATOM 2529 C CA . ILE A 1 331 ? 6.356 4.066 10.718 1.00 98.88 331 ILE A CA 1
ATOM 2530 C C . ILE A 1 331 ? 7.330 3.532 9.677 1.00 98.88 331 ILE A C 1
ATOM 2532 O O . ILE A 1 331 ? 8.120 4.292 9.111 1.00 98.88 331 ILE A O 1
ATOM 2536 N N . VAL A 1 332 ? 7.258 2.237 9.374 1.00 98.88 332 VAL A N 1
ATOM 2537 C CA . VAL A 1 332 ? 7.971 1.666 8.223 1.00 98.88 332 VAL A CA 1
ATOM 2538 C C . VAL A 1 332 ? 6.992 1.410 7.082 1.00 98.88 332 VAL A C 1
ATOM 2540 O O . VAL A 1 332 ? 5.976 0.744 7.274 1.00 98.88 332 VAL A O 1
ATOM 2543 N N . PHE A 1 333 ? 7.284 1.963 5.901 1.00 98.81 333 PHE A N 1
ATOM 2544 C CA . PHE A 1 333 ? 6.400 1.926 4.732 1.00 98.81 333 PHE A CA 1
ATOM 2545 C C . PHE A 1 333 ? 7.022 1.149 3.564 1.00 98.81 333 PHE A C 1
ATOM 2547 O O . PHE A 1 333 ? 8.076 1.523 3.045 1.00 98.81 333 PHE A O 1
ATOM 2554 N N . GLY A 1 334 ? 6.348 0.098 3.095 1.00 98.38 334 GLY A N 1
ATOM 2555 C CA . GLY A 1 334 ? 6.781 -0.696 1.941 1.00 98.38 334 GLY A CA 1
ATOM 2556 C C . GLY A 1 334 ? 6.197 -0.210 0.623 1.00 98.38 334 GLY A C 1
ATOM 2557 O O . GLY A 1 334 ? 4.990 -0.015 0.490 1.00 98.38 334 GLY A O 1
ATOM 2558 N N . HIS A 1 335 ? 7.041 -0.087 -0.396 1.00 97.75 335 HIS A N 1
ATOM 2559 C CA . HIS A 1 335 ? 6.587 0.225 -1.746 1.00 97.75 335 HIS A CA 1
ATOM 2560 C C . HIS A 1 335 ? 5.977 -0.994 -2.465 1.00 97.75 335 HIS A C 1
ATOM 2562 O O . HIS A 1 335 ? 6.348 -2.141 -2.214 1.00 97.75 335 HIS A O 1
ATOM 2568 N N . GLY A 1 336 ? 5.085 -0.737 -3.423 1.00 95.44 336 GLY A N 1
ATOM 2569 C CA . GLY A 1 336 ? 4.551 -1.750 -4.340 1.00 95.44 336 GLY A CA 1
ATOM 2570 C C . GLY A 1 336 ? 5.582 -2.294 -5.334 1.00 95.44 336 GLY A C 1
ATOM 2571 O O . GLY A 1 336 ? 6.655 -1.714 -5.535 1.00 95.44 336 GLY A O 1
ATOM 2572 N N . PHE A 1 337 ? 5.259 -3.417 -5.980 1.00 92.69 337 PHE A N 1
ATOM 2573 C CA . PHE A 1 337 ? 6.139 -4.060 -6.958 1.00 92.69 337 PHE A CA 1
ATOM 2574 C C . PHE A 1 337 ? 6.467 -3.101 -8.110 1.00 92.69 337 PHE A C 1
ATOM 2576 O O . PHE A 1 337 ? 5.583 -2.435 -8.644 1.00 92.69 337 PHE A O 1
ATOM 2583 N N . LEU A 1 338 ? 7.757 -2.972 -8.445 1.00 88.12 338 LEU A N 1
ATOM 2584 C CA . LEU A 1 338 ? 8.278 -2.035 -9.457 1.00 88.12 338 LEU A CA 1
ATOM 2585 C C . LEU A 1 338 ? 7.832 -0.570 -9.286 1.00 88.12 338 LEU A C 1
ATOM 2587 O O . LEU A 1 338 ? 7.963 0.239 -10.207 1.00 88.12 338 LEU A O 1
ATOM 2591 N N . THR A 1 339 ? 7.360 -0.204 -8.094 1.00 89.31 339 THR A N 1
ATOM 2592 C CA . THR A 1 339 ? 6.968 1.160 -7.760 1.00 89.31 339 THR A CA 1
ATOM 2593 C C . THR A 1 339 ? 8.059 1.787 -6.903 1.00 89.31 339 THR A C 1
ATOM 2595 O O . THR A 1 339 ? 8.236 1.372 -5.761 1.00 89.31 339 THR A O 1
ATOM 2598 N N . PRO A 1 340 ? 8.817 2.778 -7.396 1.00 90.88 340 PRO A N 1
ATOM 2599 C CA . PRO A 1 340 ? 9.848 3.400 -6.583 1.00 90.88 340 PRO A CA 1
ATOM 2600 C C . PRO A 1 340 ? 9.224 4.185 -5.426 1.00 90.88 340 PRO A C 1
ATOM 2602 O O . PRO A 1 340 ? 8.183 4.821 -5.584 1.00 90.88 340 PRO A O 1
ATOM 2605 N N . VAL A 1 341 ? 9.921 4.217 -4.287 1.00 93.94 341 VAL A N 1
ATOM 2606 C CA . VAL A 1 341 ? 9.520 4.944 -3.064 1.00 93.94 341 VAL A CA 1
ATOM 2607 C C . VAL A 1 341 ? 9.130 6.403 -3.340 1.00 93.94 341 VAL A C 1
ATOM 2609 O O . VAL A 1 341 ? 8.232 6.941 -2.701 1.00 93.94 341 VAL A O 1
ATOM 2612 N N . THR A 1 342 ? 9.739 7.045 -4.341 1.00 93.00 342 THR A N 1
ATOM 2613 C CA . THR A 1 342 ? 9.416 8.425 -4.737 1.00 93.00 342 THR A CA 1
ATOM 2614 C C . THR A 1 342 ? 7.973 8.622 -5.209 1.00 93.00 342 THR A C 1
ATOM 2616 O O . THR A 1 342 ? 7.529 9.762 -5.263 1.00 93.00 342 THR A O 1
ATOM 2619 N N . GLN A 1 343 ? 7.251 7.553 -5.562 1.00 94.81 343 GLN A N 1
ATOM 2620 C CA . GLN A 1 343 ? 5.831 7.615 -5.923 1.00 94.81 343 GLN A CA 1
ATOM 2621 C C . GLN A 1 343 ? 4.885 7.575 -4.719 1.00 94.81 343 GLN A C 1
ATOM 2623 O O . GLN A 1 343 ? 3.682 7.618 -4.915 1.00 94.81 343 GLN A O 1
ATOM 2628 N N . TYR A 1 344 ? 5.386 7.516 -3.486 1.00 97.62 344 TYR A N 1
ATOM 2629 C CA . TYR A 1 344 ? 4.553 7.675 -2.285 1.00 97.62 344 TYR A CA 1
ATOM 2630 C C . TYR A 1 344 ? 4.927 8.942 -1.512 1.00 97.62 344 TYR A C 1
ATOM 2632 O O . TYR A 1 344 ? 4.601 9.073 -0.331 1.00 97.62 344 TYR A O 1
ATOM 2640 N N . HIS A 1 345 ? 5.647 9.869 -2.156 1.00 96.88 345 HIS A N 1
ATOM 2641 C CA . HIS A 1 345 ? 6.143 11.088 -1.526 1.00 96.88 345 HIS A CA 1
ATOM 2642 C C . HIS A 1 345 ? 5.007 11.852 -0.852 1.00 96.88 345 HIS A C 1
ATOM 2644 O O . HIS A 1 345 ? 5.175 12.317 0.271 1.00 96.88 345 HIS A O 1
ATOM 2650 N N . SER A 1 346 ? 3.860 11.988 -1.516 1.00 97.50 346 SER A N 1
ATOM 2651 C CA . SER A 1 346 ? 2.745 12.766 -0.989 1.00 97.50 346 SER A CA 1
ATOM 2652 C C . SER A 1 346 ? 2.140 12.157 0.283 1.00 97.50 346 SER A C 1
ATOM 2654 O O . SER A 1 346 ? 1.889 12.892 1.233 1.00 97.50 346 SER A O 1
ATOM 2656 N N . THR A 1 347 ? 1.982 10.833 0.343 1.00 98.44 347 THR A N 1
ATOM 2657 C CA . THR A 1 347 ? 1.472 10.114 1.523 1.00 98.44 347 THR A CA 1
ATOM 2658 C C . THR A 1 347 ? 2.486 10.118 2.664 1.00 98.44 347 THR A C 1
ATOM 2660 O O . THR A 1 347 ? 2.136 10.429 3.799 1.00 98.44 347 THR A O 1
ATOM 2663 N N . MET A 1 348 ? 3.764 9.855 2.379 1.00 98.62 348 MET A N 1
ATOM 2664 C CA . MET A 1 348 ? 4.802 9.852 3.417 1.00 98.62 348 MET A CA 1
ATOM 2665 C C . MET A 1 348 ? 5.087 11.257 3.961 1.00 98.62 348 MET A C 1
ATOM 2667 O O . MET A 1 348 ? 5.270 11.429 5.163 1.00 98.62 348 MET A O 1
ATOM 2671 N N . SER A 1 349 ? 5.071 12.279 3.099 1.00 98.50 349 SER A N 1
ATOM 2672 C CA . SER A 1 349 ? 5.147 13.676 3.538 1.00 98.50 349 SER A CA 1
ATOM 2673 C C . SER A 1 349 ? 3.937 14.071 4.371 1.00 98.50 349 SER A C 1
ATOM 2675 O O . SER A 1 349 ? 4.118 14.738 5.380 1.00 98.50 349 SER A O 1
ATOM 2677 N N . HIS A 1 350 ? 2.727 13.637 4.004 1.00 98.75 350 HIS A N 1
ATOM 2678 C CA . HIS A 1 350 ? 1.526 13.885 4.804 1.00 98.75 350 HIS A CA 1
ATOM 2679 C C . HIS A 1 350 ? 1.676 13.347 6.226 1.00 98.75 350 HIS A C 1
ATOM 2681 O O . HIS A 1 350 ? 1.557 14.109 7.179 1.00 98.75 350 HIS A O 1
ATOM 2687 N N . LEU A 1 351 ? 2.041 12.076 6.385 1.00 98.75 351 LEU A N 1
ATOM 2688 C CA . LEU A 1 351 ? 2.286 11.506 7.712 1.00 98.75 351 LEU A CA 1
ATOM 2689 C C . LEU A 1 351 ? 3.387 12.276 8.466 1.00 98.75 351 LEU A C 1
ATOM 2691 O O . LEU A 1 351 ? 3.218 12.609 9.635 1.00 98.75 351 LEU A O 1
ATOM 2695 N N . ALA A 1 352 ? 4.468 12.678 7.796 1.00 98.69 352 ALA A N 1
ATOM 2696 C CA . ALA A 1 352 ? 5.485 13.525 8.419 1.00 98.69 352 ALA A CA 1
ATOM 2697 C C . ALA A 1 352 ? 4.940 14.890 8.890 1.00 98.69 352 ALA A C 1
ATOM 2699 O O . ALA A 1 352 ? 5.290 15.331 9.983 1.00 98.69 352 ALA A O 1
ATOM 2700 N N . THR A 1 353 ? 4.040 15.535 8.133 1.00 98.56 353 THR A N 1
ATOM 2701 C CA . THR A 1 353 ? 3.376 16.782 8.574 1.00 98.56 353 THR A CA 1
ATOM 2702 C C . THR A 1 353 ? 2.485 16.586 9.799 1.00 98.56 353 THR A C 1
ATOM 2704 O O . THR A 1 353 ? 2.271 17.527 10.558 1.00 98.56 353 THR A O 1
ATOM 2707 N N . HIS A 1 354 ? 2.007 15.359 10.017 1.00 97.94 354 HIS A N 1
ATOM 2708 C CA . HIS A 1 354 ? 1.223 14.953 11.182 1.00 97.94 354 HIS A CA 1
ATOM 2709 C C . HIS A 1 354 ? 2.085 14.505 12.368 1.00 97.94 354 HIS A C 1
ATOM 2711 O O . HIS A 1 354 ? 1.534 14.087 13.376 1.00 97.94 354 HIS A O 1
ATOM 2717 N N . GLY A 1 355 ? 3.415 14.613 12.312 1.00 97.94 355 GLY A N 1
ATOM 2718 C CA . GLY A 1 355 ? 4.260 14.249 13.453 1.00 97.94 355 GLY A CA 1
ATOM 2719 C C . GLY A 1 355 ? 4.623 12.764 13.498 1.00 97.94 355 GLY A C 1
ATOM 2720 O O . GLY A 1 355 ? 4.534 12.153 14.558 1.00 97.94 355 GLY A O 1
ATOM 2721 N N . TYR A 1 356 ? 5.018 12.181 12.363 1.00 98.69 356 TYR A N 1
ATOM 2722 C CA . TYR A 1 356 ? 5.556 10.818 12.284 1.00 98.69 356 TYR A CA 1
ATOM 2723 C C . TYR A 1 356 ? 6.930 10.797 11.621 1.00 98.69 356 TYR A C 1
ATOM 2725 O O . TYR A 1 356 ? 7.178 11.518 10.650 1.00 98.69 356 TYR A O 1
ATOM 2733 N N . PHE A 1 357 ? 7.807 9.906 12.078 1.00 98.75 357 PHE A N 1
ATOM 2734 C CA . PHE A 1 357 ? 8.935 9.474 11.261 1.00 98.75 357 PHE A CA 1
ATOM 2735 C C . PHE A 1 357 ? 8.475 8.355 10.333 1.00 98.75 357 PHE A C 1
ATOM 2737 O O . PHE A 1 357 ? 8.029 7.320 10.806 1.00 98.75 357 PHE A O 1
ATOM 2744 N N . VAL A 1 358 ? 8.624 8.515 9.018 1.00 98.81 358 VAL A N 1
ATOM 2745 C CA . VAL A 1 358 ? 8.280 7.461 8.051 1.00 98.81 358 VAL A CA 1
ATOM 2746 C C . VAL A 1 358 ? 9.531 7.008 7.318 1.00 98.81 358 VAL A C 1
ATOM 2748 O O . VAL A 1 358 ? 10.125 7.774 6.561 1.00 98.81 358 VAL A O 1
ATOM 2751 N N . LEU A 1 359 ? 9.944 5.763 7.534 1.00 98.81 359 LEU A N 1
ATOM 2752 C CA . LEU A 1 359 ? 11.093 5.153 6.876 1.00 98.81 359 LEU A CA 1
ATOM 2753 C C . LEU A 1 359 ? 10.610 4.200 5.780 1.00 98.81 359 LEU A C 1
ATOM 2755 O O . LEU A 1 359 ? 9.919 3.227 6.055 1.00 98.81 359 LEU A O 1
ATOM 2759 N N . ALA A 1 360 ? 11.003 4.450 4.537 1.00 98.69 360 ALA A N 1
ATOM 2760 C CA . ALA A 1 360 ? 10.634 3.621 3.397 1.00 98.69 360 ALA A CA 1
ATOM 2761 C C . ALA A 1 360 ? 11.869 2.946 2.783 1.00 98.69 360 ALA A C 1
ATOM 2763 O O . ALA A 1 360 ? 12.648 3.615 2.087 1.00 98.69 360 ALA A O 1
ATOM 2764 N N . PRO A 1 361 ? 12.087 1.641 3.038 1.00 98.31 361 PRO A N 1
ATOM 2765 C CA . PRO A 1 361 ? 13.154 0.871 2.408 1.00 98.31 361 PRO A CA 1
ATOM 2766 C C . PRO A 1 361 ? 13.089 0.952 0.875 1.00 98.31 361 PRO A C 1
ATOM 2768 O O . PRO A 1 361 ? 12.018 0.853 0.288 1.00 98.31 361 PRO A O 1
ATOM 2771 N N . GLN A 1 362 ? 14.240 1.119 0.219 1.00 96.25 362 GLN A N 1
ATOM 2772 C CA . GLN A 1 362 ? 14.380 1.073 -1.248 1.00 96.25 362 GLN A CA 1
ATOM 2773 C C . GLN A 1 362 ? 14.877 -0.301 -1.743 1.00 96.25 362 GLN A C 1
ATOM 2775 O O . GLN A 1 362 ? 15.217 -0.462 -2.918 1.00 96.25 362 GLN A O 1
ATOM 2780 N N . SER A 1 363 ? 15.001 -1.280 -0.841 1.00 94.19 363 SER A N 1
ATOM 2781 C CA . SER A 1 363 ? 15.320 -2.668 -1.177 1.00 94.19 363 SER A CA 1
ATOM 2782 C C . SER A 1 363 ? 14.147 -3.345 -1.892 1.00 94.19 363 SER A C 1
ATOM 2784 O O . SER A 1 363 ? 13.078 -2.774 -2.013 1.00 94.19 363 SER A O 1
ATOM 2786 N N . ALA A 1 364 ? 14.350 -4.552 -2.429 1.00 89.75 364 ALA A N 1
ATOM 2787 C CA . ALA A 1 364 ? 13.309 -5.295 -3.154 1.00 89.75 364 ALA A CA 1
ATOM 2788 C C . ALA A 1 364 ? 12.691 -4.569 -4.380 1.00 89.75 364 ALA A C 1
ATOM 2790 O O . ALA A 1 364 ? 11.649 -4.977 -4.880 1.00 89.75 364 ALA A O 1
ATOM 2791 N N . GLY A 1 365 ? 13.363 -3.558 -4.945 1.00 81.69 365 GLY A N 1
ATOM 2792 C CA . GLY A 1 365 ? 12.942 -2.878 -6.183 1.00 81.69 365 GLY A CA 1
ATOM 2793 C C . GLY A 1 365 ? 13.224 -3.636 -7.493 1.00 81.69 365 GLY A C 1
ATOM 2794 O O . GLY A 1 365 ? 13.039 -3.079 -8.573 1.00 81.69 365 GLY A O 1
ATOM 2795 N N . GLY A 1 366 ? 13.728 -4.872 -7.419 1.00 72.44 366 GLY A N 1
ATOM 2796 C CA . GLY A 1 366 ? 14.019 -5.710 -8.589 1.00 72.44 366 GLY A CA 1
ATOM 2797 C C . GLY A 1 366 ? 12.777 -6.398 -9.167 1.00 72.44 366 GLY A C 1
ATOM 2798 O O . GLY A 1 366 ? 11.713 -6.387 -8.564 1.00 72.44 366 GLY A O 1
ATOM 2799 N N . ILE A 1 367 ? 12.927 -7.052 -10.324 1.00 76.81 367 ILE A N 1
ATOM 2800 C CA . ILE A 1 367 ? 11.837 -7.790 -11.002 1.00 76.81 367 ILE A CA 1
ATOM 2801 C C . ILE A 1 367 ? 11.509 -9.157 -10.368 1.00 76.81 367 ILE A C 1
ATOM 2803 O O . ILE A 1 367 ? 10.479 -9.738 -10.686 1.00 76.81 367 ILE A O 1
ATOM 2807 N N . PHE A 1 368 ? 12.361 -9.656 -9.467 1.00 79.19 368 PHE A N 1
ATOM 2808 C CA . PHE A 1 368 ? 12.152 -10.891 -8.696 1.00 79.19 368 PHE A CA 1
ATOM 2809 C C . PHE A 1 368 ? 12.422 -10.634 -7.204 1.00 79.19 368 PHE A C 1
ATOM 2811 O O . PHE A 1 368 ? 13.454 -11.055 -6.675 1.00 79.19 368 PHE A O 1
ATOM 2818 N N . PRO A 1 369 ? 11.568 -9.854 -6.526 1.00 88.12 369 PRO A N 1
ATOM 2819 C CA . PRO A 1 369 ? 11.759 -9.516 -5.126 1.00 88.12 369 PRO A CA 1
ATOM 2820 C C . PRO A 1 369 ? 11.520 -10.739 -4.239 1.00 88.12 369 PRO A C 1
ATOM 2822 O O . PRO A 1 369 ? 10.687 -11.594 -4.529 1.00 88.12 369 PRO A O 1
ATOM 2825 N N . SER A 1 370 ? 12.235 -10.798 -3.117 1.00 93.50 370 SER A N 1
ATOM 2826 C CA . SER A 1 370 ? 11.914 -11.720 -2.028 1.00 93.50 370 SER A CA 1
ATOM 2827 C C . SER A 1 370 ? 11.064 -10.980 -1.002 1.00 93.50 370 SER A C 1
ATOM 2829 O O . SER A 1 370 ? 11.567 -10.080 -0.328 1.00 93.50 370 SER A O 1
ATOM 2831 N N . HIS A 1 371 ? 9.791 -11.357 -0.868 1.00 95.94 371 HIS A N 1
ATOM 2832 C CA . HIS A 1 371 ? 8.885 -10.726 0.099 1.00 95.94 371 HIS A CA 1
ATOM 2833 C C . HIS A 1 371 ? 9.344 -10.953 1.541 1.00 95.94 371 HIS A C 1
ATOM 2835 O O . HIS A 1 371 ? 9.304 -10.029 2.345 1.00 95.94 371 HIS A O 1
ATOM 2841 N N . ALA A 1 372 ? 9.875 -12.143 1.851 1.00 95.38 372 ALA A N 1
ATOM 2842 C CA . ALA A 1 372 ? 10.460 -12.432 3.160 1.00 95.38 372 ALA A CA 1
ATOM 2843 C C . ALA A 1 372 ? 11.663 -11.530 3.476 1.00 95.38 372 ALA A C 1
ATOM 2845 O O . ALA A 1 372 ? 11.774 -11.011 4.584 1.00 95.38 372 ALA A O 1
ATOM 2846 N N . ALA A 1 373 ? 12.560 -11.315 2.505 1.00 95.31 373 ALA A N 1
ATOM 2847 C CA . ALA A 1 373 ? 13.697 -10.416 2.703 1.00 95.31 373 ALA A CA 1
ATOM 2848 C C . ALA A 1 373 ? 13.237 -8.959 2.851 1.00 95.31 373 ALA A C 1
ATOM 2850 O O . ALA A 1 373 ? 13.786 -8.222 3.665 1.00 95.31 373 ALA A O 1
ATOM 2851 N N . PHE A 1 374 ? 12.204 -8.555 2.107 1.00 97.88 374 PHE A N 1
ATOM 2852 C CA . PHE A 1 374 ? 11.640 -7.217 2.226 1.00 97.88 374 PHE A CA 1
ATOM 2853 C C . PHE A 1 374 ? 10.985 -6.993 3.595 1.00 97.88 374 PHE A C 1
ATOM 2855 O O . PHE A 1 374 ? 11.249 -5.985 4.237 1.00 97.88 374 PHE A O 1
ATOM 2862 N N . ALA A 1 375 ? 10.234 -7.971 4.104 1.00 98.31 375 ALA A N 1
ATOM 2863 C CA . ALA A 1 375 ? 9.679 -7.952 5.456 1.00 98.31 375 ALA A CA 1
ATOM 2864 C C . ALA A 1 375 ? 10.767 -7.905 6.549 1.00 98.31 375 ALA A C 1
ATOM 2866 O O . ALA A 1 375 ? 10.616 -7.217 7.556 1.00 98.31 375 ALA A O 1
ATOM 2867 N N . ALA A 1 376 ? 11.905 -8.580 6.351 1.00 97.88 376 ALA A N 1
ATOM 2868 C CA . ALA A 1 376 ? 13.048 -8.454 7.257 1.00 97.88 376 ALA A CA 1
ATOM 2869 C C . ALA A 1 376 ? 13.633 -7.028 7.255 1.00 97.88 376 ALA A C 1
ATOM 2871 O O . ALA A 1 376 ? 13.983 -6.499 8.312 1.00 97.88 376 ALA A O 1
ATOM 2872 N N . ASP A 1 377 ? 13.676 -6.371 6.092 1.00 98.00 377 ASP A N 1
ATOM 2873 C CA . ASP A 1 377 ? 14.124 -4.981 5.977 1.00 98.00 377 ASP A CA 1
ATOM 2874 C C . ASP A 1 377 ? 13.190 -3.998 6.705 1.00 98.00 377 ASP A C 1
ATOM 2876 O O . ASP A 1 377 ? 13.673 -2.985 7.217 1.00 98.00 377 ASP A O 1
ATOM 2880 N N . PHE A 1 378 ? 11.897 -4.314 6.861 1.00 98.50 378 PHE A N 1
ATOM 2881 C CA . PHE A 1 378 ? 11.013 -3.539 7.740 1.00 98.50 378 PHE A CA 1
ATOM 2882 C C . PHE A 1 378 ? 11.486 -3.576 9.195 1.00 98.50 378 PHE A C 1
ATOM 2884 O O . PHE A 1 378 ? 11.661 -2.532 9.823 1.00 98.50 378 PHE A O 1
ATOM 2891 N N . ARG A 1 379 ? 11.761 -4.776 9.719 1.00 98.38 379 ARG A N 1
ATOM 2892 C CA . ARG A 1 379 ? 12.230 -4.975 11.104 1.00 98.38 379 ARG A CA 1
ATOM 2893 C C . ARG A 1 379 ? 13.594 -4.331 11.342 1.00 98.38 379 ARG A C 1
ATOM 2895 O O . ARG A 1 379 ? 13.856 -3.812 12.426 1.00 98.38 379 ARG A O 1
ATOM 2902 N N . HIS A 1 380 ? 14.457 -4.317 10.325 1.00 98.44 380 HIS A N 1
ATOM 2903 C CA . HIS A 1 380 ? 15.712 -3.563 10.362 1.00 98.44 380 HIS A CA 1
ATOM 2904 C C . HIS A 1 380 ? 15.491 -2.046 10.352 1.00 98.44 380 HIS A C 1
ATOM 2906 O O . HIS A 1 380 ? 16.285 -1.320 10.947 1.00 98.44 380 HIS A O 1
ATOM 2912 N N . GLY A 1 381 ? 14.409 -1.566 9.737 1.00 98.38 381 GLY A N 1
ATOM 2913 C CA . GLY A 1 381 ? 13.953 -0.183 9.849 1.00 98.38 381 GLY A CA 1
ATOM 2914 C C . GLY A 1 381 ? 13.582 0.212 11.282 1.00 98.38 381 GLY A C 1
ATOM 2915 O O . GLY A 1 381 ? 14.028 1.257 11.750 1.00 98.38 381 GLY A O 1
ATOM 2916 N N . LEU A 1 382 ? 12.872 -0.652 12.014 1.00 98.56 382 LEU A N 1
ATOM 2917 C CA . LEU A 1 382 ? 12.573 -0.439 13.441 1.00 98.56 382 LEU A CA 1
ATOM 2918 C C . LEU A 1 382 ? 13.859 -0.341 14.273 1.00 98.56 382 LEU A C 1
ATOM 2920 O O . LEU A 1 382 ? 14.073 0.619 15.006 1.00 98.56 382 LEU A O 1
ATOM 2924 N N . THR A 1 383 ? 14.793 -1.271 14.061 1.00 98.31 383 THR A N 1
ATOM 2925 C CA . THR A 1 383 ? 16.111 -1.223 14.716 1.00 98.31 383 THR A CA 1
ATOM 2926 C C . THR A 1 383 ? 16.921 0.018 14.331 1.00 98.31 383 THR A C 1
ATOM 2928 O O . THR A 1 383 ? 17.713 0.528 15.126 1.00 98.31 383 THR A O 1
ATOM 2931 N N . TRP A 1 384 ? 16.733 0.551 13.122 1.00 98.25 384 TRP A N 1
ATOM 2932 C CA . TRP A 1 384 ? 17.348 1.815 12.733 1.00 98.25 384 TRP A CA 1
ATOM 2933 C C . TRP A 1 384 ? 16.792 2.990 13.545 1.00 98.25 384 TRP A C 1
ATOM 2935 O O . TRP A 1 384 ? 17.583 3.833 13.973 1.00 98.25 384 TRP A O 1
ATOM 2945 N N . PHE A 1 385 ? 15.481 3.034 13.801 1.00 98.44 385 PHE A N 1
ATOM 2946 C CA . PHE A 1 385 ? 14.869 4.043 14.671 1.00 98.44 385 PHE A CA 1
ATOM 2947 C C . PHE A 1 385 ? 15.416 3.972 16.099 1.00 98.44 385 PHE A C 1
ATOM 2949 O O . PHE A 1 385 ? 15.924 4.978 16.597 1.00 98.44 385 PHE A O 1
ATOM 2956 N N . GLU A 1 386 ? 15.428 2.781 16.704 1.00 98.19 386 GLU A N 1
ATOM 2957 C CA . GLU A 1 386 ? 16.010 2.531 18.035 1.00 98.19 386 GLU A CA 1
ATOM 2958 C C . GLU A 1 386 ? 17.455 3.044 18.127 1.00 98.19 386 GLU A C 1
ATOM 2960 O O . GLU A 1 386 ? 17.829 3.751 19.063 1.00 98.19 386 GLU A O 1
ATOM 2965 N N . ALA A 1 387 ? 18.275 2.750 17.113 1.00 97.19 387 ALA A N 1
ATOM 2966 C CA . ALA A 1 387 ? 19.663 3.192 17.078 1.00 97.19 387 ALA A CA 1
ATOM 2967 C C . ALA A 1 387 ? 19.793 4.720 16.955 1.00 97.19 387 ALA A C 1
ATOM 2969 O O . ALA A 1 387 ? 20.650 5.322 17.601 1.00 97.19 387 ALA A O 1
ATOM 2970 N N . ARG A 1 388 ? 18.966 5.368 16.126 1.00 97.31 388 ARG A N 1
ATOM 2971 C CA . ARG A 1 388 ? 19.004 6.827 15.920 1.00 97.31 388 ARG A CA 1
ATOM 2972 C C . ARG A 1 388 ? 18.466 7.618 17.101 1.00 97.31 388 ARG A C 1
ATOM 2974 O O . ARG A 1 388 ? 18.881 8.765 17.261 1.00 97.31 388 ARG A O 1
ATOM 2981 N N . GLN A 1 389 ? 17.600 7.011 17.906 1.00 96.44 389 GLN A N 1
ATOM 2982 C CA . GLN A 1 389 ? 17.059 7.601 19.123 1.00 96.44 389 GLN A CA 1
ATOM 2983 C C . GLN A 1 389 ? 18.132 7.818 20.197 1.00 96.44 389 GLN A C 1
ATOM 2985 O O . GLN A 1 389 ? 18.054 8.784 20.953 1.00 96.44 389 GLN A O 1
ATOM 2990 N N . VAL A 1 390 ? 19.149 6.952 20.259 1.00 97.12 390 VAL A N 1
ATOM 2991 C CA . VAL A 1 390 ? 20.182 6.976 21.318 1.00 97.12 390 VAL A CA 1
ATOM 2992 C C . VAL A 1 390 ? 21.560 7.446 20.841 1.00 97.12 390 VAL A C 1
ATOM 2994 O O . VAL A 1 390 ? 22.448 7.714 21.649 1.00 97.12 390 VAL A O 1
ATOM 2997 N N . ASP A 1 391 ? 21.762 7.549 19.530 1.00 95.62 391 ASP A N 1
ATOM 2998 C CA . ASP A 1 391 ? 23.013 7.999 18.924 1.00 95.62 391 ASP A CA 1
ATOM 2999 C C . ASP A 1 391 ? 23.209 9.511 19.119 1.00 95.62 391 ASP A C 1
ATOM 3001 O O . ASP A 1 391 ? 22.538 10.316 18.482 1.00 95.62 391 ASP A O 1
ATOM 3005 N N . GLY A 1 392 ? 24.166 9.914 19.961 1.00 93.88 392 GLY A N 1
ATOM 3006 C CA . GLY A 1 392 ? 24.444 11.328 20.252 1.00 93.88 392 GLY A CA 1
ATOM 3007 C C . GLY A 1 392 ? 24.910 12.169 19.054 1.00 93.88 392 GLY A C 1
ATOM 3008 O O . GLY A 1 392 ? 24.950 13.394 19.160 1.00 93.88 392 GLY A O 1
ATOM 3009 N N . ALA A 1 393 ? 25.265 11.546 17.924 1.00 94.12 393 ALA A N 1
ATOM 3010 C CA . ALA A 1 393 ? 25.544 12.247 16.669 1.00 94.12 393 ALA A CA 1
ATOM 3011 C C . ALA A 1 393 ? 24.297 12.403 15.774 1.00 94.12 393 ALA A C 1
ATOM 3013 O O . ALA A 1 393 ? 24.338 13.138 14.785 1.00 94.12 393 ALA A O 1
ATOM 3014 N N . SER A 1 394 ? 23.201 11.712 16.095 1.00 94.44 394 SER A N 1
ATOM 3015 C CA . SER A 1 394 ? 21.937 11.780 15.368 1.00 94.44 394 SER A CA 1
ATOM 3016 C C . SER A 1 394 ? 21.228 13.115 15.626 1.00 94.44 394 SER A C 1
ATOM 3018 O O . SER A 1 394 ? 21.056 13.501 16.782 1.00 94.44 394 SER A O 1
ATOM 3020 N N . PRO A 1 395 ? 20.714 13.800 14.587 1.00 92.06 395 PRO A N 1
ATOM 3021 C CA . PRO A 1 395 ? 19.847 14.966 14.777 1.00 92.06 395 PRO A CA 1
ATOM 3022 C C . PRO A 1 395 ? 18.486 14.608 15.402 1.00 92.06 395 PRO A C 1
ATOM 3024 O O . PRO A 1 395 ? 17.727 15.509 15.745 1.00 92.06 395 PRO A O 1
ATOM 3027 N N . PHE A 1 396 ? 18.180 13.312 15.531 1.00 95.81 396 PHE A N 1
ATOM 3028 C CA . PHE A 1 396 ? 16.927 12.779 16.074 1.00 95.81 396 PHE A CA 1
ATOM 3029 C C . PHE A 1 396 ? 17.091 12.163 17.468 1.00 95.81 396 PHE A C 1
ATOM 3031 O O . PHE A 1 396 ? 16.196 11.463 17.934 1.00 95.81 396 PHE A O 1
ATOM 3038 N N . VAL A 1 397 ? 18.236 12.379 18.122 1.00 96.31 397 VAL A N 1
ATOM 3039 C CA . VAL A 1 397 ? 18.491 11.841 19.462 1.00 96.31 397 VAL A CA 1
ATOM 3040 C C . VAL A 1 397 ? 17.418 12.315 20.448 1.00 96.31 397 VAL A C 1
ATOM 3042 O O . VAL A 1 397 ? 17.174 13.514 20.586 1.00 96.31 397 VAL A O 1
ATOM 3045 N N . GLY A 1 398 ? 16.763 11.375 21.128 1.00 96.38 398 GLY A N 1
ATOM 3046 C CA . GLY A 1 398 ? 15.684 11.658 22.077 1.00 96.38 398 GLY A CA 1
ATOM 3047 C C . GLY A 1 398 ? 14.366 12.134 21.450 1.00 96.38 398 GLY A C 1
ATOM 3048 O O . GLY A 1 398 ? 13.538 12.679 22.173 1.00 96.38 398 GLY A O 1
ATOM 3049 N N . GLN A 1 399 ? 14.180 12.007 20.133 1.00 97.75 399 GLN A N 1
ATOM 3050 C CA . GLN A 1 399 ? 13.043 12.577 19.394 1.00 97.75 399 GLN A CA 1
ATOM 3051 C C . GLN A 1 399 ? 12.180 11.541 18.668 1.00 97.75 399 GLN A C 1
ATOM 3053 O O . GLN A 1 399 ? 11.114 11.892 18.175 1.00 97.75 399 GLN A O 1
ATOM 3058 N N . ILE A 1 400 ? 12.614 10.287 18.592 1.00 97.94 400 ILE A N 1
ATOM 3059 C CA . ILE A 1 400 ? 11.831 9.180 18.043 1.00 97.94 400 ILE A CA 1
ATOM 3060 C C . ILE A 1 400 ? 11.172 8.452 19.213 1.00 97.94 400 ILE A C 1
ATOM 3062 O O . ILE A 1 400 ? 11.851 8.055 20.159 1.00 97.94 400 ILE A O 1
ATOM 3066 N N . ASP A 1 401 ? 9.859 8.280 19.157 1.00 97.81 401 ASP A N 1
ATOM 3067 C CA . ASP A 1 401 ? 9.163 7.381 20.065 1.00 97.81 401 ASP A CA 1
ATOM 3068 C C . ASP A 1 401 ? 9.414 5.946 19.592 1.00 97.81 401 ASP A C 1
ATOM 3070 O O . ASP A 1 401 ? 9.007 5.555 18.500 1.00 97.81 401 ASP A O 1
ATOM 3074 N N . VAL A 1 402 ? 10.197 5.216 20.383 1.00 96.12 402 VAL A N 1
ATOM 3075 C CA . VAL A 1 402 ? 10.612 3.834 20.103 1.00 96.12 402 VAL A CA 1
ATOM 3076 C C . VAL A 1 402 ? 9.787 2.817 20.888 1.00 96.12 402 VAL A C 1
ATOM 3078 O O . VAL A 1 402 ? 10.054 1.624 20.779 1.00 96.12 402 VAL A O 1
ATOM 3081 N N . GLU A 1 403 ? 8.828 3.290 21.688 1.00 95.75 403 GLU A N 1
ATOM 3082 C CA . GLU A 1 403 ? 7.837 2.448 22.359 1.00 95.75 403 GLU A CA 1
ATOM 3083 C C . GLU A 1 403 ? 6.643 2.182 21.436 1.00 95.75 403 GLU A C 1
ATOM 3085 O O . GLU A 1 403 ? 5.991 1.163 21.609 1.00 95.75 403 GLU A O 1
ATOM 3090 N N . HIS A 1 404 ? 6.397 3.058 20.448 1.00 96.88 404 HIS A N 1
ATOM 3091 C CA . HIS A 1 404 ? 5.271 2.933 19.524 1.00 96.88 404 HIS A CA 1
ATOM 3092 C C . HIS A 1 404 ? 5.714 2.917 18.051 1.00 96.88 404 HIS A C 1
ATOM 3094 O O . HIS A 1 404 ? 6.171 3.934 17.507 1.00 96.88 404 HIS A O 1
ATOM 3100 N N . PHE A 1 405 ? 5.522 1.786 17.367 1.00 98.69 405 PHE A N 1
ATOM 3101 C CA . PHE A 1 405 ? 5.774 1.645 15.933 1.00 98.69 405 PHE A CA 1
ATOM 3102 C C . PHE A 1 405 ? 4.564 1.154 15.141 1.00 98.69 405 PHE A C 1
ATOM 3104 O O . PHE A 1 405 ? 3.891 0.187 15.485 1.00 98.69 405 PHE A O 1
ATOM 3111 N N . GLY A 1 406 ? 4.360 1.769 13.977 1.00 98.69 406 GLY A N 1
ATOM 3112 C CA . GLY A 1 406 ? 3.421 1.295 12.965 1.00 98.69 406 GLY A CA 1
ATOM 3113 C C . GLY A 1 406 ? 4.126 0.696 11.752 1.00 98.69 406 GLY A C 1
ATOM 3114 O O . GLY A 1 406 ? 5.265 1.042 11.418 1.00 98.69 406 GLY A O 1
ATOM 3115 N N . VAL A 1 407 ? 3.420 -0.157 11.015 1.00 98.81 407 VAL A N 1
ATOM 3116 C CA . VAL A 1 407 ? 3.845 -0.555 9.666 1.00 98.81 407 VAL A CA 1
ATOM 3117 C C . VAL A 1 407 ? 2.735 -0.369 8.646 1.00 98.81 407 VAL A C 1
ATOM 3119 O O . VAL A 1 407 ? 1.546 -0.517 8.926 1.00 98.81 407 VAL A O 1
ATOM 3122 N N . SER A 1 408 ? 3.152 -0.031 7.432 1.00 98.81 408 SER A N 1
ATOM 3123 C CA . SER A 1 408 ? 2.272 0.221 6.300 1.00 98.81 408 SER A CA 1
ATOM 3124 C C . SER A 1 408 ? 2.950 -0.180 4.998 1.00 98.81 408 SER A C 1
ATOM 3126 O O . SER A 1 408 ? 4.141 -0.488 4.942 1.00 98.81 408 SER A O 1
ATOM 3128 N N . GLY A 1 409 ? 2.203 -0.145 3.910 1.00 98.38 409 GLY A N 1
ATOM 3129 C CA . GLY A 1 409 ? 2.756 -0.328 2.585 1.00 98.38 409 GLY A CA 1
ATOM 3130 C C . GLY A 1 409 ? 1.671 -0.511 1.551 1.00 98.38 409 GLY A C 1
ATOM 3131 O O . GLY A 1 409 ? 0.518 -0.779 1.883 1.00 98.38 409 GLY A O 1
ATOM 3132 N N . HIS A 1 410 ? 2.062 -0.372 0.292 1.00 98.50 410 HIS A N 1
ATOM 3133 C CA . HIS A 1 410 ? 1.172 -0.552 -0.844 1.00 98.50 410 HIS A CA 1
ATOM 3134 C C . HIS A 1 410 ? 1.448 -1.870 -1.570 1.00 98.50 410 HIS A C 1
ATOM 3136 O O . HIS A 1 410 ? 2.614 -2.194 -1.815 1.00 98.50 410 HIS A O 1
ATOM 3142 N N . SER A 1 411 ? 0.405 -2.606 -1.972 1.00 97.56 411 SER A N 1
ATOM 3143 C CA . SER A 1 411 ? 0.530 -3.780 -2.847 1.00 97.56 411 SER A CA 1
ATOM 3144 C C . SER A 1 411 ? 1.478 -4.828 -2.245 1.00 97.56 411 SER A C 1
ATOM 3146 O O . SER A 1 411 ? 1.308 -5.228 -1.091 1.00 97.56 411 SER A O 1
ATOM 3148 N N . MET A 1 412 ? 2.522 -5.232 -2.975 1.00 97.75 412 MET A N 1
ATOM 3149 C CA . MET A 1 412 ? 3.638 -6.048 -2.478 1.00 97.75 412 MET A CA 1
ATOM 3150 C C . MET A 1 412 ? 4.184 -5.575 -1.119 1.00 97.75 412 MET A C 1
ATOM 3152 O O . MET A 1 412 ? 4.464 -6.393 -0.246 1.00 97.75 412 MET A O 1
ATOM 3156 N N . GLY A 1 413 ? 4.344 -4.263 -0.932 1.00 98.31 413 GLY A N 1
ATOM 3157 C CA . GLY A 1 413 ? 4.827 -3.672 0.312 1.00 98.31 413 GLY A CA 1
ATOM 3158 C C . GLY A 1 413 ? 3.818 -3.750 1.453 1.00 98.31 413 GLY A C 1
ATOM 3159 O O . GLY A 1 413 ? 4.233 -3.880 2.598 1.00 98.31 413 GLY A O 1
ATOM 3160 N N . GLY A 1 414 ? 2.516 -3.738 1.150 1.00 98.44 414 GLY A N 1
ATOM 3161 C CA . GLY A 1 414 ? 1.460 -4.000 2.131 1.00 98.44 414 GLY A CA 1
ATOM 3162 C C . GLY A 1 414 ? 1.441 -5.466 2.569 1.00 98.44 414 GLY A C 1
ATOM 3163 O O . GLY A 1 414 ? 1.359 -5.759 3.755 1.00 98.44 414 GLY A O 1
ATOM 3164 N N . GLY A 1 415 ? 1.630 -6.402 1.634 1.00 98.50 415 GLY A N 1
ATOM 3165 C CA . GLY A 1 415 ? 1.817 -7.817 1.973 1.00 98.50 415 GLY A CA 1
ATOM 3166 C C . GLY A 1 415 ? 3.079 -8.052 2.812 1.00 98.50 415 GLY A C 1
ATOM 3167 O O . GLY A 1 415 ? 3.045 -8.738 3.831 1.00 98.50 415 GLY A O 1
ATOM 3168 N N . ALA A 1 416 ? 4.195 -7.415 2.447 1.00 98.56 416 ALA A N 1
ATOM 3169 C CA . ALA A 1 416 ? 5.437 -7.491 3.213 1.00 98.56 416 ALA A CA 1
ATOM 3170 C C . ALA A 1 416 ? 5.329 -6.850 4.608 1.00 98.56 416 ALA A C 1
ATOM 3172 O O . ALA A 1 416 ? 5.977 -7.338 5.533 1.00 98.56 416 ALA A O 1
ATOM 3173 N N . SER A 1 417 ? 4.508 -5.808 4.792 1.00 98.62 417 SER A N 1
ATOM 3174 C CA . SER A 1 417 ? 4.273 -5.222 6.117 1.00 98.62 417 SER A CA 1
ATOM 3175 C C . SER A 1 417 ? 3.518 -6.186 7.038 1.00 98.62 417 SER A C 1
ATOM 3177 O O . SER A 1 417 ? 3.828 -6.250 8.224 1.00 98.62 417 SER A O 1
ATOM 3179 N N . LEU A 1 418 ? 2.592 -6.990 6.499 1.00 98.75 418 LEU A N 1
ATOM 3180 C CA . LEU A 1 418 ? 1.918 -8.067 7.240 1.00 98.75 418 LEU A CA 1
ATOM 3181 C C . LEU A 1 418 ? 2.903 -9.169 7.650 1.00 98.75 418 LEU A C 1
ATOM 3183 O O . LEU A 1 418 ? 2.961 -9.554 8.816 1.00 98.75 418 LEU A O 1
ATOM 3187 N N . LEU A 1 419 ? 3.754 -9.618 6.721 1.00 98.62 419 LEU A N 1
ATOM 3188 C CA . LEU A 1 419 ? 4.837 -10.558 7.038 1.00 98.62 419 LEU A CA 1
ATOM 3189 C C . LEU A 1 419 ? 5.791 -9.995 8.106 1.00 98.62 419 LEU A C 1
ATOM 3191 O O . LEU A 1 419 ? 6.289 -10.736 8.953 1.00 98.62 419 LEU A O 1
ATOM 3195 N N . ALA A 1 420 ? 6.068 -8.688 8.066 1.00 98.19 420 ALA A N 1
ATOM 3196 C CA . ALA A 1 420 ? 6.928 -8.030 9.039 1.00 98.19 420 ALA A CA 1
ATOM 3197 C C . ALA A 1 420 ? 6.289 -8.015 10.431 1.00 98.19 420 ALA A C 1
ATOM 3199 O O . ALA A 1 420 ? 6.991 -8.346 11.386 1.00 98.19 420 ALA A O 1
ATOM 3200 N N . ALA A 1 421 ? 4.991 -7.705 10.519 1.00 98.44 421 ALA A N 1
ATOM 3201 C CA . ALA A 1 421 ? 4.213 -7.672 11.757 1.00 98.44 421 ALA A CA 1
ATOM 3202 C C . ALA A 1 421 ? 4.027 -9.052 12.402 1.00 98.44 421 ALA A C 1
ATOM 3204 O O . ALA A 1 421 ? 4.019 -9.162 13.625 1.00 98.44 421 ALA A O 1
ATOM 3205 N N . ALA A 1 422 ? 3.929 -10.119 11.605 1.00 96.44 422 ALA A N 1
ATOM 3206 C CA . ALA A 1 422 ? 3.753 -11.470 12.128 1.00 96.44 422 ALA A CA 1
ATOM 3207 C C . ALA A 1 422 ? 4.914 -11.885 13.056 1.00 96.44 422 ALA A C 1
ATOM 3209 O O . ALA A 1 422 ? 6.050 -12.115 12.617 1.00 96.44 422 ALA A O 1
ATOM 3210 N N . GLY A 1 423 ? 4.607 -11.993 14.354 1.00 82.06 423 GLY A N 1
ATOM 3211 C CA . GLY A 1 423 ? 5.562 -12.341 15.408 1.00 82.06 423 GLY A CA 1
ATOM 3212 C C . GLY A 1 423 ? 6.568 -11.241 15.773 1.00 82.06 423 GLY A C 1
ATOM 3213 O O . GLY A 1 423 ? 7.616 -11.561 16.333 1.00 82.06 423 GLY A O 1
ATOM 3214 N N . GLU A 1 424 ? 6.296 -9.976 15.446 1.00 96.31 424 GLU A N 1
ATOM 3215 C CA . GLU A 1 424 ? 7.134 -8.831 15.822 1.00 96.31 424 GLU A CA 1
ATOM 3216 C C . GLU A 1 424 ? 6.452 -8.011 16.935 1.00 96.31 424 GLU A C 1
ATOM 3218 O O . GLU A 1 424 ? 5.517 -7.268 16.648 1.00 96.31 424 GLU A O 1
ATOM 3223 N N . PRO A 1 425 ? 6.904 -8.119 18.200 1.00 95.44 425 PRO A N 1
ATOM 3224 C CA . PRO A 1 425 ? 6.229 -7.496 19.344 1.00 95.44 425 PRO A CA 1
ATOM 3225 C C . PRO A 1 425 ? 6.401 -5.975 19.429 1.00 95.44 425 PRO A C 1
ATOM 3227 O O . PRO A 1 425 ? 5.776 -5.355 20.277 1.00 95.44 425 PRO A O 1
ATOM 3230 N N . ARG A 1 426 ? 7.276 -5.381 18.611 1.00 97.69 426 ARG A N 1
ATOM 3231 C CA . ARG A 1 426 ? 7.515 -3.930 18.594 1.00 97.69 426 ARG A CA 1
ATOM 3232 C C . ARG A 1 426 ? 6.506 -3.149 17.754 1.00 97.69 426 ARG A C 1
ATOM 3234 O O . ARG A 1 426 ? 6.607 -1.936 17.711 1.00 97.69 426 ARG A O 1
ATOM 3241 N N . ILE A 1 427 ? 5.652 -3.824 16.985 1.00 98.50 427 ILE A N 1
ATOM 3242 C CA . ILE A 1 427 ? 4.686 -3.178 16.090 1.00 98.50 427 ILE A CA 1
ATOM 3243 C C . ILE A 1 427 ? 3.336 -3.145 16.795 1.00 98.50 427 ILE A C 1
ATOM 3245 O O . ILE A 1 427 ? 2.799 -4.208 17.085 1.00 98.50 427 ILE A O 1
ATOM 3249 N N . ASP A 1 428 ? 2.774 -1.954 16.981 1.00 98.19 428 ASP A N 1
ATOM 3250 C CA . ASP A 1 428 ? 1.520 -1.723 17.711 1.00 98.19 428 ASP A CA 1
ATOM 3251 C C . ASP A 1 428 ? 0.298 -1.631 16.800 1.00 98.19 428 ASP A C 1
ATOM 3253 O O . ASP A 1 428 ? -0.831 -1.749 17.260 1.00 98.19 428 ASP A O 1
ATOM 3257 N N . VAL A 1 429 ? 0.496 -1.381 15.502 1.00 98.56 429 VAL A N 1
ATOM 3258 C CA . VAL A 1 429 ? -0.606 -1.264 14.539 1.00 98.56 429 VAL A CA 1
ATOM 3259 C C . VAL A 1 429 ? -0.139 -1.506 13.108 1.00 98.56 429 VAL A C 1
ATOM 3261 O O . VAL A 1 429 ? 0.958 -1.101 12.698 1.00 98.56 429 VAL A O 1
ATOM 3264 N N . VAL A 1 430 ? -1.007 -2.131 12.311 1.00 98.75 430 VAL A N 1
ATOM 3265 C CA . VAL A 1 430 ? -0.810 -2.294 10.869 1.00 98.75 430 VAL A CA 1
ATOM 3266 C C . VAL A 1 430 ? -1.915 -1.580 10.103 1.00 98.75 430 VAL A C 1
ATOM 3268 O O . VAL A 1 430 ? -3.089 -1.899 10.262 1.00 98.75 430 VAL A O 1
ATOM 3271 N N . ALA A 1 431 ? -1.546 -0.668 9.206 1.00 98.56 431 ALA A N 1
ATOM 3272 C CA . ALA A 1 431 ? -2.489 -0.053 8.274 1.00 98.56 431 ALA A CA 1
ATOM 3273 C C . ALA A 1 431 ? -1.902 -0.070 6.864 1.00 98.56 431 ALA A C 1
ATOM 3275 O O . ALA A 1 431 ? -0.917 0.616 6.601 1.00 98.56 431 ALA A O 1
ATOM 3276 N N . ASN A 1 432 ? -2.453 -0.867 5.951 1.00 96.69 432 ASN A N 1
ATOM 3277 C CA . ASN A 1 432 ? -1.871 -1.082 4.620 1.00 96.69 432 ASN A CA 1
ATOM 3278 C C . ASN A 1 432 ? -2.822 -0.681 3.488 1.00 96.69 432 ASN A C 1
ATOM 3280 O O . ASN A 1 432 ? -4.010 -0.476 3.704 1.00 96.69 432 ASN A O 1
ATOM 3284 N N . LEU A 1 433 ? -2.260 -0.529 2.288 1.00 98.62 433 LEU A N 1
ATOM 3285 C CA . LEU A 1 433 ? -2.931 -0.041 1.088 1.00 98.62 433 LEU A CA 1
ATOM 3286 C C . LEU A 1 433 ? -2.925 -1.148 0.031 1.00 98.62 433 LEU A C 1
ATOM 3288 O O . LEU A 1 433 ? -1.856 -1.551 -0.429 1.00 98.62 433 LEU A O 1
ATOM 3292 N N . ALA A 1 434 ? -4.093 -1.655 -0.353 1.00 98.19 434 ALA A N 1
ATOM 3293 C CA . ALA A 1 434 ? -4.254 -2.700 -1.363 1.00 98.19 434 ALA A CA 1
ATOM 3294 C C . ALA A 1 434 ? -3.256 -3.865 -1.203 1.00 98.19 434 ALA A C 1
ATOM 3296 O O . ALA A 1 434 ? -2.638 -4.304 -2.176 1.00 98.19 434 ALA A O 1
ATOM 3297 N N . ALA A 1 435 ? -3.045 -4.345 0.031 1.00 98.56 435 ALA A N 1
ATOM 3298 C CA . ALA A 1 435 ? -2.018 -5.344 0.334 1.00 98.56 435 ALA A CA 1
ATOM 3299 C C . ALA A 1 435 ? -2.140 -6.580 -0.568 1.00 98.56 435 ALA A C 1
ATOM 3301 O O . ALA A 1 435 ? -3.216 -7.158 -0.695 1.00 98.56 435 ALA A O 1
ATOM 3302 N N . ALA A 1 436 ? -1.039 -6.964 -1.210 1.00 97.88 436 ALA A N 1
ATOM 3303 C CA . ALA A 1 436 ? -0.986 -8.135 -2.073 1.00 97.88 436 ALA A CA 1
ATOM 3304 C C . ALA A 1 436 ? -0.778 -9.402 -1.246 1.00 97.88 436 ALA A C 1
ATOM 3306 O O . ALA A 1 436 ? -0.022 -9.398 -0.270 1.00 97.88 436 ALA A O 1
ATOM 3307 N N . GLU A 1 437 ? -1.367 -10.508 -1.686 1.00 97.94 437 GLU A N 1
ATOM 3308 C CA . GLU A 1 437 ? -0.900 -11.823 -1.278 1.00 97.94 437 GLU A CA 1
ATOM 3309 C C . GLU A 1 437 ? 0.556 -12.015 -1.729 1.00 97.94 437 GLU A C 1
ATOM 3311 O O . GLU A 1 437 ? 0.972 -11.559 -2.798 1.00 97.94 437 GLU A O 1
ATOM 3316 N N . THR A 1 438 ? 1.364 -12.651 -0.883 1.00 96.00 438 THR A N 1
ATOM 3317 C CA . THR A 1 438 ? 2.814 -12.749 -1.086 1.00 96.00 438 THR A CA 1
ATOM 3318 C C . THR A 1 438 ? 3.302 -14.193 -0.998 1.00 96.00 438 THR A C 1
ATOM 3320 O O . THR A 1 438 ? 2.545 -15.147 -0.866 1.00 96.00 438 THR A O 1
ATOM 3323 N N . ASN A 1 439 ? 4.612 -14.364 -1.140 1.00 90.06 439 ASN A N 1
ATOM 3324 C CA . ASN A 1 439 ? 5.294 -15.622 -0.877 1.00 90.06 439 ASN A CA 1
ATOM 3325 C C . ASN A 1 439 ? 6.529 -15.319 -0.015 1.00 90.06 439 ASN A C 1
ATOM 3327 O O . ASN A 1 439 ? 7.452 -14.679 -0.540 1.00 90.06 439 ASN A O 1
ATOM 3331 N N . PRO A 1 440 ? 6.575 -15.734 1.267 1.00 94.50 440 PRO A N 1
ATOM 3332 C CA . PRO A 1 440 ? 5.567 -16.501 2.026 1.00 94.50 440 PRO A CA 1
ATOM 3333 C C . PRO A 1 440 ? 4.204 -15.807 2.141 1.00 94.50 440 PRO A C 1
ATOM 3335 O O . PRO A 1 440 ? 4.125 -14.615 1.887 1.00 94.50 440 PRO A O 1
ATOM 3338 N N . SER A 1 441 ? 3.154 -16.552 2.498 1.00 97.62 441 SER A N 1
ATOM 3339 C CA . SER A 1 441 ? 1.772 -16.059 2.420 1.00 97.62 441 SER A CA 1
ATOM 3340 C C . SER A 1 441 ? 1.474 -14.915 3.392 1.00 97.62 441 SER A C 1
ATOM 3342 O O . SER A 1 441 ? 1.709 -15.062 4.592 1.00 97.62 441 SER A O 1
ATOM 3344 N N . ALA A 1 442 ? 0.914 -13.809 2.889 1.00 98.19 442 ALA A N 1
ATOM 3345 C CA . ALA A 1 442 ? 0.484 -12.685 3.727 1.00 98.19 442 ALA A CA 1
ATOM 3346 C C . ALA A 1 442 ? -0.848 -12.998 4.418 1.00 98.19 442 ALA A C 1
ATOM 3348 O O . ALA A 1 442 ? -0.970 -12.749 5.613 1.00 98.19 442 ALA A O 1
ATOM 3349 N N . ILE A 1 443 ? -1.795 -13.630 3.715 1.00 98.19 443 ILE A N 1
ATOM 3350 C CA . ILE A 1 443 ? -3.029 -14.185 4.292 1.00 98.19 443 ILE A CA 1
ATOM 3351 C C . ILE A 1 443 ? -2.688 -15.137 5.443 1.00 98.19 443 ILE A C 1
ATOM 3353 O O . ILE A 1 443 ? -3.225 -15.003 6.537 1.00 98.19 443 ILE A O 1
ATOM 3357 N N . GLY A 1 444 ? -1.747 -16.062 5.230 1.00 97.50 444 GLY A N 1
ATOM 3358 C CA . GLY A 1 444 ? -1.311 -16.992 6.273 1.00 97.50 444 GLY A CA 1
ATOM 3359 C C . GLY A 1 444 ? -0.622 -16.313 7.461 1.00 97.50 444 GLY A C 1
ATOM 3360 O O . GLY A 1 444 ? -0.680 -16.831 8.569 1.00 97.50 444 GLY A O 1
ATOM 3361 N N . ALA A 1 445 ? 0.013 -15.158 7.258 1.00 97.75 445 ALA A N 1
ATOM 3362 C CA . ALA A 1 445 ? 0.670 -14.412 8.327 1.00 97.75 445 ALA A CA 1
ATOM 3363 C C . ALA A 1 445 ? -0.317 -13.671 9.246 1.00 97.75 445 ALA A C 1
ATOM 3365 O O . ALA A 1 445 ? 0.018 -13.418 10.404 1.00 97.75 445 ALA A O 1
ATOM 3366 N N . MET A 1 446 ? -1.531 -13.370 8.766 1.00 98.00 446 MET A N 1
ATOM 3367 C CA . MET A 1 446 ? -2.572 -12.677 9.539 1.00 98.00 446 MET A CA 1
ATOM 3368 C C . MET A 1 446 ? -2.921 -13.393 10.847 1.00 98.00 446 MET A C 1
ATOM 3370 O O . MET A 1 446 ? -3.132 -12.734 11.860 1.00 98.00 446 MET A O 1
ATOM 3374 N N . THR A 1 447 ? -2.877 -14.729 10.867 1.00 96.25 447 THR A N 1
ATOM 3375 C CA . THR A 1 447 ? -3.188 -15.558 12.050 1.00 96.25 447 THR A CA 1
ATOM 3376 C C . THR A 1 447 ? -2.122 -15.485 13.154 1.00 96.25 447 THR A C 1
ATOM 3378 O O . THR A 1 447 ? -2.088 -16.314 14.060 1.00 96.25 447 THR A O 1
ATOM 3381 N N . SER A 1 448 ? -1.125 -14.615 13.015 1.00 96.06 448 SER A N 1
ATOM 3382 C CA . SER A 1 448 ? -0.064 -14.391 14.004 1.00 96.06 448 SER A CA 1
ATOM 3383 C C . SER A 1 448 ? 0.117 -12.911 14.336 1.00 96.06 448 SER A C 1
ATOM 3385 O O . SER A 1 448 ? 1.051 -12.560 15.059 1.00 96.06 448 SER A O 1
ATOM 3387 N N . ILE A 1 449 ? -0.745 -12.043 13.801 1.00 96.94 449 ILE A N 1
ATOM 3388 C CA . ILE A 1 449 ? -0.767 -10.611 14.094 1.00 96.94 449 ILE A CA 1
ATOM 3389 C C . ILE A 1 449 ? -1.837 -10.384 15.161 1.00 96.94 449 ILE A C 1
ATOM 3391 O O . ILE A 1 449 ? -3.014 -10.621 14.918 1.00 96.94 449 ILE A O 1
ATOM 3395 N N . VAL A 1 450 ? -1.408 -9.946 16.343 1.00 95.19 450 VAL A N 1
ATOM 3396 C CA . VAL A 1 450 ? -2.256 -9.770 17.540 1.00 95.19 450 VAL A CA 1
ATOM 3397 C C . VAL A 1 450 ? -2.464 -8.298 17.907 1.00 95.19 450 VAL A C 1
ATOM 3399 O O . VAL A 1 450 ? -2.834 -7.981 19.031 1.00 95.19 450 VAL A O 1
ATOM 3402 N N . VAL A 1 451 ? -2.177 -7.402 16.965 1.00 96.69 451 VAL A N 1
ATOM 3403 C CA . VAL A 1 451 ? -2.352 -5.951 17.099 1.00 96.69 451 VAL A CA 1
ATOM 3404 C C . VAL A 1 451 ? -3.424 -5.459 16.128 1.00 96.69 451 VAL A C 1
ATOM 3406 O O . VAL A 1 451 ? -3.700 -6.168 15.155 1.00 96.69 451 VAL A O 1
ATOM 3409 N N . PRO A 1 452 ? -4.008 -4.264 16.332 1.00 98.00 452 PRO A N 1
ATOM 3410 C CA . PRO A 1 452 ? -5.014 -3.722 15.429 1.00 98.00 452 PRO A CA 1
ATOM 3411 C C . PRO A 1 452 ? -4.564 -3.696 13.964 1.00 98.00 452 PRO A C 1
ATOM 3413 O O . PRO A 1 452 ? -3.470 -3.216 13.636 1.00 98.00 452 PRO A O 1
ATOM 3416 N N . VAL A 1 453 ? -5.430 -4.185 13.067 1.00 98.50 453 VAL A N 1
ATOM 3417 C CA . VAL A 1 453 ? -5.185 -4.167 11.616 1.00 98.50 453 VAL A CA 1
ATOM 3418 C C . VAL A 1 453 ? -6.269 -3.403 10.862 1.00 98.50 453 VAL A C 1
ATOM 3420 O O . VAL A 1 453 ? -7.446 -3.753 10.922 1.00 98.50 453 VAL A O 1
ATOM 3423 N N . ARG A 1 454 ? -5.859 -2.419 10.056 1.00 98.44 454 ARG A N 1
ATOM 3424 C CA . ARG A 1 454 ? -6.705 -1.733 9.071 1.00 98.44 454 ARG A CA 1
ATOM 3425 C C . ARG A 1 454 ? -6.237 -2.050 7.651 1.00 98.44 454 ARG A C 1
ATOM 3427 O O . ARG A 1 454 ? -5.208 -1.558 7.188 1.00 98.44 454 ARG A O 1
ATOM 3434 N N . LEU A 1 455 ? -7.005 -2.867 6.940 1.00 98.75 455 LEU A N 1
ATOM 3435 C CA . LEU A 1 455 ? -6.796 -3.150 5.523 1.00 98.75 455 LEU A CA 1
ATOM 3436 C C . LEU A 1 455 ? -7.542 -2.094 4.704 1.00 98.75 455 LEU A C 1
ATOM 3438 O O . LEU A 1 455 ? -8.771 -2.064 4.711 1.00 98.75 455 LEU A O 1
ATOM 3442 N N . ILE A 1 456 ? -6.818 -1.214 4.012 1.00 98.75 456 ILE A N 1
ATOM 3443 C CA . ILE A 1 456 ? -7.421 -0.201 3.138 1.00 98.75 456 ILE A CA 1
ATOM 3444 C C . ILE A 1 456 ? -7.365 -0.731 1.709 1.00 98.75 456 ILE A C 1
ATOM 3446 O O . ILE A 1 456 ? -6.287 -0.868 1.133 1.00 98.75 456 ILE A O 1
ATOM 3450 N N . ALA A 1 457 ? -8.520 -1.039 1.136 1.00 98.38 457 ALA A N 1
ATOM 3451 C CA . ALA A 1 457 ? -8.664 -1.572 -0.211 1.00 98.38 457 ALA A CA 1
ATOM 3452 C C . ALA A 1 457 ? -9.370 -0.574 -1.139 1.00 98.38 457 ALA A C 1
ATOM 3454 O O . ALA A 1 457 ? -9.858 0.473 -0.714 1.00 98.38 457 ALA A O 1
ATOM 3455 N N . ALA A 1 458 ? -9.408 -0.902 -2.423 1.00 97.38 458 ALA A N 1
ATOM 3456 C CA . ALA A 1 458 ? -10.068 -0.124 -3.460 1.00 97.38 458 ALA A CA 1
ATOM 3457 C C . ALA A 1 458 ? -11.104 -1.005 -4.173 1.00 97.38 458 ALA A C 1
ATOM 3459 O O . ALA A 1 458 ? -10.820 -2.163 -4.474 1.00 97.38 458 ALA A O 1
ATOM 3460 N N . GLU A 1 459 ? -12.306 -0.474 -4.411 1.00 96.62 459 GLU A N 1
ATOM 3461 C CA . GLU A 1 459 ? -13.427 -1.230 -4.995 1.00 96.62 459 GLU A CA 1
ATOM 3462 C C . GLU A 1 459 ? -13.122 -1.754 -6.407 1.00 96.62 459 GLU A C 1
ATOM 3464 O O . GLU A 1 459 ? -13.429 -2.901 -6.727 1.00 96.62 459 GLU A O 1
ATOM 3469 N N . GLU A 1 460 ? -12.478 -0.935 -7.237 1.00 95.25 460 GLU A N 1
ATOM 3470 C CA . GLU A 1 460 ? -12.134 -1.245 -8.629 1.00 95.25 460 GLU A CA 1
ATOM 3471 C C . GLU A 1 460 ? -10.655 -1.658 -8.763 1.00 95.25 460 GLU A C 1
ATOM 3473 O O . GLU A 1 460 ? -10.012 -1.405 -9.783 1.00 95.25 460 GLU A O 1
ATOM 3478 N N . ASP A 1 461 ? -10.089 -2.285 -7.723 1.00 93.88 461 ASP A N 1
ATOM 3479 C CA . ASP A 1 461 ? -8.728 -2.827 -7.744 1.00 93.88 461 ASP A CA 1
ATOM 3480 C C . ASP A 1 461 ? -8.629 -4.050 -8.673 1.00 93.88 461 ASP A C 1
ATOM 3482 O O . ASP A 1 461 ? -9.108 -5.148 -8.365 1.00 93.88 461 ASP A O 1
ATOM 3486 N N . GLY A 1 462 ? -7.981 -3.857 -9.825 1.00 90.88 462 GLY A N 1
ATOM 3487 C CA . GLY A 1 462 ? -7.768 -4.899 -10.831 1.00 90.88 462 GLY A CA 1
ATOM 3488 C C . GLY A 1 462 ? -6.472 -5.698 -10.659 1.00 90.88 462 GLY A C 1
ATOM 3489 O O . GLY A 1 462 ? -6.231 -6.632 -11.427 1.00 90.88 462 GLY A O 1
ATOM 3490 N N . ILE A 1 463 ? -5.615 -5.335 -9.699 1.00 90.25 463 ILE A N 1
ATOM 3491 C CA . ILE A 1 463 ? -4.256 -5.880 -9.544 1.00 90.25 463 ILE A CA 1
ATOM 3492 C C . ILE A 1 463 ? -4.171 -6.789 -8.318 1.00 90.25 463 ILE A C 1
ATOM 3494 O O . ILE A 1 463 ? -3.683 -7.917 -8.417 1.00 90.25 463 ILE A O 1
ATOM 3498 N N . THR A 1 464 ? -4.686 -6.337 -7.177 1.00 93.81 464 THR A N 1
ATOM 3499 C CA . THR A 1 464 ? -4.868 -7.120 -5.951 1.00 93.81 464 THR A CA 1
ATOM 3500 C C . THR A 1 464 ? -6.343 -7.131 -5.531 1.00 93.81 464 THR A C 1
ATOM 3502 O O . THR A 1 464 ? -6.673 -6.633 -4.454 1.00 93.81 464 THR A O 1
ATOM 3505 N N . PRO A 1 465 ? -7.243 -7.765 -6.318 1.00 93.88 465 PRO A N 1
ATOM 3506 C CA . PRO A 1 465 ? -8.676 -7.755 -6.037 1.00 93.88 465 PRO A CA 1
ATOM 3507 C C . PRO A 1 465 ? -9.005 -8.206 -4.613 1.00 93.88 465 PRO A C 1
ATOM 3509 O O . PRO A 1 465 ? -8.415 -9.175 -4.111 1.00 93.88 465 PRO A O 1
ATOM 3512 N N . ILE A 1 466 ? -9.999 -7.554 -4.003 1.00 95.75 466 ILE A N 1
ATOM 3513 C CA . ILE A 1 466 ? -10.413 -7.773 -2.607 1.00 95.75 466 ILE A CA 1
ATOM 3514 C C . ILE A 1 466 ? -10.690 -9.250 -2.333 1.00 95.75 466 ILE A C 1
ATOM 3516 O O . ILE A 1 466 ? -10.143 -9.817 -1.387 1.00 95.75 466 ILE A O 1
ATOM 3520 N N . GLY A 1 467 ? -11.469 -9.899 -3.203 1.00 92.38 467 GLY A N 1
ATOM 3521 C CA . GLY A 1 467 ? -11.884 -11.295 -3.033 1.00 92.38 467 GLY A CA 1
ATOM 3522 C C . GLY A 1 467 ? -10.744 -12.322 -3.038 1.00 92.38 467 GLY A C 1
ATOM 3523 O O . GLY A 1 467 ? -10.951 -13.446 -2.592 1.00 92.38 467 GLY A O 1
ATOM 3524 N N . SER A 1 468 ? -9.547 -11.961 -3.510 1.00 92.38 468 SER A N 1
ATOM 3525 C CA . SER A 1 468 ? -8.372 -12.845 -3.517 1.00 92.38 468 SER A CA 1
ATOM 3526 C C . SER A 1 468 ? -7.221 -12.363 -2.631 1.00 92.38 468 SER A C 1
ATOM 3528 O O . SER A 1 468 ? -6.216 -13.062 -2.539 1.00 92.38 468 SER A O 1
ATOM 3530 N N . ASN A 1 469 ? -7.332 -11.180 -2.015 1.00 98.19 469 ASN A N 1
ATOM 3531 C CA . ASN A 1 469 ? -6.264 -10.573 -1.218 1.00 98.19 469 ASN A CA 1
ATOM 3532 C C . ASN A 1 469 ? -6.789 -10.076 0.133 1.00 98.19 469 ASN A C 1
ATOM 3534 O O . ASN A 1 469 ? -6.734 -10.816 1.112 1.00 98.19 469 ASN A O 1
ATOM 3538 N N . GLN A 1 470 ? -7.309 -8.846 0.208 1.00 98.31 470 GLN A N 1
ATOM 3539 C CA . GLN A 1 470 ? -7.619 -8.213 1.494 1.00 98.31 470 GLN A CA 1
ATOM 3540 C C . GLN A 1 470 ? -8.844 -8.833 2.183 1.00 98.31 470 GLN A C 1
ATOM 3542 O O . GLN A 1 470 ? -8.883 -8.851 3.406 1.00 98.31 470 GLN A O 1
ATOM 3547 N N . GLY A 1 471 ? -9.797 -9.400 1.434 1.00 98.12 471 GLY A N 1
ATOM 3548 C CA . GLY A 1 471 ? -10.919 -10.163 1.996 1.00 98.12 471 GLY A CA 1
ATOM 3549 C C . GLY A 1 471 ? -10.442 -11.395 2.778 1.00 98.12 471 GLY A C 1
ATOM 3550 O O . GLY A 1 471 ? -10.637 -11.450 3.988 1.00 98.12 471 GLY A O 1
ATOM 3551 N N . PRO A 1 472 ? -9.713 -12.335 2.147 1.00 98.06 472 PRO A N 1
ATOM 3552 C CA . PRO A 1 472 ? -9.105 -13.457 2.863 1.00 98.06 472 PRO A CA 1
ATOM 3553 C C . PRO A 1 472 ? -8.141 -13.048 3.990 1.00 98.06 472 PRO A C 1
ATOM 3555 O O . PRO A 1 472 ? -8.048 -13.751 4.994 1.00 98.06 472 PRO A O 1
ATOM 3558 N N . MET A 1 473 ? -7.423 -11.922 3.854 1.00 98.44 473 MET A N 1
ATOM 3559 C CA . MET A 1 473 ? -6.598 -11.384 4.945 1.00 98.44 473 MET A CA 1
ATOM 3560 C C . MET A 1 473 ? -7.457 -10.939 6.133 1.00 98.44 473 MET A C 1
ATOM 3562 O O . MET A 1 473 ? -7.119 -11.260 7.268 1.00 98.44 473 MET A O 1
ATOM 3566 N N . TYR A 1 474 ? -8.563 -10.231 5.882 1.00 98.56 474 TYR A N 1
ATOM 3567 C CA . TYR A 1 474 ? -9.515 -9.819 6.911 1.00 98.56 474 TYR A CA 1
ATOM 3568 C C . TYR A 1 474 ? -10.077 -11.040 7.643 1.00 98.56 474 TYR A C 1
ATOM 3570 O O . TYR A 1 474 ? -9.998 -11.100 8.868 1.00 98.56 474 TYR A O 1
ATOM 3578 N N . ASP A 1 475 ? -10.545 -12.048 6.903 1.00 97.75 475 ASP A N 1
ATOM 3579 C CA . ASP A 1 475 ? -11.123 -13.273 7.468 1.00 97.75 475 ASP A CA 1
ATOM 3580 C C . ASP A 1 475 ? -10.135 -14.033 8.368 1.00 97.75 475 ASP A C 1
ATOM 3582 O O . ASP A 1 475 ? -10.530 -14.576 9.403 1.00 97.75 475 ASP A O 1
ATOM 3586 N N . ALA A 1 476 ? -8.850 -14.045 7.997 1.00 97.06 476 ALA A N 1
ATOM 3587 C CA . ALA A 1 476 ? -7.779 -14.708 8.739 1.00 97.06 476 ALA A CA 1
ATOM 3588 C C . ALA A 1 476 ? -7.248 -13.909 9.947 1.00 97.06 476 ALA A C 1
ATOM 3590 O O . ALA A 1 476 ? -6.532 -14.475 10.773 1.00 97.06 476 ALA A O 1
ATOM 3591 N N . ALA A 1 477 ? -7.543 -12.610 10.042 1.00 96.25 477 ALA A N 1
ATOM 3592 C CA . ALA A 1 477 ? -7.036 -11.737 11.098 1.00 96.25 477 ALA A CA 1
ATOM 3593 C C . ALA A 1 477 ? -7.702 -11.997 12.458 1.00 96.25 477 ALA A C 1
ATOM 3595 O O . ALA A 1 477 ? -8.894 -12.296 12.526 1.00 96.25 477 ALA A O 1
ATOM 3596 N N . HIS A 1 478 ? -6.954 -11.794 13.542 1.00 95.94 478 HIS A N 1
ATOM 3597 C CA . HIS A 1 478 ? -7.533 -11.636 14.877 1.00 95.94 478 HIS A CA 1
ATOM 3598 C C . HIS A 1 478 ? -8.275 -10.298 14.978 1.00 95.94 478 HIS A C 1
ATOM 3600 O O . HIS A 1 478 ? -7.925 -9.333 14.294 1.00 95.94 478 HIS A O 1
ATOM 3606 N N . ALA A 1 479 ? -9.291 -10.223 15.836 1.00 96.06 479 ALA A N 1
ATOM 3607 C CA . ALA A 1 479 ? -9.822 -8.927 16.240 1.00 96.06 479 ALA A CA 1
ATOM 3608 C C . ALA A 1 479 ? -8.811 -8.227 17.182 1.00 96.06 479 ALA A C 1
ATOM 3610 O O . ALA A 1 479 ? -8.173 -8.919 17.980 1.00 96.06 479 ALA A O 1
ATOM 3611 N N . PRO A 1 480 ? -8.660 -6.890 17.121 1.00 97.38 480 PRO A N 1
ATOM 3612 C CA . PRO A 1 480 ? -9.454 -5.964 16.316 1.00 97.38 480 PRO A CA 1
ATOM 3613 C C . PRO A 1 480 ? -8.957 -5.789 14.872 1.00 97.38 480 PRO A C 1
ATOM 3615 O O . PRO A 1 480 ? -7.771 -5.592 14.601 1.00 97.38 480 PRO A O 1
ATOM 3618 N N . ARG A 1 481 ? -9.897 -5.811 13.921 1.00 97.69 481 ARG A N 1
ATOM 3619 C CA . ARG A 1 481 ? -9.627 -5.754 12.475 1.00 97.69 481 ARG A CA 1
ATOM 3620 C C . ARG A 1 481 ? -10.648 -4.928 11.698 1.00 97.69 481 ARG A C 1
ATOM 3622 O O . ARG A 1 481 ? -11.835 -4.900 12.026 1.00 97.69 481 ARG A O 1
ATOM 3629 N N . GLN A 1 482 ? -10.192 -4.309 10.614 1.00 97.94 482 GLN A N 1
ATOM 3630 C CA . GLN A 1 482 ? -11.020 -3.542 9.685 1.00 97.94 482 GLN A CA 1
ATOM 3631 C C . GLN A 1 482 ? -10.645 -3.809 8.231 1.00 97.94 482 GLN A C 1
ATOM 3633 O O . GLN A 1 482 ? -9.465 -3.928 7.896 1.00 97.94 482 GLN A O 1
ATOM 3638 N N . LEU A 1 483 ? -11.655 -3.819 7.367 1.00 98.19 483 LEU A N 1
ATOM 3639 C CA . LEU A 1 483 ? -11.529 -3.732 5.920 1.00 98.19 483 LEU A CA 1
ATOM 3640 C C . LEU A 1 483 ? -12.271 -2.477 5.451 1.00 98.19 483 LEU A C 1
ATOM 3642 O O . LEU A 1 483 ? -13.498 -2.458 5.417 1.00 98.19 483 LEU A O 1
ATOM 3646 N N . SER A 1 484 ? -11.518 -1.433 5.111 1.00 97.44 484 SER A N 1
ATOM 3647 C CA . SER A 1 484 ? -12.033 -0.167 4.581 1.00 97.44 484 SER A CA 1
ATOM 3648 C C . SER A 1 484 ? -11.860 -0.137 3.062 1.00 97.44 484 SER A C 1
ATOM 3650 O O . SER A 1 484 ? -10.738 -0.053 2.564 1.00 97.44 484 SER A O 1
ATOM 3652 N N . VAL A 1 485 ? -12.958 -0.195 2.318 1.00 97.75 485 VAL A N 1
ATOM 3653 C CA . VAL A 1 485 ? -13.004 -0.210 0.853 1.00 97.75 485 VAL A CA 1
ATOM 3654 C C . VAL A 1 485 ? -13.318 1.186 0.330 1.00 97.75 485 VAL A C 1
ATOM 3656 O O . VAL A 1 485 ? -14.407 1.709 0.549 1.00 97.75 485 VAL A O 1
ATOM 3659 N N . ILE A 1 486 ? -12.373 1.798 -0.384 1.00 97.38 486 ILE A N 1
ATOM 3660 C CA . ILE A 1 486 ? -12.582 3.086 -1.056 1.00 97.38 486 ILE A CA 1
ATOM 3661 C C . ILE A 1 486 ? -13.429 2.860 -2.314 1.00 97.38 486 ILE A C 1
ATOM 3663 O O . ILE A 1 486 ? -12.969 2.222 -3.269 1.00 97.38 486 ILE A O 1
ATOM 3667 N N . LEU A 1 487 ? -14.645 3.407 -2.319 1.00 95.81 487 LEU A N 1
ATOM 3668 C CA . LEU A 1 487 ? -15.614 3.251 -3.405 1.00 95.81 487 LEU A CA 1
ATOM 3669 C C . LEU A 1 487 ? -15.136 3.979 -4.669 1.00 95.81 487 LEU A C 1
ATOM 3671 O O . LEU A 1 487 ? -14.667 5.119 -4.611 1.00 95.81 487 LEU A O 1
ATOM 3675 N N . GLY A 1 488 ? -15.205 3.302 -5.814 1.00 94.94 488 GLY A N 1
ATOM 3676 C CA . GLY A 1 488 ? -14.656 3.745 -7.097 1.00 94.94 488 GLY A CA 1
ATOM 3677 C C . GLY A 1 488 ? -13.132 3.926 -7.127 1.00 94.94 488 GLY A C 1
ATOM 3678 O O . GLY A 1 488 ? -12.608 4.471 -8.100 1.00 94.94 488 GLY A O 1
ATOM 3679 N N . GLY A 1 489 ? -12.407 3.549 -6.068 1.00 95.69 489 GLY A N 1
ATOM 3680 C CA . GLY A 1 489 ? -10.945 3.604 -6.027 1.00 95.69 489 GLY A CA 1
ATOM 3681 C C . GLY A 1 489 ? -10.300 2.489 -6.851 1.00 95.69 489 GLY A C 1
ATOM 3682 O O . GLY A 1 489 ? -10.933 1.469 -7.093 1.00 95.69 489 GLY A O 1
ATOM 3683 N N . SER A 1 490 ? -9.024 2.639 -7.221 1.00 95.69 490 SER A N 1
ATOM 3684 C CA . SER A 1 490 ? -8.231 1.597 -7.903 1.00 95.69 490 SER A CA 1
ATOM 3685 C C . SER A 1 490 ? -6.868 1.369 -7.258 1.00 95.69 490 SER A C 1
ATOM 3687 O O . SER A 1 490 ? -6.396 2.205 -6.484 1.00 95.69 490 SER A O 1
ATOM 3689 N N . HIS A 1 491 ? -6.193 0.274 -7.597 1.00 95.94 491 HIS A N 1
ATOM 3690 C CA . HIS A 1 491 ? -4.893 -0.094 -7.036 1.00 95.94 491 HIS A CA 1
ATOM 3691 C C . HIS A 1 491 ? -3.859 1.027 -7.176 1.00 95.94 491 HIS A C 1
ATOM 3693 O O . HIS A 1 491 ? -3.237 1.497 -6.225 1.00 95.94 491 HIS A O 1
ATOM 3699 N N . CYS A 1 492 ? -3.689 1.529 -8.393 1.00 92.69 492 CYS A N 1
ATOM 3700 C CA . CYS A 1 492 ? -2.636 2.481 -8.710 1.00 92.69 492 CYS A CA 1
ATOM 3701 C C . CYS A 1 492 ? -2.850 3.889 -8.161 1.00 92.69 492 CYS A C 1
ATOM 3703 O O . CYS A 1 492 ? -1.931 4.716 -8.167 1.00 92.69 492 CYS A O 1
ATOM 3705 N N . ASN A 1 493 ? -4.060 4.201 -7.720 1.00 95.44 493 ASN A N 1
ATOM 3706 C CA . ASN A 1 493 ? -4.390 5.504 -7.167 1.00 95.44 493 ASN A CA 1
ATOM 3707 C C . ASN A 1 493 ? -3.952 5.651 -5.698 1.00 95.44 493 ASN A C 1
ATOM 3709 O O . ASN A 1 493 ? -4.004 6.761 -5.171 1.00 95.44 493 ASN A O 1
ATOM 3713 N N . PHE A 1 494 ? -3.425 4.589 -5.072 1.00 97.06 494 PHE A N 1
ATOM 3714 C CA . PHE A 1 494 ? -2.686 4.668 -3.805 1.00 97.06 494 PHE A CA 1
ATOM 3715 C C . PHE A 1 494 ? -1.274 5.274 -3.947 1.00 97.06 494 PHE A C 1
ATOM 3717 O O . PHE A 1 494 ? -0.645 5.607 -2.940 1.00 97.06 494 PHE A O 1
ATOM 3724 N N . ALA A 1 495 ? -0.772 5.444 -5.177 1.00 95.56 495 ALA A N 1
ATOM 3725 C CA . ALA A 1 495 ? 0.501 6.098 -5.487 1.00 95.56 495 ALA A CA 1
ATOM 3726 C C . ALA A 1 495 ? 0.298 7.468 -6.167 1.00 95.56 495 ALA A C 1
ATOM 3728 O O . ALA A 1 495 ? -0.720 7.729 -6.809 1.00 95.56 495 ALA A O 1
ATOM 3729 N N . ASP A 1 496 ? 1.301 8.344 -6.068 1.00 94.69 496 ASP A N 1
ATOM 3730 C CA . ASP A 1 496 ? 1.319 9.727 -6.575 1.00 94.69 496 ASP A CA 1
ATOM 3731 C C . ASP A 1 496 ? 1.203 9.820 -8.102 1.00 94.69 496 ASP A C 1
ATOM 3733 O O . ASP A 1 496 ? 0.819 10.857 -8.652 1.00 94.69 496 ASP A O 1
ATOM 3737 N N . SER A 1 497 ? 1.571 8.751 -8.799 1.00 88.50 497 SER A N 1
ATOM 3738 C CA . SER A 1 497 ? 1.597 8.672 -10.252 1.00 88.50 497 SER A CA 1
ATOM 3739 C C . SER A 1 497 ? 1.378 7.243 -10.717 1.00 88.50 497 SER A C 1
ATOM 3741 O O . SER A 1 497 ? 1.511 6.304 -9.939 1.00 88.50 497 SER A O 1
ATOM 3743 N N . ASP A 1 498 ? 1.086 7.084 -12.004 1.00 78.56 498 ASP A N 1
ATOM 3744 C CA . ASP A 1 498 ? 0.961 5.759 -12.591 1.00 78.56 498 ASP A CA 1
ATOM 3745 C C . ASP A 1 498 ? 2.308 5.014 -12.575 1.00 78.56 498 ASP A C 1
ATOM 3747 O O . ASP A 1 498 ? 3.378 5.569 -12.859 1.00 78.56 498 ASP A O 1
ATOM 3751 N N . THR A 1 499 ? 2.230 3.725 -12.278 1.00 63.38 499 THR A N 1
ATOM 3752 C CA . THR A 1 499 ? 3.295 2.738 -12.435 1.00 63.38 499 THR A CA 1
ATOM 3753 C C . THR A 1 499 ? 3.065 1.926 -13.714 1.00 63.38 499 THR A C 1
ATOM 3755 O O . THR A 1 499 ? 2.119 2.157 -14.469 1.00 63.38 499 THR A O 1
ATOM 3758 N N . LEU A 1 500 ? 3.979 1.009 -14.029 1.00 50.62 500 LEU A N 1
ATOM 3759 C CA . LEU A 1 500 ? 3.822 0.127 -15.184 1.00 50.62 500 LEU A CA 1
ATOM 3760 C C . LEU A 1 500 ? 2.656 -0.847 -14.919 1.00 50.62 500 LEU A C 1
ATOM 3762 O O . LEU A 1 500 ? 2.711 -1.554 -13.922 1.00 50.62 500 LEU A O 1
ATOM 3766 N N . LEU A 1 501 ? 1.674 -0.928 -15.833 1.00 59.06 501 LEU A N 1
ATOM 3767 C CA . LEU A 1 501 ? 0.449 -1.751 -15.714 1.00 59.06 501 LEU A CA 1
ATOM 3768 C C . LEU A 1 501 ? -0.587 -1.230 -14.693 1.00 59.06 501 LEU A C 1
ATOM 3770 O O . LEU A 1 501 ? -1.138 -2.018 -13.933 1.00 59.06 501 LEU A O 1
ATOM 3774 N N . CYS A 1 502 ? -0.868 0.078 -14.683 1.00 68.19 502 CYS A N 1
ATOM 3775 C CA . CYS A 1 502 ? -1.909 0.627 -13.812 1.00 68.19 502 CYS A CA 1
ATOM 3776 C C . CYS A 1 502 ? -3.337 0.312 -14.237 1.00 68.19 502 CYS A C 1
ATOM 3778 O O . CYS A 1 502 ? -3.698 0.474 -15.403 1.00 68.19 502 CYS A O 1
ATOM 3780 N N . ASP A 1 503 ? -4.152 -0.020 -13.241 1.00 80.44 503 ASP A N 1
ATOM 3781 C CA . ASP A 1 503 ? -5.600 0.083 -13.314 1.00 80.44 503 ASP A CA 1
ATOM 3782 C C . ASP A 1 503 ? -6.061 1.540 -13.119 1.00 80.44 503 ASP A C 1
ATOM 3784 O O . ASP A 1 503 ? -5.281 2.435 -12.779 1.00 80.44 503 ASP A O 1
ATOM 3788 N N . ASN A 1 504 ? -7.344 1.784 -13.366 1.00 82.56 504 ASN A N 1
ATOM 3789 C CA . ASN A 1 504 ? -7.989 3.067 -13.119 1.00 82.56 504 ASN A CA 1
ATOM 3790 C C . ASN A 1 504 ? -9.285 2.828 -12.360 1.00 82.56 504 ASN A C 1
ATOM 3792 O O . ASN A 1 504 ? -9.940 1.816 -12.580 1.00 82.56 504 ASN A O 1
ATOM 3796 N N . GLY A 1 505 ? -9.637 3.788 -11.512 1.00 85.44 505 GLY A N 1
ATOM 3797 C CA . GLY A 1 505 ? -10.889 3.790 -10.769 1.00 85.44 505 GLY A CA 1
ATOM 3798 C C . GLY A 1 505 ? -11.818 4.894 -11.255 1.00 85.44 505 GLY A C 1
ATOM 3799 O O . GLY A 1 505 ? -11.376 5.870 -11.876 1.00 85.44 505 GLY A O 1
ATOM 3800 N N . SER A 1 506 ? -13.098 4.776 -10.928 1.00 92.00 506 SER A N 1
ATOM 3801 C CA . SER A 1 506 ? -14.121 5.801 -11.140 1.00 92.00 506 SER A CA 1
ATOM 3802 C C . SER A 1 506 ? -13.847 7.126 -10.410 1.00 92.00 506 SER A C 1
ATOM 3804 O O . SER A 1 506 ? -14.309 8.178 -10.867 1.00 92.00 506 SER A O 1
ATOM 3806 N N . ILE A 1 507 ? -13.078 7.129 -9.312 1.00 93.38 507 ILE A N 1
ATOM 3807 C CA . ILE A 1 507 ? -12.654 8.361 -8.625 1.00 93.38 507 ILE A CA 1
ATOM 3808 C C . ILE A 1 507 ? -11.252 8.810 -9.040 1.00 93.38 507 ILE A C 1
ATOM 3810 O O . ILE A 1 507 ? -10.380 8.037 -9.432 1.00 93.38 507 ILE A O 1
ATOM 3814 N N . THR A 1 508 ? -10.998 10.114 -8.918 1.00 94.25 508 THR A N 1
ATOM 3815 C CA . THR A 1 508 ? -9.670 10.655 -9.227 1.00 94.25 508 THR A CA 1
ATOM 3816 C C . THR A 1 508 ? -8.629 10.197 -8.205 1.00 94.25 508 THR A C 1
ATOM 3818 O O . THR A 1 508 ? -8.904 10.159 -7.006 1.00 94.25 508 THR A O 1
ATOM 3821 N N . ARG A 1 509 ? -7.384 10.009 -8.653 1.00 94.12 509 ARG A N 1
ATOM 3822 C CA . ARG A 1 509 ? -6.223 9.788 -7.776 1.00 94.12 509 ARG A CA 1
ATOM 3823 C C . ARG A 1 509 ? -6.130 10.784 -6.622 1.00 94.12 509 ARG A C 1
ATOM 3825 O O . ARG A 1 509 ? -5.820 10.402 -5.506 1.00 94.12 509 ARG A O 1
ATOM 3832 N N . ALA A 1 510 ? -6.381 12.068 -6.879 1.00 94.62 510 ALA A N 1
ATOM 3833 C CA . ALA A 1 510 ? -6.305 13.089 -5.836 1.00 94.62 510 ALA A CA 1
ATOM 3834 C C . ALA A 1 510 ? -7.341 12.851 -4.724 1.00 94.62 510 ALA A C 1
ATOM 3836 O O . ALA A 1 510 ? -7.001 12.993 -3.553 1.00 94.62 510 ALA A O 1
ATOM 3837 N N . ALA A 1 511 ? -8.562 12.447 -5.092 1.00 95.62 511 ALA A N 1
ATOM 3838 C CA . ALA A 1 511 ? -9.603 12.077 -4.139 1.00 95.62 511 ALA A CA 1
ATOM 3839 C C . ALA A 1 511 ? -9.215 10.810 -3.362 1.00 95.62 511 ALA A C 1
ATOM 3841 O O . ALA A 1 511 ? -9.228 10.819 -2.135 1.00 95.62 511 ALA A O 1
ATOM 3842 N N . GLN A 1 512 ? -8.760 9.761 -4.055 1.00 97.50 512 GLN A N 1
ATOM 3843 C CA . GLN A 1 512 ? -8.329 8.530 -3.393 1.00 97.50 512 GLN A CA 1
ATOM 3844 C C . GLN A 1 512 ? -7.138 8.748 -2.452 1.00 97.50 512 GLN A C 1
ATOM 3846 O O . GLN A 1 512 ? -7.129 8.200 -1.355 1.00 97.50 512 GLN A O 1
ATOM 3851 N N . LEU A 1 513 ? -6.150 9.566 -2.830 1.00 97.31 513 LEU A N 1
ATOM 3852 C CA . LEU A 1 513 ? -5.018 9.900 -1.962 1.00 97.31 513 LEU A CA 1
ATOM 3853 C C . LEU A 1 513 ? -5.452 10.717 -0.737 1.00 97.31 513 LEU A C 1
ATOM 3855 O O . LEU A 1 513 ? -4.879 10.524 0.332 1.00 97.31 513 LEU A O 1
ATOM 3859 N N . ALA A 1 514 ? -6.447 11.602 -0.862 1.00 96.88 514 ALA A N 1
ATOM 3860 C CA . ALA A 1 514 ? -7.003 12.329 0.282 1.00 96.88 514 ALA A CA 1
ATOM 3861 C C . ALA A 1 514 ? -7.681 11.368 1.273 1.00 96.88 514 ALA A C 1
ATOM 3863 O O . ALA A 1 514 ? -7.370 11.397 2.463 1.00 96.88 514 ALA A O 1
ATOM 3864 N N . ILE A 1 515 ? -8.510 10.448 0.767 1.00 97.25 515 ILE A N 1
ATOM 3865 C CA . ILE A 1 515 ? -9.148 9.392 1.566 1.00 97.25 515 ILE A CA 1
ATOM 3866 C C . ILE A 1 515 ? -8.085 8.490 2.206 1.00 97.25 515 ILE A C 1
ATOM 3868 O O . ILE A 1 515 ? -8.100 8.269 3.409 1.00 97.25 515 ILE A O 1
ATOM 3872 N N . THR A 1 516 ? -7.105 8.030 1.428 1.00 98.06 516 THR A N 1
ATOM 3873 C CA . THR A 1 516 ? -5.996 7.183 1.898 1.00 98.06 516 THR A CA 1
ATOM 3874 C C . THR A 1 516 ? -5.265 7.815 3.078 1.00 98.06 516 THR A C 1
ATOM 3876 O O . THR A 1 516 ? -5.036 7.171 4.097 1.00 98.06 516 THR A O 1
ATOM 3879 N N . ARG A 1 517 ? -4.900 9.093 2.948 1.00 98.06 517 ARG A N 1
ATOM 3880 C CA . ARG A 1 517 ? -4.198 9.839 3.995 1.00 98.06 517 ARG A CA 1
ATOM 3881 C C . ARG A 1 517 ? -5.057 10.020 5.237 1.00 98.06 517 ARG A C 1
ATOM 3883 O O . ARG A 1 517 ? -4.543 9.809 6.326 1.00 98.06 517 ARG A O 1
ATOM 3890 N N . ARG A 1 518 ? -6.346 10.334 5.074 1.00 97.56 518 ARG A N 1
ATOM 3891 C CA . ARG A 1 518 ? -7.314 10.408 6.176 1.00 97.56 518 ARG A CA 1
ATOM 3892 C C . ARG A 1 518 ? -7.355 9.096 6.961 1.00 97.56 518 ARG A C 1
ATOM 3894 O O . ARG A 1 518 ? -7.092 9.110 8.157 1.00 97.56 518 ARG A O 1
ATOM 3901 N N . LEU A 1 519 ? -7.577 7.972 6.274 1.00 97.81 519 LEU A N 1
ATOM 3902 C CA . LEU A 1 519 ? -7.710 6.652 6.902 1.00 97.81 519 LEU A CA 1
ATOM 3903 C C . LEU A 1 519 ? -6.422 6.201 7.614 1.00 97.81 519 LEU A C 1
ATOM 3905 O O . LEU A 1 519 ? -6.489 5.615 8.698 1.00 97.81 519 LEU A O 1
ATOM 3909 N N . LEU A 1 520 ? -5.250 6.473 7.024 1.00 98.62 520 LEU A N 1
ATOM 3910 C CA . LEU A 1 520 ? -3.958 6.200 7.664 1.00 98.62 520 LEU A CA 1
ATOM 3911 C C . LEU A 1 520 ? -3.746 7.085 8.896 1.00 98.62 520 LEU A C 1
ATOM 3913 O O . LEU A 1 520 ? -3.387 6.571 9.952 1.00 98.62 520 LEU A O 1
ATOM 3917 N N . THR A 1 521 ? -3.969 8.396 8.774 1.00 98.50 521 THR A N 1
ATOM 3918 C CA . THR A 1 521 ? -3.773 9.347 9.875 1.00 98.50 521 THR A CA 1
ATOM 3919 C C . THR A 1 521 ? -4.713 9.050 11.039 1.00 98.50 521 THR A C 1
ATOM 3921 O O . THR A 1 521 ? -4.245 8.998 12.163 1.00 98.50 521 THR A O 1
ATOM 3924 N N . GLU A 1 522 ? -5.997 8.774 10.796 1.00 96.94 522 GLU A N 1
ATOM 3925 C CA . GLU A 1 522 ? -6.953 8.366 11.840 1.00 96.94 522 GLU A CA 1
ATOM 3926 C C . GLU A 1 522 ? -6.477 7.133 12.618 1.00 96.94 522 GLU A C 1
ATOM 3928 O O . GLU A 1 522 ? -6.450 7.142 13.847 1.00 96.94 522 GLU A O 1
ATOM 3933 N N . CYS A 1 523 ? -6.046 6.093 11.896 1.00 98.00 523 CYS A N 1
ATOM 3934 C CA . CYS A 1 523 ? -5.579 4.846 12.494 1.00 98.00 523 CYS A CA 1
ATOM 3935 C C . CYS A 1 523 ? -4.303 5.059 13.323 1.00 98.00 523 CYS A C 1
ATOM 3937 O O . CYS A 1 523 ? -4.224 4.635 14.477 1.00 98.00 523 CYS A O 1
ATOM 3939 N N . PHE A 1 524 ? -3.310 5.756 12.766 1.00 98.50 524 PHE A N 1
ATOM 3940 C CA . PHE A 1 524 ? -2.052 5.999 13.466 1.00 98.50 524 PHE A CA 1
ATOM 3941 C C . PHE A 1 524 ? -2.182 7.019 14.599 1.00 98.50 524 PHE A C 1
ATOM 3943 O O . PHE A 1 524 ? -1.464 6.901 15.589 1.00 98.50 524 PHE A O 1
ATOM 3950 N N . ASP A 1 525 ? -3.051 8.024 14.491 1.00 97.62 525 ASP A N 1
ATOM 3951 C CA . ASP A 1 525 ? -3.298 8.979 15.577 1.00 97.62 525 ASP A CA 1
ATOM 3952 C C . ASP A 1 525 ? -3.890 8.236 16.778 1.00 97.62 525 ASP A C 1
ATOM 3954 O O . ASP A 1 525 ? -3.423 8.397 17.908 1.00 97.62 525 ASP A O 1
ATOM 3958 N N . LEU A 1 526 ? -4.860 7.354 16.520 1.00 97.31 526 LEU A N 1
ATOM 3959 C CA . LEU A 1 526 ? -5.512 6.576 17.561 1.00 97.31 526 LEU A CA 1
ATOM 3960 C C . LEU A 1 526 ? -4.546 5.612 18.261 1.00 97.31 526 LEU A C 1
ATOM 3962 O O . LEU A 1 526 ? -4.488 5.612 19.487 1.00 97.31 526 LEU A O 1
ATOM 3966 N N . HIS A 1 527 ? -3.785 4.818 17.503 1.00 97.94 527 HIS A N 1
ATOM 3967 C CA . HIS A 1 527 ? -3.000 3.714 18.069 1.00 97.94 527 HIS A CA 1
ATOM 3968 C C . HIS A 1 527 ? -1.550 4.072 18.419 1.00 97.94 527 HIS A C 1
ATOM 3970 O O . HIS A 1 527 ? -1.000 3.493 19.345 1.00 97.94 527 HIS A O 1
ATOM 3976 N N . LEU A 1 528 ? -0.925 5.036 17.733 1.00 97.88 528 LEU A N 1
ATOM 3977 C CA . LEU A 1 528 ? 0.470 5.419 18.014 1.00 97.88 528 LEU A CA 1
ATOM 3978 C C . LEU A 1 528 ? 0.595 6.686 18.862 1.00 97.88 528 LEU A C 1
ATOM 3980 O O . LEU A 1 528 ? 1.643 6.917 19.453 1.00 97.88 528 LEU A O 1
ATOM 3984 N N . LYS A 1 529 ? -0.439 7.536 18.907 1.00 96.19 529 LYS A N 1
ATOM 3985 C CA . LYS A 1 529 ? -0.441 8.763 19.727 1.00 96.19 529 LYS A CA 1
ATOM 3986 C C . LYS A 1 529 ? -1.500 8.759 20.823 1.00 96.19 529 LYS A C 1
ATOM 3988 O O . LYS A 1 529 ? -1.584 9.725 21.580 1.00 96.19 529 LYS A O 1
ATOM 3993 N N . SER A 1 530 ? -2.316 7.704 20.905 1.00 94.38 530 SER A N 1
ATOM 3994 C CA . SER A 1 530 ? -3.467 7.637 21.811 1.00 94.38 530 SER A CA 1
ATOM 3995 C C . SER A 1 530 ? -4.462 8.799 21.628 1.00 94.38 530 SER A C 1
ATOM 3997 O O . SER A 1 530 ? -5.193 9.136 22.566 1.00 94.38 530 SER A O 1
ATOM 3999 N N . ASP A 1 531 ? -4.520 9.427 20.444 1.00 94.31 531 ASP A N 1
ATOM 4000 C CA . ASP A 1 531 ? -5.433 10.541 20.167 1.00 94.31 531 ASP A CA 1
ATOM 4001 C C . ASP A 1 531 ? -6.866 10.024 20.028 1.00 94.31 531 ASP A C 1
ATOM 4003 O O . ASP A 1 531 ? -7.335 9.605 18.967 1.00 94.31 531 ASP A O 1
ATOM 4007 N N . GLN A 1 532 ? -7.592 10.096 21.139 1.00 91.56 532 GLN A N 1
ATOM 4008 C CA . GLN A 1 532 ? -8.969 9.636 21.205 1.00 91.56 532 GLN A CA 1
ATOM 4009 C C . GLN A 1 532 ? -9.889 10.431 20.272 1.00 91.56 532 GLN A C 1
ATOM 4011 O O . GLN A 1 532 ? -10.933 9.919 19.900 1.00 91.56 532 GLN A O 1
ATOM 4016 N N . SER A 1 533 ? -9.539 11.633 19.808 1.00 92.06 533 SER A N 1
ATOM 4017 C CA . SER A 1 533 ? -10.409 12.359 18.872 1.00 92.06 533 SER A CA 1
ATOM 4018 C C . SER A 1 533 ? -10.535 11.682 17.493 1.00 92.06 533 SER A C 1
ATOM 4020 O O . SER A 1 533 ? -11.397 12.068 16.705 1.00 92.06 533 SER A O 1
ATOM 4022 N N . ALA A 1 534 ? -9.714 10.668 17.191 1.00 92.50 534 ALA A N 1
ATOM 4023 C CA . ALA A 1 534 ? -9.840 9.825 15.999 1.00 92.50 534 ALA A CA 1
ATOM 4024 C C . ALA A 1 534 ? -10.779 8.616 16.188 1.00 92.50 534 ALA A C 1
ATOM 4026 O O . ALA A 1 534 ? -11.129 7.955 15.207 1.00 92.50 534 ALA A O 1
ATOM 4027 N N . TRP A 1 535 ? -11.207 8.308 17.422 1.00 93.88 535 TRP A N 1
ATOM 4028 C CA . TRP A 1 535 ? -11.907 7.053 17.717 1.00 93.88 535 TRP A CA 1
ATOM 4029 C C . TRP A 1 535 ? -13.244 6.941 16.974 1.00 93.88 535 TRP A C 1
ATOM 4031 O O . TRP A 1 535 ? -13.531 5.878 16.432 1.00 93.88 535 TRP A O 1
ATOM 4041 N N . ARG A 1 536 ? -14.037 8.024 16.891 1.00 92.00 536 ARG A N 1
ATOM 4042 C CA . ARG A 1 536 ? -15.374 7.985 16.264 1.00 92.00 536 ARG A CA 1
ATOM 4043 C C . ARG A 1 536 ? -15.308 7.630 14.780 1.00 92.00 536 ARG A C 1
ATOM 4045 O O . ARG A 1 536 ? -16.071 6.782 14.338 1.00 92.00 536 ARG A O 1
ATOM 4052 N N . ALA A 1 537 ? -14.349 8.217 14.062 1.00 91.50 537 ALA A N 1
ATOM 4053 C CA . ALA A 1 537 ? -14.095 7.963 12.643 1.00 91.50 537 ALA A CA 1
ATOM 4054 C C . ALA A 1 537 ? -13.377 6.630 12.375 1.00 91.50 537 ALA A C 1
ATOM 4056 O O . ALA A 1 537 ? -13.431 6.113 11.261 1.00 91.50 537 ALA A O 1
ATOM 4057 N N . THR A 1 538 ? -12.698 6.072 13.383 1.00 93.62 538 THR A N 1
ATOM 4058 C CA . THR A 1 538 ? -11.968 4.808 13.231 1.00 93.62 538 THR A CA 1
ATOM 4059 C C . THR A 1 538 ? -12.821 3.618 13.632 1.00 93.62 538 THR A C 1
ATOM 4061 O O . THR A 1 538 ? -12.918 2.700 12.844 1.00 93.62 538 THR A O 1
ATOM 4064 N N . TRP A 1 539 ? -13.448 3.615 14.809 1.00 95.06 539 TRP A N 1
ATOM 4065 C CA . TRP A 1 539 ? -14.190 2.477 15.382 1.00 95.06 539 TRP A CA 1
ATOM 4066 C C . TRP A 1 539 ? -15.628 2.809 15.790 1.00 95.06 539 TRP A C 1
ATOM 4068 O O . TRP A 1 539 ? -16.370 1.917 16.190 1.00 95.06 539 TRP A O 1
ATOM 4078 N N . GLY A 1 540 ? -16.004 4.085 15.757 1.00 92.06 540 GLY A N 1
ATOM 4079 C CA . GLY A 1 540 ? -17.248 4.574 16.332 1.00 92.06 540 GLY A CA 1
ATOM 4080 C C . GLY A 1 540 ? -18.381 4.802 15.333 1.00 92.06 540 GLY A C 1
ATOM 4081 O O . GLY A 1 540 ? -18.338 4.307 14.207 1.00 92.06 540 GLY A O 1
ATOM 4082 N N . PRO A 1 541 ? -19.401 5.575 15.745 1.00 88.75 541 PRO A N 1
ATOM 4083 C CA . PRO A 1 541 ? -20.640 5.742 14.986 1.00 88.75 541 PRO A CA 1
ATOM 4084 C C . PRO A 1 541 ? -20.469 6.498 13.666 1.00 88.75 541 PRO A C 1
ATOM 4086 O O . PRO A 1 541 ? -21.357 6.449 12.819 1.00 88.75 541 PRO A O 1
ATOM 4089 N N . ASP A 1 542 ? -19.345 7.187 13.454 1.00 88.50 542 ASP A N 1
ATOM 4090 C CA . ASP A 1 542 ? -19.120 7.928 12.212 1.00 88.50 542 ASP A CA 1
ATOM 4091 C C . ASP A 1 542 ? -18.895 6.975 11.018 1.00 88.50 542 ASP A C 1
ATOM 4093 O O . ASP A 1 542 ? -19.053 7.393 9.871 1.00 88.50 542 ASP A O 1
ATOM 4097 N N . LEU A 1 543 ? -18.587 5.693 11.278 1.00 85.56 543 LEU A N 1
ATOM 4098 C CA . LEU A 1 543 ? -18.546 4.634 10.262 1.00 85.56 543 LEU A CA 1
ATOM 4099 C C . LEU A 1 543 ? -19.932 4.301 9.681 1.00 85.56 543 LEU A C 1
ATOM 4101 O O . LEU A 1 543 ? -20.010 3.887 8.527 1.00 85.56 543 LEU A O 1
ATOM 4105 N N . ASP A 1 544 ? -21.008 4.504 10.451 1.00 77.00 544 ASP A N 1
ATOM 4106 C CA . ASP A 1 544 ? -22.388 4.159 10.065 1.00 77.00 544 ASP A CA 1
ATOM 4107 C C . ASP A 1 544 ? -23.114 5.308 9.341 1.00 77.00 544 ASP A C 1
ATOM 4109 O O . ASP A 1 544 ? -24.263 5.170 8.903 1.00 77.00 544 ASP A O 1
ATOM 4113 N N . LEU A 1 545 ? -22.470 6.474 9.213 1.00 67.19 545 LEU A N 1
ATOM 4114 C CA . LEU A 1 545 ? -23.022 7.598 8.463 1.00 67.19 545 LEU A CA 1
ATOM 4115 C C . LEU A 1 545 ? -23.145 7.216 6.971 1.00 67.19 545 LEU A C 1
ATOM 4117 O O . LEU A 1 545 ? -22.252 6.563 6.434 1.00 67.19 545 LEU A O 1
ATOM 4121 N N . PRO A 1 546 ? -24.232 7.610 6.271 1.00 55.28 546 PRO A N 1
ATOM 4122 C CA . PRO A 1 546 ? -24.514 7.139 4.917 1.00 55.28 546 PRO A CA 1
ATOM 4123 C C . PRO A 1 546 ? -23.310 7.285 3.973 1.00 55.28 546 PRO A C 1
ATOM 4125 O O . PRO A 1 546 ? -22.750 8.375 3.839 1.00 55.28 546 PRO A O 1
ATOM 4128 N N . ALA A 1 547 ? -22.946 6.176 3.318 1.00 55.66 547 ALA A N 1
ATOM 4129 C CA . ALA A 1 547 ? -21.719 6.014 2.542 1.00 55.66 547 ALA A CA 1
ATOM 4130 C C . ALA A 1 547 ? -21.522 7.120 1.492 1.00 55.66 547 ALA A C 1
ATOM 4132 O O . ALA A 1 547 ? -22.276 7.228 0.523 1.00 55.66 547 ALA A O 1
ATOM 4133 N N . GLY A 1 548 ? -20.481 7.934 1.681 1.00 70.38 548 GLY A N 1
ATOM 4134 C CA . GLY A 1 548 ? -20.045 8.913 0.684 1.00 70.38 548 GLY A CA 1
ATOM 4135 C C . GLY A 1 548 ? -18.842 8.457 -0.140 1.00 70.38 548 GLY A C 1
ATOM 4136 O O . GLY A 1 548 ? -18.735 8.807 -1.311 1.00 70.38 548 GLY A O 1
ATOM 4137 N N . GLU A 1 549 ? -17.915 7.705 0.461 1.00 88.31 549 GLU A N 1
ATOM 4138 C CA . GLU A 1 549 ? -16.571 7.510 -0.115 1.00 88.31 549 GLU A CA 1
ATOM 4139 C C . GLU A 1 549 ? -15.897 6.182 0.270 1.00 88.31 549 GLU A C 1
ATOM 4141 O O . GLU A 1 549 ? -15.031 5.703 -0.463 1.00 88.31 549 GLU A O 1
ATOM 4146 N N . VAL A 1 550 ? -16.252 5.599 1.421 1.00 93.38 550 VAL A N 1
ATOM 4147 C CA . VAL A 1 550 ? -15.622 4.390 1.970 1.00 93.38 550 VAL A CA 1
ATOM 4148 C C . VAL A 1 550 ? -16.695 3.507 2.593 1.00 93.38 550 VAL A C 1
ATOM 4150 O O . VAL A 1 550 ? -17.515 4.008 3.358 1.00 93.38 550 VAL A O 1
ATOM 4153 N N . ASP A 1 551 ? -16.660 2.215 2.293 1.00 93.25 551 ASP A N 1
ATOM 4154 C CA . ASP A 1 551 ? -17.416 1.181 3.003 1.00 93.25 551 ASP A CA 1
ATOM 4155 C C . ASP A 1 551 ? -16.468 0.452 3.963 1.00 93.25 551 ASP A C 1
ATOM 4157 O O . ASP A 1 551 ? -15.376 0.055 3.559 1.00 93.25 551 ASP A O 1
ATOM 4161 N N . THR A 1 552 ? -16.815 0.326 5.244 1.00 94.12 552 THR A N 1
ATOM 4162 C CA . THR A 1 552 ? -15.933 -0.300 6.241 1.00 94.12 552 THR A CA 1
ATOM 4163 C C . THR A 1 552 ? -16.628 -1.456 6.934 1.00 94.12 552 THR A C 1
ATOM 4165 O O . THR A 1 552 ? -17.598 -1.274 7.658 1.00 94.12 552 THR A O 1
ATOM 4168 N N . THR A 1 553 ? -16.058 -2.650 6.782 1.00 95.00 553 THR A N 1
ATOM 4169 C CA . THR A 1 553 ? -16.375 -3.802 7.630 1.00 95.00 553 THR A CA 1
ATOM 4170 C C . THR A 1 553 ? -15.413 -3.814 8.814 1.00 95.00 553 THR A C 1
ATOM 4172 O O . THR A 1 553 ? -14.196 -3.766 8.624 1.00 95.00 553 THR A O 1
ATOM 4175 N N . SER A 1 554 ? -15.930 -3.869 10.039 1.00 95.00 554 SER A N 1
ATOM 4176 C CA . SER A 1 554 ? -15.126 -3.803 11.260 1.00 95.00 554 SER A CA 1
ATOM 4177 C C . SER A 1 554 ? -15.526 -4.883 12.263 1.00 95.00 554 SER A C 1
ATOM 4179 O O . SER A 1 554 ? -16.677 -5.302 12.344 1.00 95.00 554 SER A O 1
ATOM 4181 N N . ASP A 1 555 ? -14.536 -5.358 13.011 1.00 96.81 555 ASP A N 1
ATOM 4182 C CA . ASP A 1 555 ? -14.696 -6.285 14.128 1.00 96.81 555 ASP A CA 1
ATOM 4183 C C . ASP A 1 555 ? -13.750 -5.815 15.236 1.00 96.81 555 ASP A C 1
ATOM 4185 O O . ASP A 1 555 ? -12.533 -5.982 15.139 1.00 96.81 555 ASP A O 1
ATOM 4189 N N . ALA A 1 556 ? -14.307 -5.141 16.245 1.00 96.75 556 ALA A N 1
ATOM 4190 C CA . ALA A 1 556 ? -13.552 -4.571 17.361 1.00 96.75 556 ALA A CA 1
ATOM 4191 C C . ALA A 1 556 ? -13.127 -5.628 18.395 1.00 96.75 556 ALA A C 1
ATOM 4193 O O . ALA A 1 556 ? -12.420 -5.299 19.344 1.00 96.75 556 ALA A O 1
ATOM 4194 N N . GLY A 1 557 ? -13.599 -6.874 18.265 1.00 96.69 557 GLY A N 1
ATOM 4195 C CA . GLY A 1 557 ? -13.393 -7.925 19.260 1.00 96.69 557 GLY A CA 1
ATOM 4196 C C . GLY A 1 557 ? -14.197 -7.730 20.545 1.00 96.69 557 GLY A C 1
ATOM 4197 O O . GLY A 1 557 ? -14.135 -8.565 21.431 1.00 96.69 557 GLY A O 1
ATOM 4198 N N . VAL A 1 558 ? -14.994 -6.673 20.671 1.00 97.44 558 VAL A N 1
ATOM 4199 C CA . VAL A 1 558 ? -15.828 -6.438 21.850 1.00 97.44 558 VAL A CA 1
ATOM 4200 C C . VAL A 1 558 ? -17.174 -5.880 21.439 1.00 97.44 558 VAL A C 1
ATOM 4202 O O . VAL A 1 558 ? -17.269 -5.013 20.569 1.00 97.44 558 VAL A O 1
ATOM 4205 N N . THR A 1 559 ? -18.221 -6.343 22.109 1.00 96.50 559 THR A N 1
ATOM 4206 C CA . THR A 1 559 ? -19.547 -5.735 22.035 1.00 96.50 559 THR A CA 1
ATOM 4207 C C . THR A 1 559 ? -19.932 -5.192 23.397 1.00 96.50 559 THR A C 1
ATOM 4209 O O . THR A 1 559 ? -19.715 -5.840 24.420 1.00 96.50 559 THR A O 1
ATOM 4212 N N . ILE A 1 560 ? -20.532 -4.009 23.413 1.00 94.94 560 ILE A N 1
ATOM 4213 C CA . ILE A 1 560 ? -21.214 -3.466 24.581 1.00 94.94 560 ILE A CA 1
ATOM 4214 C C . ILE A 1 560 ? -22.692 -3.364 24.234 1.00 94.94 560 ILE A C 1
ATOM 4216 O O . ILE A 1 560 ? -23.059 -2.868 23.174 1.00 94.94 560 ILE A O 1
ATOM 4220 N N . SER A 1 561 ? -23.537 -3.868 25.118 1.00 91.62 561 SER A N 1
ATOM 4221 C CA . SER A 1 561 ? -24.982 -3.783 25.001 1.00 91.62 561 SER A CA 1
ATOM 4222 C C . SER A 1 561 ? -25.551 -3.017 26.183 1.00 91.62 561 SER A C 1
ATOM 4224 O O . SER A 1 561 ? -25.031 -3.036 27.299 1.00 91.62 561 SER A O 1
ATOM 4226 N N . ILE A 1 562 ? -26.626 -2.314 25.884 1.00 83.88 562 ILE A N 1
ATOM 4227 C CA . ILE A 1 562 ? -27.448 -1.532 26.794 1.00 83.88 562 ILE A CA 1
ATOM 4228 C C . ILE A 1 562 ? -28.825 -2.177 26.753 1.00 83.88 562 ILE A C 1
ATOM 4230 O O . ILE A 1 562 ? -29.268 -2.531 25.665 1.00 83.88 562 ILE A O 1
ATOM 4234 N N . GLY A 1 563 ? -29.454 -2.390 27.910 1.00 75.25 563 GLY A N 1
ATOM 4235 C CA . GLY A 1 563 ? -30.689 -3.180 28.024 1.00 75.25 563 GLY A CA 1
ATOM 4236 C C . GLY A 1 563 ? -31.765 -2.819 26.991 1.00 75.25 563 GLY A C 1
ATOM 4237 O O . GLY A 1 563 ? -31.876 -3.461 25.950 1.00 75.25 563 GLY A O 1
ATOM 4238 N N . GLU A 1 564 ? -32.585 -1.811 27.279 1.00 74.31 564 GLU A N 1
ATOM 4239 C CA . GLU A 1 564 ? -33.571 -1.311 26.319 1.00 74.31 564 GLU A CA 1
ATOM 4240 C C . GLU A 1 564 ? -32.979 -0.170 25.482 1.00 74.31 564 GLU A C 1
ATOM 4242 O O . GLU A 1 564 ? -32.320 0.730 26.002 1.00 74.31 564 GLU A O 1
ATOM 4247 N N . ALA A 1 565 ? -33.250 -0.175 24.173 1.00 72.81 565 ALA A N 1
ATOM 4248 C CA . ALA A 1 565 ? -32.777 0.863 23.249 1.00 72.81 565 ALA A CA 1
ATOM 4249 C C . ALA A 1 565 ? -33.366 2.259 23.548 1.00 72.81 565 ALA A C 1
ATOM 4251 O O . ALA A 1 565 ? -32.831 3.280 23.106 1.00 72.81 565 ALA A O 1
ATOM 4252 N N . CYS A 1 566 ? -34.479 2.302 24.281 1.00 76.50 566 CYS A N 1
ATOM 4253 C CA . CYS A 1 566 ? -35.125 3.516 24.742 1.00 76.50 566 CYS A CA 1
ATOM 4254 C C . CYS A 1 566 ? -35.549 3.318 26.197 1.00 76.50 566 CYS A C 1
ATOM 4256 O O . CYS A 1 566 ? -36.341 2.421 26.457 1.00 76.50 566 CYS A O 1
ATOM 4258 N N . ILE A 1 567 ? -35.062 4.156 27.110 1.00 74.56 567 ILE A N 1
ATOM 4259 C CA . ILE A 1 567 ? -35.527 4.181 28.505 1.00 74.56 567 ILE A CA 1
ATOM 4260 C C . ILE A 1 567 ? -36.102 5.557 28.831 1.00 74.56 567 ILE A C 1
ATOM 4262 O O . ILE A 1 567 ? -35.748 6.549 28.187 1.00 74.56 567 ILE A O 1
ATOM 4266 N N . SER A 1 568 ? -36.950 5.619 29.850 1.00 68.88 568 SER A N 1
ATOM 4267 C CA . SER A 1 568 ? -37.535 6.862 30.351 1.00 68.88 568 SER A CA 1
ATOM 4268 C C . SER A 1 568 ? -37.024 7.164 31.758 1.00 68.88 568 SER A C 1
ATOM 4270 O O . SER A 1 568 ? -36.861 6.244 32.559 1.00 68.88 568 SER A O 1
ATOM 4272 N N . ALA A 1 569 ? -36.788 8.438 32.070 1.00 69.94 569 ALA A N 1
ATOM 4273 C CA . ALA A 1 569 ? -36.549 8.881 33.443 1.00 69.94 569 ALA A CA 1
ATOM 4274 C C . ALA A 1 569 ? -37.197 10.249 33.706 1.00 69.94 569 ALA A C 1
ATOM 4276 O O . ALA A 1 569 ? -37.136 11.116 32.830 1.00 69.94 569 ALA A O 1
ATOM 4277 N N . PRO A 1 570 ? -37.793 10.461 34.892 1.00 61.12 570 PRO A N 1
ATOM 4278 C CA . PRO A 1 570 ? -38.447 11.719 35.228 1.00 61.12 570 PRO A CA 1
ATOM 4279 C C . PRO A 1 570 ? -37.436 12.863 35.345 1.00 61.12 570 PRO A C 1
ATOM 4281 O O . PRO A 1 570 ? -36.316 12.675 35.821 1.00 61.12 570 PRO A O 1
ATOM 4284 N N . SER A 1 571 ? -37.851 14.074 34.964 1.00 59.12 571 SER A N 1
ATOM 4285 C CA . SER A 1 571 ? -37.094 15.305 35.226 1.00 59.12 571 SER A CA 1
ATOM 4286 C C . SER A 1 571 ? -36.799 15.431 36.729 1.00 59.12 571 SER A C 1
ATOM 4288 O O . SER A 1 571 ? -37.712 15.660 37.520 1.00 59.12 571 SER A O 1
ATOM 4290 N N . GLY A 1 572 ? -35.531 15.250 37.119 1.00 55.91 572 GLY A N 1
ATOM 4291 C CA . GLY A 1 572 ? -35.069 15.271 38.516 1.00 55.91 572 GLY A CA 1
ATOM 4292 C C . GLY A 1 572 ? -34.859 13.900 39.182 1.00 55.91 572 GLY A C 1
ATOM 4293 O O . GLY A 1 572 ? -34.495 13.861 40.356 1.00 55.91 572 GLY A O 1
ATOM 4294 N N . GLY A 1 573 ? -35.065 12.786 38.469 1.00 64.75 573 GLY A N 1
ATOM 4295 C CA . GLY A 1 573 ? -34.739 11.432 38.934 1.00 64.75 573 GLY A CA 1
ATOM 4296 C C . GLY A 1 573 ? -33.638 10.777 38.098 1.00 64.75 573 GLY A C 1
ATOM 4297 O O . GLY A 1 573 ? -33.496 11.073 36.917 1.00 64.75 573 GLY A O 1
ATOM 4298 N N . SER A 1 574 ? -32.860 9.870 38.695 1.00 75.31 574 SER A N 1
ATOM 4299 C CA . SER A 1 574 ? -31.779 9.174 37.986 1.00 75.31 574 SER A CA 1
ATOM 4300 C C . SER A 1 574 ? -32.278 7.964 37.189 1.00 75.31 574 SER A C 1
ATOM 4302 O O . SER A 1 574 ? -33.063 7.159 37.688 1.00 75.31 574 SER A O 1
ATOM 4304 N N . ALA A 1 575 ? -31.763 7.795 35.973 1.00 81.00 575 ALA A N 1
ATOM 4305 C CA . ALA A 1 575 ? -31.936 6.605 35.150 1.00 81.00 575 ALA A CA 1
ATOM 4306 C C . ALA A 1 575 ? -30.833 5.583 35.460 1.00 81.00 575 ALA A C 1
ATOM 4308 O O . ALA A 1 575 ? -29.654 5.940 35.458 1.00 81.00 575 ALA A O 1
ATOM 4309 N N . ILE A 1 576 ? -31.195 4.316 35.673 1.00 83.94 576 ILE A N 1
ATOM 4310 C CA . ILE A 1 576 ? -30.228 3.217 35.808 1.00 83.94 576 ILE A CA 1
ATOM 4311 C C . ILE A 1 576 ? -30.186 2.445 34.489 1.00 83.94 576 ILE A C 1
ATOM 4313 O O . ILE A 1 576 ? -31.177 1.851 34.071 1.00 83.94 576 ILE A O 1
ATOM 4317 N N . VAL A 1 577 ? -29.022 2.435 33.849 1.00 86.56 577 VAL A N 1
ATOM 4318 C CA . VAL A 1 577 ? -28.772 1.776 32.568 1.00 86.56 577 VAL A CA 1
ATOM 4319 C C . VAL A 1 577 ? -27.925 0.526 32.802 1.00 86.56 577 VAL A C 1
ATOM 4321 O O . VAL A 1 577 ? -26.767 0.654 33.204 1.00 86.56 577 VAL A O 1
ATOM 4324 N N . PRO A 1 578 ? -28.441 -0.688 32.551 1.00 90.38 578 PRO A N 1
ATOM 4325 C CA . PRO A 1 578 ? -27.608 -1.882 32.565 1.00 90.38 578 PRO A CA 1
ATOM 4326 C C . PRO A 1 578 ? -26.670 -1.875 31.353 1.00 90.38 578 PRO A C 1
ATOM 4328 O O . PRO A 1 578 ? -27.118 -1.702 30.218 1.00 90.38 578 PRO A O 1
ATOM 4331 N N . LEU A 1 579 ? -25.382 -2.097 31.604 1.00 93.50 579 LEU A N 1
ATOM 4332 C CA . LEU A 1 579 ? -24.346 -2.275 30.593 1.00 93.50 579 LEU A CA 1
ATOM 4333 C C . LEU A 1 579 ? -23.839 -3.717 30.658 1.00 93.50 579 LEU A C 1
ATOM 4335 O O . LEU A 1 579 ? -23.450 -4.186 31.730 1.00 93.50 579 LEU A O 1
ATOM 4339 N N . VAL A 1 580 ? -23.791 -4.406 29.520 1.00 96.06 580 VAL A N 1
ATOM 4340 C CA . VAL A 1 580 ? -23.170 -5.731 29.407 1.00 96.06 580 VAL A CA 1
ATOM 4341 C C . VAL A 1 580 ? -22.111 -5.696 28.319 1.00 96.06 580 VAL A C 1
ATOM 4343 O O . VAL A 1 580 ? -22.404 -5.416 27.159 1.00 96.06 580 VAL A O 1
ATOM 4346 N N . VAL A 1 581 ? -20.877 -5.985 28.711 1.00 97.56 581 VAL A N 1
ATOM 4347 C CA . VAL A 1 581 ? -19.714 -6.077 27.829 1.00 97.56 581 VAL A CA 1
ATOM 4348 C C . VAL A 1 581 ? -19.438 -7.547 27.570 1.00 97.56 581 VAL A C 1
ATOM 4350 O O . VAL A 1 581 ? -19.351 -8.318 28.521 1.00 97.56 581 VAL A O 1
ATOM 4353 N N . GLU A 1 582 ? -19.283 -7.928 26.311 1.00 97.62 582 GLU A N 1
ATOM 4354 C CA . GLU A 1 582 ? -18.915 -9.278 25.886 1.00 97.62 582 GLU A CA 1
ATOM 4355 C C . GLU A 1 582 ? -17.649 -9.213 25.032 1.00 97.62 582 GLU A C 1
ATOM 4357 O O . GLU A 1 582 ? -17.581 -8.455 24.061 1.00 97.62 582 GLU A O 1
ATOM 4362 N N . GLN A 1 583 ? -16.655 -10.024 25.393 1.00 97.25 583 GLN A N 1
ATOM 4363 C CA . GLN A 1 583 ? -15.465 -10.257 24.578 1.00 97.25 583 GLN A CA 1
ATOM 4364 C C . GLN A 1 583 ? -15.829 -11.211 23.435 1.00 97.25 583 GLN A C 1
ATOM 4366 O O . GLN A 1 583 ? -16.080 -12.397 23.662 1.00 97.25 583 GLN A O 1
ATOM 4371 N N . THR A 1 584 ? -15.838 -10.720 22.201 1.00 97.19 584 THR A N 1
ATOM 4372 C CA . THR A 1 584 ? -16.140 -11.524 21.006 1.00 97.19 584 THR A CA 1
ATOM 4373 C C . THR A 1 584 ? -14.876 -11.984 20.281 1.00 97.19 584 THR A C 1
ATOM 4375 O O . THR A 1 584 ? -14.899 -13.024 19.608 1.00 97.19 584 THR A O 1
ATOM 4378 N N . GLY A 1 585 ? -13.773 -11.253 20.465 1.00 94.12 585 GLY A N 1
ATOM 4379 C CA . GLY A 1 585 ? -12.443 -11.583 19.978 1.00 94.12 585 GLY A CA 1
ATOM 4380 C C . GLY A 1 585 ? -11.880 -12.838 20.637 1.00 94.12 585 GLY A C 1
ATOM 4381 O O . GLY A 1 585 ? -12.345 -13.313 21.675 1.00 94.12 585 GLY A O 1
ATOM 4382 N N . ASP A 1 586 ? -10.876 -13.430 20.003 1.00 93.81 586 ASP A N 1
ATOM 4383 C CA . ASP A 1 586 ? -10.218 -14.639 20.490 1.00 93.81 586 ASP A CA 1
ATOM 4384 C C . ASP A 1 586 ? -9.023 -14.367 21.415 1.00 93.81 586 ASP A C 1
ATOM 4386 O O . ASP A 1 586 ? -8.568 -15.283 22.105 1.00 93.81 586 ASP A O 1
ATOM 4390 N N . LEU A 1 587 ? -8.565 -13.116 21.486 1.00 93.25 587 LEU A N 1
ATOM 4391 C CA . LEU A 1 587 ? -7.537 -12.654 22.414 1.00 93.25 587 LEU A CA 1
ATOM 4392 C C . LEU A 1 587 ? -8.184 -12.077 23.686 1.00 93.25 587 LEU A C 1
ATOM 4394 O O . LEU A 1 587 ? -9.076 -11.241 23.571 1.00 93.25 587 LEU A O 1
ATOM 4398 N N . PRO A 1 588 ? -7.761 -12.494 24.896 1.00 96.12 588 PRO A N 1
ATOM 4399 C CA . PRO A 1 588 ? -8.265 -11.910 26.136 1.00 96.12 588 PRO A CA 1
ATOM 4400 C C . PRO A 1 588 ? -7.901 -10.429 26.277 1.00 96.12 588 PRO A C 1
ATOM 4402 O O . PRO A 1 588 ? -6.780 -10.040 25.949 1.00 96.12 588 PRO A O 1
ATOM 4405 N N . ASP A 1 589 ? -8.810 -9.631 26.838 1.00 97.38 589 ASP A N 1
ATOM 4406 C CA . ASP A 1 589 ? -8.598 -8.200 27.085 1.00 97.38 589 ASP A CA 1
ATOM 4407 C C . ASP A 1 589 ? -9.450 -7.699 28.265 1.00 97.38 589 ASP A C 1
ATOM 4409 O O . ASP A 1 589 ? -10.393 -8.363 28.704 1.00 97.38 589 ASP A O 1
ATOM 4413 N N . ALA A 1 590 ? -9.112 -6.527 28.793 1.00 97.69 590 ALA A N 1
ATOM 4414 C CA . ALA A 1 590 ? -9.932 -5.766 29.725 1.00 97.69 590 ALA A CA 1
ATOM 4415 C C . ALA A 1 590 ? -10.401 -4.466 29.060 1.00 97.69 590 ALA A C 1
ATOM 4417 O O . ALA A 1 590 ? -9.733 -3.931 28.179 1.00 97.69 590 ALA A O 1
ATOM 4418 N N . TYR A 1 591 ? -11.531 -3.922 29.506 1.00 97.88 591 TYR A N 1
ATOM 4419 C CA . TYR A 1 591 ? -12.150 -2.770 28.859 1.00 97.88 591 TYR A CA 1
ATOM 4420 C C . TYR A 1 591 ? -12.420 -1.638 29.839 1.00 97.88 591 TYR A C 1
ATOM 4422 O O . TYR A 1 591 ? -12.963 -1.847 30.925 1.00 97.88 591 TYR A O 1
ATOM 4430 N N . ALA A 1 592 ? -12.078 -0.417 29.429 1.00 96.75 592 ALA A N 1
ATOM 4431 C CA . ALA A 1 592 ? -12.514 0.807 30.085 1.00 96.75 592 ALA A CA 1
ATOM 4432 C C . ALA A 1 592 ? -13.852 1.257 29.490 1.00 96.75 592 ALA A C 1
ATOM 4434 O O . ALA A 1 592 ? -13.971 1.416 28.275 1.00 96.75 592 ALA A O 1
ATOM 4435 N N . LEU A 1 593 ? -14.847 1.470 30.344 1.00 96.12 593 LEU A N 1
ATOM 4436 C CA . LEU A 1 593 ? -16.202 1.826 29.941 1.00 96.12 593 LEU A CA 1
ATOM 4437 C C . LEU A 1 593 ? -16.397 3.335 30.025 1.00 96.12 593 LEU A C 1
ATOM 4439 O O . LEU A 1 593 ? -15.960 3.972 30.986 1.00 96.12 593 LEU A O 1
ATOM 4443 N N . ALA A 1 594 ? -17.062 3.898 29.024 1.00 92.62 594 ALA A N 1
ATOM 4444 C CA . ALA A 1 594 ? -17.371 5.317 28.961 1.00 92.62 594 ALA A CA 1
ATOM 4445 C C . ALA A 1 594 ? -18.796 5.543 28.452 1.00 92.62 594 ALA A C 1
ATOM 4447 O O . ALA A 1 594 ? -19.311 4.767 27.645 1.00 92.62 594 ALA A O 1
ATOM 4448 N N . LEU A 1 595 ? -19.404 6.628 28.928 1.00 89.50 595 LEU A N 1
ATOM 4449 C CA . LEU A 1 595 ? -20.603 7.214 28.347 1.00 89.50 595 LEU A CA 1
ATOM 4450 C C . LEU A 1 595 ? -20.205 8.552 27.721 1.00 89.50 595 LEU A C 1
ATOM 4452 O O . LEU A 1 595 ? -19.802 9.475 28.426 1.00 89.50 595 LEU A O 1
ATOM 4456 N N . ASP A 1 596 ? -20.288 8.618 26.400 1.00 84.69 596 ASP A N 1
ATOM 4457 C CA . ASP A 1 596 ? -20.032 9.793 25.578 1.00 84.69 596 ASP A CA 1
ATOM 4458 C C . ASP A 1 596 ? -21.376 10.418 25.135 1.00 84.69 596 ASP A C 1
ATOM 4460 O O . ASP A 1 596 ? -22.428 9.774 25.189 1.00 84.69 596 ASP A O 1
ATOM 4464 N N . ASP A 1 597 ? -21.346 11.681 24.698 1.00 77.69 597 ASP A N 1
ATOM 4465 C CA . ASP A 1 597 ? -22.510 12.448 24.208 1.00 77.69 597 ASP A CA 1
ATOM 4466 C C . ASP A 1 597 ? -23.684 12.587 25.211 1.00 77.69 597 ASP A C 1
ATOM 4468 O O . ASP A 1 597 ? -24.808 12.905 24.831 1.00 77.69 597 ASP A O 1
ATOM 4472 N N . VAL A 1 598 ? -23.427 12.400 26.512 1.00 76.44 598 VAL A N 1
ATOM 4473 C CA . VAL A 1 598 ? -24.435 12.581 27.566 1.00 76.44 598 VAL A CA 1
ATOM 4474 C C . VAL A 1 598 ? -24.438 14.030 28.056 1.00 76.44 598 VAL A C 1
ATOM 4476 O O . VAL A 1 598 ? -23.567 14.437 28.822 1.00 76.44 598 VAL A O 1
ATOM 4479 N N . ASP A 1 599 ? -25.461 14.799 27.676 1.00 73.19 599 ASP A N 1
ATOM 4480 C CA . ASP A 1 599 ? -25.720 16.160 28.188 1.00 73.19 599 ASP A CA 1
ATOM 4481 C C . ASP A 1 599 ? -26.322 16.145 29.614 1.00 73.19 599 ASP A C 1
ATOM 4483 O O . ASP A 1 599 ? -27.255 16.881 29.937 1.00 73.19 599 ASP A O 1
ATOM 4487 N N . ALA A 1 600 ? -25.815 15.260 30.474 1.00 74.69 600 ALA A N 1
ATOM 4488 C CA . ALA A 1 600 ? -26.257 15.046 31.847 1.00 74.69 600 ALA A CA 1
ATOM 4489 C C . ALA A 1 600 ? -25.135 14.379 32.674 1.00 74.69 600 ALA A C 1
ATOM 4491 O O . ALA A 1 600 ? -24.358 13.593 32.125 1.00 74.69 600 ALA A O 1
ATOM 4492 N N . PRO A 1 601 ? -25.021 14.652 33.988 1.00 80.94 601 PRO A N 1
ATOM 4493 C CA . PRO A 1 601 ? -24.125 13.901 34.862 1.00 80.94 601 PRO A CA 1
ATOM 4494 C C . PRO A 1 601 ? -24.367 12.390 34.762 1.00 80.94 601 PRO A C 1
ATOM 4496 O O . PRO A 1 601 ? -25.493 11.920 34.911 1.00 80.94 601 PRO A O 1
ATOM 4499 N N . ALA A 1 602 ? -23.302 11.624 34.536 1.00 86.25 602 ALA A N 1
ATOM 4500 C CA . ALA A 1 602 ? -23.372 10.174 34.434 1.00 86.25 602 ALA A CA 1
ATOM 4501 C C . ALA A 1 602 ? -22.206 9.508 35.173 1.00 86.25 602 ALA A C 1
ATOM 4503 O O . ALA A 1 602 ? -21.073 9.994 35.140 1.00 86.25 602 ALA A O 1
ATOM 4504 N N . VAL A 1 603 ? -22.481 8.388 35.841 1.00 88.38 603 VAL A N 1
ATOM 4505 C CA . VAL A 1 603 ? -21.495 7.600 36.594 1.00 88.38 603 VAL A CA 1
ATOM 4506 C C . VAL A 1 603 ? -21.679 6.125 36.267 1.00 88.38 603 VAL A C 1
ATOM 4508 O O . VAL A 1 603 ? -22.797 5.628 36.301 1.00 88.38 603 VAL A O 1
ATOM 4511 N N . ILE A 1 604 ? -20.588 5.417 35.975 1.00 91.50 604 ILE A N 1
ATOM 4512 C CA . ILE A 1 604 ? -20.585 3.957 35.813 1.00 91.50 604 ILE A CA 1
ATOM 4513 C C . ILE A 1 604 ? -20.048 3.340 37.108 1.00 91.50 604 ILE A C 1
ATOM 4515 O O . ILE A 1 604 ? -18.932 3.670 37.512 1.00 91.50 604 ILE A O 1
ATOM 4519 N N . ASP A 1 605 ? -20.809 2.437 37.733 1.00 90.06 605 ASP A N 1
ATOM 4520 C CA . ASP A 1 605 ? -20.471 1.835 39.035 1.00 90.06 605 ASP A CA 1
ATOM 4521 C C . ASP A 1 605 ? -19.108 1.129 39.002 1.00 90.06 605 ASP A C 1
ATOM 4523 O O . ASP A 1 605 ? -18.231 1.374 39.833 1.00 90.06 605 ASP A O 1
ATOM 4527 N N . ALA A 1 606 ? -18.918 0.273 37.997 1.00 91.50 606 ALA A N 1
ATOM 4528 C CA . ALA A 1 606 ? -17.637 -0.337 37.663 1.00 91.50 606 ALA A CA 1
ATOM 4529 C C . ALA A 1 606 ? -17.227 0.066 36.243 1.00 91.50 606 ALA A C 1
ATOM 4531 O O . ALA A 1 606 ? -17.635 -0.560 35.266 1.00 91.50 606 ALA A O 1
ATOM 4532 N N . ALA A 1 607 ? -16.422 1.125 36.137 1.00 93.19 607 ALA A N 1
ATOM 4533 C CA . ALA A 1 607 ? -15.965 1.690 34.864 1.00 93.19 607 ALA A CA 1
ATOM 4534 C C . ALA A 1 607 ? -14.847 0.881 34.172 1.00 93.19 607 ALA A C 1
ATOM 4536 O O . ALA A 1 607 ? -14.348 1.298 33.128 1.00 93.19 607 ALA A O 1
ATOM 4537 N N . GLN A 1 608 ? -14.426 -0.251 34.744 1.00 96.19 608 GLN A N 1
ATOM 4538 C CA . GLN A 1 608 ? -13.471 -1.171 34.126 1.00 96.19 608 GLN A CA 1
ATOM 4539 C C . GLN A 1 608 ? -13.896 -2.622 34.326 1.00 96.19 608 GLN A C 1
ATOM 4541 O O . GLN A 1 608 ? -14.351 -2.998 35.409 1.00 96.19 608 GLN A O 1
ATOM 4546 N N . THR A 1 609 ? -13.710 -3.436 33.291 1.00 97.50 609 THR A N 1
ATOM 4547 C CA . THR A 1 609 ? -13.919 -4.884 33.363 1.00 97.50 609 THR A CA 1
ATOM 4548 C C . THR A 1 609 ? -12.680 -5.576 33.946 1.00 97.50 609 THR A C 1
ATOM 4550 O O . THR A 1 609 ? -11.566 -5.054 33.837 1.00 97.50 609 THR A O 1
ATOM 4553 N N . PRO A 1 610 ? -12.815 -6.783 34.527 1.00 97.19 610 PRO A N 1
ATOM 4554 C CA . PRO A 1 610 ? -11.677 -7.692 34.638 1.00 97.19 610 PRO A CA 1
ATOM 4555 C C . PRO A 1 610 ? -11.191 -8.115 33.238 1.00 97.19 610 PRO A C 1
ATOM 4557 O O . PRO A 1 610 ? -11.809 -7.784 32.226 1.00 97.19 610 PRO A O 1
ATOM 4560 N N . MET A 1 611 ? -10.097 -8.876 33.188 1.00 97.75 611 MET A N 1
ATOM 4561 C CA . MET A 1 611 ? -9.687 -9.583 31.971 1.00 97.75 611 MET A CA 1
ATOM 4562 C C . MET A 1 611 ? -10.789 -10.572 31.565 1.00 97.75 611 MET A C 1
ATOM 4564 O O . MET A 1 611 ? -11.161 -11.417 32.380 1.00 97.75 611 MET A O 1
ATOM 4568 N N . LEU A 1 612 ? -11.288 -10.461 30.336 1.00 97.81 612 LEU A N 1
ATOM 4569 C CA . LEU A 1 612 ? -12.328 -11.307 29.754 1.00 97.81 612 LEU A CA 1
ATOM 4570 C C . LEU A 1 612 ? -11.744 -12.141 28.613 1.00 97.81 612 LEU A C 1
ATOM 4572 O O . LEU A 1 612 ? -11.084 -11.609 27.717 1.00 97.81 612 LEU A O 1
ATOM 4576 N N . GLY A 1 613 ? -11.997 -13.446 28.637 1.00 97.19 613 GLY A N 1
ATOM 4577 C CA . GLY A 1 613 ? -11.780 -14.359 27.518 1.00 97.19 613 GLY A CA 1
ATOM 4578 C C . GLY A 1 613 ? -12.976 -14.411 26.563 1.00 97.19 613 GLY A C 1
ATOM 4579 O O . GLY A 1 613 ? -14.052 -13.896 26.855 1.00 97.19 613 GLY A O 1
ATOM 4580 N N . ARG A 1 614 ? -12.800 -15.063 25.409 1.00 96.44 614 ARG A N 1
ATOM 4581 C CA . ARG A 1 614 ? -13.843 -15.169 24.377 1.00 96.44 614 ARG A CA 1
ATOM 4582 C C . ARG A 1 614 ? -15.165 -15.721 24.925 1.00 96.44 614 ARG A C 1
ATOM 4584 O O . ARG A 1 614 ? -15.204 -16.835 25.447 1.00 96.44 614 ARG A O 1
ATOM 4591 N N . GLY A 1 615 ? -16.245 -14.973 24.717 1.00 96.12 615 GLY A N 1
ATOM 4592 C CA . GLY A 1 615 ? -17.602 -15.280 25.169 1.00 96.12 615 GLY A CA 1
ATOM 4593 C C . GLY A 1 615 ? -17.853 -14.994 26.653 1.00 96.12 615 GLY A C 1
ATOM 4594 O O . GLY A 1 615 ? -18.958 -15.240 27.133 1.00 96.12 615 GLY A O 1
ATOM 4595 N N . GLU A 1 616 ? -16.859 -14.504 27.400 1.00 98.25 616 GLU A N 1
ATOM 4596 C CA . GLU A 1 616 ? -17.072 -14.034 28.766 1.00 98.25 616 GLU A CA 1
ATOM 4597 C C . GLU A 1 616 ? -17.706 -12.643 28.759 1.00 98.25 616 GLU A C 1
ATOM 4599 O O . GLU A 1 616 ? -17.369 -11.771 27.953 1.00 98.25 616 GLU A O 1
ATOM 4604 N N . THR A 1 617 ? -18.626 -12.440 29.701 1.00 97.62 617 THR A N 1
ATOM 4605 C CA . THR A 1 617 ? -19.392 -11.203 29.834 1.00 97.62 617 THR A CA 1
ATOM 4606 C C . THR A 1 617 ? -19.139 -10.532 31.175 1.00 97.62 617 THR A C 1
ATOM 4608 O O . THR A 1 617 ? -19.064 -11.206 32.206 1.00 97.62 617 THR A O 1
ATOM 4611 N N . PHE A 1 618 ? -19.131 -9.205 31.191 1.00 97.62 618 PHE A N 1
ATOM 4612 C CA . PHE A 1 618 ? -19.134 -8.390 32.399 1.00 97.62 618 PHE A CA 1
ATOM 4613 C C . PHE A 1 618 ? -20.352 -7.469 32.410 1.00 97.62 618 PHE A C 1
ATOM 4615 O O . PHE A 1 618 ? -20.573 -6.722 31.460 1.00 97.62 618 PHE A O 1
ATOM 4622 N N . ALA A 1 619 ? -21.129 -7.513 33.492 1.00 96.31 619 ALA A N 1
ATOM 4623 C CA . ALA A 1 619 ? -22.300 -6.666 33.678 1.00 96.31 619 ALA A CA 1
ATOM 4624 C C . ALA A 1 619 ? -22.029 -5.596 34.741 1.00 96.31 619 ALA A C 1
ATOM 4626 O O . ALA A 1 619 ? -21.468 -5.883 35.799 1.00 96.31 619 ALA A O 1
ATOM 4627 N N . THR A 1 620 ? -22.458 -4.371 34.463 1.00 95.12 620 THR A N 1
ATOM 4628 C CA . THR A 1 620 ? -22.387 -3.222 35.371 1.00 95.12 620 THR A CA 1
ATOM 4629 C C . THR A 1 620 ? -23.588 -2.308 35.131 1.00 95.12 620 THR A C 1
ATOM 4631 O O . THR A 1 620 ? -24.408 -2.564 34.247 1.00 95.12 620 THR A O 1
ATOM 4634 N N . PHE A 1 621 ? -23.702 -1.239 35.908 1.00 91.44 621 PHE A N 1
ATOM 4635 C CA . PHE A 1 621 ? -24.745 -0.235 35.744 1.00 91.44 621 PHE A CA 1
ATOM 4636 C C . PHE A 1 621 ? -24.127 1.144 35.554 1.00 91.44 621 PHE A C 1
ATOM 4638 O O . PHE A 1 621 ? -23.070 1.455 36.111 1.00 91.44 621 PHE A O 1
ATOM 4645 N N . ALA A 1 622 ? -24.804 1.971 34.767 1.00 90.38 622 ALA A N 1
ATOM 4646 C CA . ALA A 1 622 ? -24.564 3.397 34.716 1.00 90.38 622 ALA A CA 1
ATOM 4647 C C . ALA A 1 622 ? -25.771 4.147 35.273 1.00 90.38 622 ALA A C 1
ATOM 4649 O O . ALA A 1 622 ? -26.910 3.844 34.933 1.00 90.38 622 ALA A O 1
ATOM 4650 N N . THR A 1 623 ? -25.515 5.136 36.116 1.00 88.88 623 THR A N 1
ATOM 4651 C CA . THR A 1 623 ? -26.522 6.056 36.633 1.00 88.88 623 THR A CA 1
ATOM 4652 C C . THR A 1 623 ? -26.403 7.369 35.876 1.00 88.88 623 THR A C 1
ATOM 4654 O O . THR A 1 623 ? -25.327 7.965 35.862 1.00 88.88 623 THR A O 1
ATOM 4657 N N . ILE A 1 624 ? -27.489 7.817 35.249 1.00 86.69 624 ILE A N 1
ATOM 4658 C CA . ILE A 1 624 ? -27.562 9.079 34.503 1.00 86.69 624 ILE A CA 1
ATOM 4659 C C . ILE A 1 624 ? -28.560 9.985 35.209 1.00 86.69 624 ILE A C 1
ATOM 4661 O O . ILE A 1 624 ? -29.695 9.583 35.446 1.00 86.69 624 ILE A O 1
ATOM 4665 N N . ASP A 1 625 ? -28.144 11.196 35.546 1.00 84.06 625 ASP A N 1
ATOM 4666 C CA . ASP A 1 625 ? -28.970 12.186 36.225 1.00 84.06 625 ASP A CA 1
ATOM 4667 C C . ASP A 1 625 ? -29.375 13.304 35.249 1.00 84.06 625 ASP A C 1
ATOM 4669 O O . ASP A 1 625 ? -28.623 14.260 35.075 1.00 84.06 625 ASP A O 1
ATOM 4673 N N . PRO A 1 626 ? -30.546 13.221 34.592 1.00 74.19 626 PRO A N 1
ATOM 4674 C CA . PRO A 1 626 ? -31.045 14.258 33.694 1.00 74.19 626 PRO A CA 1
ATOM 4675 C C . PRO A 1 626 ? -31.534 15.525 34.426 1.00 74.19 626 PRO A C 1
ATOM 4677 O O . PRO A 1 626 ? -32.284 16.305 33.838 1.00 74.19 626 PRO A O 1
ATOM 4680 N N . ALA A 1 627 ? -31.167 15.764 35.692 1.00 68.94 627 ALA A N 1
ATOM 4681 C CA . ALA A 1 627 ? -31.528 16.985 36.407 1.00 68.94 627 ALA A CA 1
ATOM 4682 C C . ALA A 1 627 ? -31.182 18.251 35.596 1.00 68.94 627 ALA A C 1
ATOM 4684 O O . ALA A 1 627 ? -30.036 18.490 35.215 1.00 68.94 627 ALA A O 1
ATOM 4685 N N . GLY A 1 628 ? -32.196 19.085 35.343 1.00 66.19 628 GLY A N 1
ATOM 4686 C CA . GLY A 1 628 ? -32.071 20.305 34.538 1.00 66.19 628 GLY A CA 1
ATOM 4687 C C . GLY A 1 628 ? -32.278 20.114 33.031 1.00 66.19 628 GLY A C 1
ATOM 4688 O O . GLY A 1 628 ? -32.282 21.105 32.298 1.00 66.19 628 GLY A O 1
ATOM 4689 N N . VAL A 1 629 ? -32.497 18.884 32.558 1.00 71.88 629 VAL A N 1
ATOM 4690 C CA . VAL A 1 629 ? -32.909 18.601 31.180 1.00 71.88 629 VAL A CA 1
ATOM 4691 C C . VAL A 1 629 ? -34.441 18.705 31.079 1.00 71.88 629 VAL A C 1
ATOM 4693 O O . VAL A 1 629 ? -35.140 18.088 31.882 1.00 71.88 629 VAL A O 1
ATOM 4696 N N . PRO A 1 630 ? -34.999 19.467 30.117 1.00 65.81 630 PRO A N 1
ATOM 4697 C CA . PRO A 1 630 ? -36.445 19.638 29.998 1.00 65.81 630 PRO A CA 1
ATOM 4698 C C . PRO A 1 630 ? -37.197 18.329 29.740 1.00 65.81 630 PRO A C 1
ATOM 4700 O O . PRO A 1 630 ? -36.757 17.481 28.962 1.00 65.81 630 PRO A O 1
ATOM 4703 N N . ALA A 1 631 ? -38.397 18.226 30.305 1.00 63.47 631 ALA A N 1
ATOM 4704 C CA . ALA A 1 631 ? -39.362 17.191 29.962 1.00 63.47 631 ALA A CA 1
ATOM 4705 C C . ALA A 1 631 ? -39.619 17.125 28.444 1.00 63.47 631 ALA A C 1
ATOM 4707 O O . ALA A 1 631 ? -39.753 18.146 27.766 1.00 63.47 631 ALA A O 1
ATOM 4708 N N . GLY A 1 632 ? -39.699 15.913 27.902 1.00 63.84 632 GLY A N 1
ATOM 4709 C CA . GLY A 1 632 ? -39.822 15.642 26.470 1.00 63.84 632 GLY A CA 1
ATOM 4710 C C . GLY A 1 632 ? -38.495 15.673 25.703 1.00 63.84 632 GLY A C 1
ATOM 4711 O O . GLY A 1 632 ? -38.487 15.341 24.514 1.00 63.84 632 GLY A O 1
ATOM 4712 N N . ALA A 1 633 ? -37.376 16.033 26.343 1.00 75.56 633 ALA A N 1
ATOM 4713 C CA . ALA A 1 633 ? -36.061 15.926 25.726 1.00 75.56 633 ALA A CA 1
ATOM 4714 C C . ALA A 1 633 ? -35.697 14.460 25.458 1.00 75.56 633 ALA A C 1
ATOM 4716 O O . ALA A 1 633 ? -36.018 13.553 26.227 1.00 75.56 633 ALA A O 1
ATOM 4717 N N . ARG A 1 634 ? -34.995 14.238 24.348 1.00 82.81 634 ARG A N 1
ATOM 4718 C CA . ARG A 1 634 ? -34.438 12.940 23.966 1.00 82.81 634 ARG A CA 1
ATOM 4719 C C . ARG A 1 634 ? -32.926 13.072 23.987 1.00 82.81 634 ARG A C 1
ATOM 4721 O O . ARG A 1 634 ? -32.365 13.748 23.128 1.00 82.81 634 ARG A O 1
ATOM 4728 N N . LEU A 1 635 ? -32.297 12.461 24.977 1.00 83.00 635 LEU A N 1
ATOM 4729 C CA . LEU A 1 635 ? -30.851 12.415 25.116 1.00 83.00 635 LEU A CA 1
ATOM 4730 C C . LEU A 1 635 ? -30.338 11.168 24.409 1.00 83.00 635 LEU A C 1
ATOM 4732 O O . LEU A 1 635 ? -30.811 10.064 24.669 1.00 83.00 635 LEU A O 1
ATOM 4736 N N . THR A 1 636 ? -29.377 11.339 23.514 1.00 85.62 636 THR A N 1
ATOM 4737 C CA . THR A 1 636 ? -28.686 10.213 22.889 1.00 85.62 636 THR A CA 1
ATOM 4738 C C . THR A 1 636 ? -27.476 9.876 23.740 1.00 85.62 636 THR A C 1
ATOM 4740 O O . THR A 1 636 ? -26.654 10.745 23.988 1.00 85.62 636 THR A O 1
ATOM 4743 N N . ILE A 1 637 ? -27.360 8.631 24.186 1.00 86.19 637 ILE A N 1
ATOM 4744 C CA . ILE A 1 637 ? -26.237 8.178 25.009 1.00 86.19 637 ILE A CA 1
ATOM 4745 C C . ILE A 1 637 ? -25.412 7.204 24.185 1.00 86.19 637 ILE A C 1
ATOM 4747 O O . ILE A 1 637 ? -25.948 6.206 23.698 1.00 86.19 637 ILE A O 1
ATOM 4751 N N . LEU A 1 638 ? -24.118 7.483 24.057 1.00 91.12 638 LEU A N 1
ATOM 4752 C CA . LEU A 1 638 ? -23.153 6.624 23.384 1.00 91.12 638 LEU A CA 1
ATOM 4753 C C . LEU A 1 638 ? -22.332 5.883 24.438 1.00 91.12 638 LEU A C 1
ATOM 4755 O O . LEU A 1 638 ? -21.448 6.457 25.067 1.00 91.12 638 LEU A O 1
ATOM 4759 N N . ALA A 1 639 ? -22.622 4.604 24.648 1.00 93.06 639 ALA A N 1
ATOM 4760 C CA . ALA A 1 639 ? -21.827 3.763 25.533 1.00 93.06 639 ALA A CA 1
ATOM 4761 C C . ALA A 1 639 ? -20.699 3.105 24.737 1.00 93.06 639 ALA A C 1
ATOM 4763 O O . ALA A 1 639 ? -20.939 2.564 23.656 1.00 93.06 639 ALA A O 1
ATOM 4764 N N . SER A 1 640 ? -19.477 3.119 25.265 1.00 95.38 640 SER A N 1
ATOM 4765 C CA . SER A 1 640 ? -18.329 2.472 24.628 1.00 95.38 640 SER A CA 1
ATOM 4766 C C . SER A 1 640 ? -17.491 1.650 25.607 1.00 95.38 640 SER A C 1
ATOM 4768 O O . SER A 1 640 ? -17.388 1.972 26.790 1.00 95.38 640 SER A O 1
ATOM 4770 N N . ALA A 1 641 ? -16.899 0.569 25.097 1.00 96.81 641 ALA A N 1
ATOM 4771 C CA . ALA A 1 641 ? -15.954 -0.298 25.790 1.00 96.81 641 ALA A CA 1
ATOM 4772 C C . ALA A 1 641 ? -14.611 -0.241 25.057 1.00 96.81 641 ALA A C 1
ATOM 4774 O O . ALA A 1 641 ? -14.473 -0.779 23.959 1.00 96.81 641 ALA A O 1
ATOM 4775 N N . ARG A 1 642 ? -13.636 0.455 25.646 1.00 96.94 642 ARG A N 1
ATOM 4776 C CA . ARG A 1 642 ? -12.311 0.689 25.064 1.00 96.94 642 ARG A CA 1
ATOM 4777 C C . ARG A 1 642 ? -11.309 -0.360 25.521 1.00 96.94 642 ARG A C 1
ATOM 4779 O O . ARG A 1 642 ? -11.139 -0.523 26.728 1.00 96.94 642 ARG A O 1
ATOM 4786 N N . SER A 1 643 ? -10.632 -0.999 24.571 1.00 96.69 643 SER A N 1
ATOM 4787 C CA . SER A 1 643 ? -9.561 -1.972 24.813 1.00 96.69 643 SER A CA 1
ATOM 4788 C C . SER A 1 643 ? -8.470 -1.389 25.715 1.00 96.69 643 SER A C 1
ATOM 4790 O O . SER A 1 643 ? -8.007 -0.263 25.503 1.00 96.69 643 SER A O 1
ATOM 4792 N N . ALA A 1 644 ? -8.062 -2.146 26.733 1.00 95.06 644 ALA A N 1
ATOM 4793 C CA . ALA A 1 644 ? -6.896 -1.826 27.549 1.00 95.06 644 ALA A CA 1
ATOM 4794 C C . ALA A 1 644 ? -5.591 -2.275 26.876 1.00 95.06 644 ALA A C 1
ATOM 4796 O O . ALA A 1 644 ? -4.552 -1.677 27.150 1.00 95.06 644 ALA A O 1
ATOM 4797 N N . ALA A 1 645 ? -5.645 -3.296 26.012 1.00 92.12 645 ALA A N 1
ATOM 4798 C CA . ALA A 1 645 ? -4.492 -3.802 25.277 1.00 92.12 645 ALA A CA 1
ATOM 4799 C C . ALA A 1 645 ? -3.927 -2.786 24.273 1.00 92.12 645 ALA A C 1
ATOM 4801 O O . ALA A 1 645 ? -2.713 -2.604 24.233 1.00 92.12 645 ALA A O 1
ATOM 4802 N N . ASP A 1 646 ? -4.783 -2.110 23.497 1.00 93.62 646 ASP A N 1
ATOM 4803 C CA . ASP A 1 646 ? -4.342 -1.149 22.469 1.00 93.62 646 ASP A CA 1
ATOM 4804 C C . ASP A 1 646 ? -4.686 0.322 22.776 1.00 93.62 646 ASP A C 1
ATOM 4806 O O . ASP A 1 646 ? -4.226 1.230 22.084 1.00 93.62 646 ASP A O 1
ATOM 4810 N N . GLY A 1 647 ? -5.512 0.577 23.799 1.00 90.88 647 GLY A N 1
ATOM 4811 C CA . GLY A 1 647 ? -5.875 1.923 24.256 1.00 90.88 647 GLY A CA 1
ATOM 4812 C C . GLY A 1 647 ? -6.720 2.761 23.283 1.00 90.88 647 GLY A C 1
ATOM 4813 O O . GLY A 1 647 ? -7.043 3.914 23.598 1.00 90.88 647 GLY A O 1
ATOM 4814 N N . GLY A 1 648 ? -7.101 2.223 22.124 1.00 92.56 648 GLY A N 1
ATOM 4815 C CA . GLY A 1 648 ? -7.734 2.955 21.027 1.00 92.56 648 GLY A CA 1
ATOM 4816 C C . GLY A 1 648 ? -9.029 2.325 20.518 1.00 92.56 648 GLY A C 1
ATOM 4817 O O . GLY A 1 648 ? -10.019 3.036 20.331 1.00 92.56 648 GLY A O 1
ATOM 4818 N N . THR A 1 649 ? -9.047 1.009 20.326 1.00 96.12 649 THR A N 1
ATOM 4819 C CA . THR A 1 649 ? -10.188 0.240 19.819 1.00 96.12 649 THR A CA 1
ATOM 4820 C C . THR A 1 649 ? -11.362 0.331 20.779 1.00 96.12 649 THR A C 1
ATOM 4822 O O . THR A 1 649 ? -11.198 0.182 21.993 1.00 96.12 649 THR A O 1
ATOM 4825 N N . ARG A 1 650 ? -12.567 0.546 20.238 1.00 95.06 650 ARG A N 1
ATOM 4826 C CA . ARG A 1 650 ? -13.802 0.561 21.026 1.00 95.06 650 ARG A CA 1
ATOM 4827 C C . ARG A 1 650 ? -14.911 -0.236 20.355 1.00 95.06 650 ARG A C 1
ATOM 4829 O O . ARG A 1 650 ? -15.206 -0.004 19.188 1.00 95.06 650 ARG A O 1
ATOM 4836 N N . GLY A 1 651 ? -15.579 -1.092 21.122 1.00 95.25 651 GLY A N 1
ATOM 4837 C CA . GLY A 1 651 ? -16.963 -1.465 20.826 1.00 95.25 651 GLY A CA 1
ATOM 4838 C C . GLY A 1 651 ? -17.894 -0.382 21.355 1.00 95.25 651 GLY A C 1
ATOM 4839 O O . GLY A 1 651 ? -17.580 0.267 22.357 1.00 95.25 651 GLY A O 1
ATOM 4840 N N . TRP A 1 652 ? -19.032 -0.167 20.705 1.00 95.06 652 TRP A N 1
ATOM 4841 C CA . TRP A 1 652 ? -19.971 0.876 21.108 1.00 95.06 652 TRP A CA 1
ATOM 4842 C C . TRP A 1 652 ? -21.423 0.473 20.859 1.00 95.06 652 TRP A C 1
ATOM 4844 O O . TRP A 1 652 ? -21.713 -0.445 20.096 1.00 95.06 652 TRP A O 1
ATOM 4854 N N . THR A 1 653 ? -22.332 1.167 21.535 1.00 93.06 653 THR A N 1
ATOM 4855 C CA . THR A 1 653 ? -23.777 1.092 21.315 1.00 93.06 653 THR A CA 1
ATOM 4856 C C . THR A 1 653 ? -24.418 2.434 21.661 1.00 93.06 653 THR A C 1
ATOM 4858 O O . THR A 1 653 ? -23.872 3.208 22.449 1.00 93.06 653 THR A O 1
ATOM 4861 N N . MET A 1 654 ? -25.583 2.717 21.084 1.00 90.00 654 MET A N 1
ATOM 4862 C CA . MET A 1 654 ? -26.337 3.945 21.337 1.00 90.00 654 MET A CA 1
ATOM 4863 C C . MET A 1 654 ? -27.740 3.643 21.844 1.00 90.00 654 MET A C 1
ATOM 4865 O O . MET A 1 654 ? -28.409 2.749 21.328 1.00 90.00 654 MET A O 1
ATOM 4869 N N . MET A 1 655 ? -28.213 4.435 22.804 1.00 87.56 655 MET A N 1
ATOM 4870 C CA . MET A 1 655 ? -29.618 4.458 23.229 1.00 87.56 655 MET A CA 1
ATOM 4871 C C . MET A 1 655 ? -30.172 5.870 23.235 1.00 87.56 655 MET A C 1
ATOM 4873 O O . MET A 1 655 ? -29.435 6.855 23.237 1.00 87.56 655 MET A O 1
ATOM 4877 N N . THR A 1 656 ? -31.497 5.953 23.313 1.00 86.25 656 THR A N 1
ATOM 4878 C CA . THR A 1 656 ? -32.188 7.185 23.681 1.00 86.25 656 THR A CA 1
ATOM 4879 C C . THR A 1 656 ? -32.690 7.121 25.124 1.00 86.25 656 THR A C 1
ATOM 4881 O O . THR A 1 656 ? -33.424 6.207 25.486 1.00 86.25 656 THR A O 1
ATOM 4884 N N . LEU A 1 657 ? -32.358 8.122 25.931 1.00 83.44 657 LEU A N 1
ATOM 4885 C CA . LEU A 1 657 ? -33.031 8.415 27.193 1.00 83.44 657 LEU A CA 1
ATOM 4886 C C . LEU A 1 657 ? -34.084 9.499 26.939 1.00 83.44 657 LEU A C 1
ATOM 4888 O O . LEU A 1 657 ? -33.762 10.605 26.503 1.00 83.44 657 LEU A O 1
ATOM 4892 N N . VAL A 1 658 ? -35.351 9.176 27.179 1.00 80.88 658 VAL A N 1
ATOM 4893 C CA . VAL A 1 658 ? -36.455 10.137 27.124 1.00 80.88 658 VAL A CA 1
ATOM 4894 C C . VAL A 1 658 ? -36.640 10.717 28.516 1.00 80.88 658 VAL A C 1
ATOM 4896 O O . VAL A 1 658 ? -36.971 9.998 29.457 1.00 80.88 658 VAL A O 1
ATOM 4899 N N . VAL A 1 659 ? -36.433 12.022 28.650 1.00 73.94 659 VAL A N 1
ATOM 4900 C CA . VAL A 1 659 ? -36.732 12.715 29.901 1.00 73.94 659 VAL A CA 1
ATOM 4901 C C . VAL A 1 659 ? -38.237 12.899 29.956 1.00 73.94 659 VAL A C 1
ATOM 4903 O O . VAL A 1 659 ? -38.808 13.646 29.159 1.00 73.94 659 VAL A O 1
ATOM 4906 N N . THR A 1 660 ? -38.911 12.174 30.837 1.00 65.81 660 THR A N 1
ATOM 4907 C CA . THR A 1 660 ? -40.345 12.354 31.047 1.00 65.81 660 THR A CA 1
ATOM 4908 C C . THR A 1 660 ? -40.572 13.599 31.889 1.00 65.81 660 THR A C 1
ATOM 4910 O O . THR A 1 660 ? -39.677 14.058 32.608 1.00 65.81 660 THR A O 1
ATOM 4913 N N . ALA A 1 661 ? -41.759 14.197 31.759 1.00 58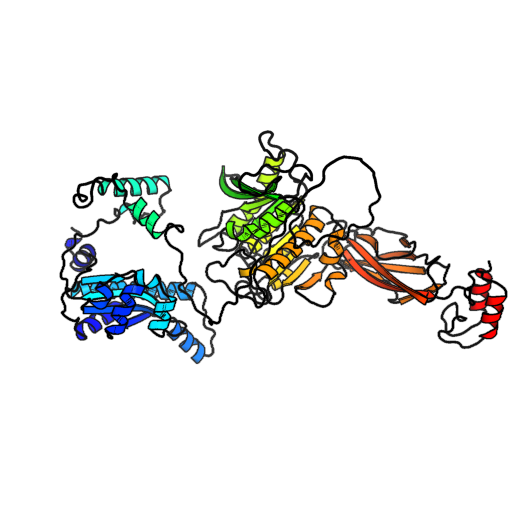.16 661 ALA A N 1
ATOM 4914 C CA . ALA A 1 661 ? -42.181 15.200 32.723 1.00 58.16 661 ALA A CA 1
ATOM 4915 C C . ALA A 1 661 ? -42.044 14.559 34.099 1.00 58.16 661 ALA A C 1
ATOM 4917 O O . ALA A 1 661 ? -42.672 13.543 34.382 1.00 58.16 661 ALA A O 1
ATOM 4918 N N . GLY A 1 662 ? -41.130 15.102 34.903 1.00 63.03 662 GLY A N 1
ATOM 4919 C CA . GLY A 1 662 ? -41.148 14.814 36.322 1.00 63.03 662 GLY A CA 1
ATOM 4920 C C . GLY A 1 662 ? -42.486 15.276 36.888 1.00 63.03 662 GLY A C 1
ATOM 4921 O O . GLY A 1 662 ? -43.309 15.864 36.192 1.00 63.03 662 GLY A O 1
ATOM 4922 N N . ALA A 1 663 ? -42.683 15.051 38.174 1.00 69.62 663 ALA A N 1
ATOM 4923 C CA . ALA A 1 663 ? -43.882 15.432 38.909 1.00 69.62 663 ALA A CA 1
ATOM 4924 C C . ALA A 1 663 ? -44.326 16.914 38.800 1.00 69.62 663 ALA A C 1
ATOM 4926 O O . ALA A 1 663 ? -45.374 17.246 39.339 1.00 69.62 663 ALA A O 1
ATOM 4927 N N . ASP A 1 664 ? -43.546 17.776 38.140 1.00 71.62 664 ASP A N 1
ATOM 4928 C CA . ASP A 1 664 ? -43.900 19.130 37.702 1.00 71.62 664 ASP A CA 1
ATOM 4929 C C . ASP A 1 664 ? -44.691 19.043 36.381 1.00 71.62 664 ASP A C 1
ATOM 4931 O O . ASP A 1 664 ? -44.146 18.979 35.273 1.00 71.62 664 ASP A O 1
ATOM 4935 N N . LEU A 1 665 ? -46.007 18.940 36.525 1.00 73.50 665 LEU A N 1
ATOM 4936 C CA . LEU A 1 665 ? -46.970 18.732 35.455 1.00 73.50 665 LEU A CA 1
ATOM 4937 C C . LEU A 1 665 ? -47.440 20.035 34.802 1.00 73.50 665 LEU A C 1
ATOM 4939 O O . LEU A 1 665 ? -48.026 19.970 33.712 1.00 73.50 665 LEU A O 1
ATOM 4943 N N . ASP A 1 666 ? -47.234 21.189 35.441 1.00 75.12 666 ASP A N 1
ATOM 4944 C CA . ASP A 1 666 ? -47.564 22.506 34.882 1.00 75.12 666 ASP A CA 1
ATOM 4945 C C . ASP A 1 666 ? -46.361 23.281 34.314 1.00 75.12 666 ASP A C 1
ATOM 4947 O O . ASP A 1 666 ? -46.559 24.224 33.536 1.00 75.12 666 ASP A O 1
ATOM 4951 N N . GLY A 1 667 ? -45.141 22.806 34.575 1.00 62.69 667 GLY A N 1
ATOM 4952 C CA . GLY A 1 667 ? -43.891 23.322 34.031 1.00 62.69 667 GLY A CA 1
ATOM 4953 C C . GLY A 1 667 ? -43.426 24.618 34.691 1.00 62.69 667 GLY A C 1
ATOM 4954 O O . GLY A 1 667 ? -42.696 25.386 34.049 1.00 62.69 667 GLY A O 1
ATOM 4955 N N . ASP A 1 668 ? -43.871 24.909 35.915 1.00 68.00 668 ASP A N 1
ATOM 4956 C CA . ASP A 1 668 ? -43.487 26.109 36.663 1.00 68.00 668 ASP A CA 1
ATOM 4957 C C . ASP A 1 668 ? -42.169 25.957 37.451 1.00 68.00 668 ASP A C 1
ATOM 4959 O O . ASP A 1 668 ? -41.617 26.952 37.942 1.00 68.00 668 ASP A O 1
ATOM 4963 N N . GLY A 1 669 ? -41.609 24.744 37.481 1.00 58.62 669 GLY A N 1
ATOM 4964 C CA . GLY A 1 669 ? -40.366 24.399 38.161 1.00 58.62 669 GLY A CA 1
ATOM 4965 C C . GLY A 1 669 ? -40.533 24.010 39.633 1.00 58.62 669 GLY A C 1
ATOM 4966 O O . GLY A 1 669 ? -39.513 23.865 40.315 1.00 58.62 669 GLY A O 1
ATOM 4967 N N . VAL A 1 670 ? -41.763 23.866 40.140 1.00 68.31 670 VAL A N 1
ATOM 4968 C CA . VAL A 1 670 ? -42.098 23.475 41.517 1.00 68.31 670 VAL A CA 1
ATOM 4969 C C . VAL A 1 670 ? -43.094 22.320 41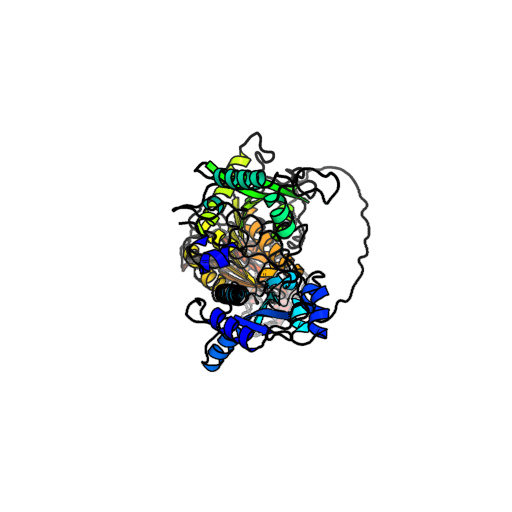.496 1.00 68.31 670 VAL A C 1
ATOM 4971 O O . VAL A 1 670 ? -44.166 22.431 40.930 1.00 68.31 670 VAL A O 1
ATOM 4974 N N . VAL A 1 671 ? -42.797 21.229 42.204 1.00 75.62 671 VAL A N 1
ATOM 4975 C CA . VAL A 1 671 ? -43.754 20.127 42.379 1.00 75.62 671 VAL A CA 1
ATOM 4976 C C . VAL A 1 671 ? -44.651 20.425 43.573 1.00 75.62 671 VAL A C 1
ATOM 4978 O O . VAL A 1 671 ? -44.219 20.346 44.728 1.00 75.62 671 VAL A O 1
ATOM 4981 N N . GLY A 1 672 ? -45.912 20.757 43.317 1.00 82.50 672 GLY A N 1
ATOM 4982 C CA . GLY A 1 672 ? -46.821 21.241 44.341 1.00 82.50 672 GLY A CA 1
ATOM 4983 C C . GLY A 1 672 ? -48.305 20.943 44.105 1.00 82.50 672 GLY A C 1
ATOM 4984 O O . GLY A 1 672 ? -48.700 20.004 43.410 1.00 82.50 672 GLY A O 1
ATOM 4985 N N . PRO A 1 673 ? -49.193 21.732 44.742 1.00 86.69 673 PRO A N 1
ATOM 4986 C CA . PRO A 1 673 ? -50.635 21.517 44.654 1.00 86.69 673 PRO A CA 1
ATOM 4987 C C . PRO A 1 673 ? -51.202 21.631 43.235 1.00 86.69 673 PRO A C 1
ATOM 4989 O O . PRO A 1 673 ? -52.253 21.046 42.964 1.00 86.69 673 PRO A O 1
ATOM 4992 N N . ALA A 1 674 ? -50.557 22.411 42.363 1.00 82.56 674 ALA A N 1
ATOM 4993 C CA . ALA A 1 674 ? -50.981 22.590 40.981 1.00 82.56 674 ALA A CA 1
ATOM 4994 C C . ALA A 1 674 ? -50.763 21.302 40.177 1.00 82.56 674 ALA A C 1
ATOM 4996 O O . ALA A 1 674 ? -51.695 20.816 39.532 1.00 82.56 674 ALA A O 1
ATOM 4997 N N . ASP A 1 675 ? -49.611 20.665 40.350 1.00 85.25 675 ASP A N 1
ATOM 4998 C CA . ASP A 1 675 ? -49.293 19.383 39.728 1.00 85.25 675 ASP A CA 1
ATOM 4999 C C . ASP A 1 675 ? -50.160 18.265 40.272 1.00 85.25 675 ASP A C 1
ATOM 5001 O O . ASP A 1 675 ? -50.722 17.484 39.510 1.00 85.25 675 ASP A O 1
ATOM 5005 N N . LEU A 1 676 ? -50.370 18.229 41.591 1.00 90.50 676 LEU A N 1
ATOM 5006 C CA . LEU A 1 676 ? -51.285 17.271 42.206 1.00 90.50 676 LEU A CA 1
ATOM 5007 C C . LEU A 1 676 ? -52.691 17.378 41.607 1.00 90.50 676 LEU A C 1
ATOM 5009 O O . LEU A 1 676 ? -53.345 16.366 41.359 1.00 90.50 676 LEU A O 1
ATOM 5013 N N . ALA A 1 677 ? -53.168 18.599 41.363 1.00 88.31 677 ALA A N 1
ATOM 5014 C CA . ALA A 1 677 ? -54.461 18.808 40.729 1.00 88.31 677 ALA A CA 1
ATOM 5015 C C . ALA A 1 677 ? -54.470 18.305 39.277 1.00 88.31 677 ALA A C 1
ATOM 5017 O O . ALA A 1 677 ? -55.463 17.709 38.853 1.00 88.31 677 ALA A O 1
ATOM 5018 N N . ILE A 1 678 ? -53.380 18.497 38.528 1.00 81.94 678 ILE A N 1
ATOM 5019 C CA . ILE A 1 678 ? -53.243 17.989 37.157 1.00 81.94 678 ILE A CA 1
ATOM 5020 C C . ILE A 1 678 ? -53.202 16.459 37.146 1.00 81.94 678 ILE A C 1
ATOM 5022 O O . ILE A 1 678 ? -53.929 15.856 36.354 1.00 81.94 678 ILE A O 1
ATOM 5026 N N . LEU A 1 679 ? -52.450 15.833 38.050 1.00 87.06 679 LEU A N 1
ATOM 5027 C CA . LEU A 1 679 ? -52.362 14.380 38.190 1.00 87.06 679 LEU A CA 1
ATOM 5028 C C . LEU A 1 679 ? -53.729 13.777 38.529 1.00 87.06 679 LEU A C 1
ATOM 5030 O O . LEU A 1 679 ? -54.248 12.938 37.797 1.00 87.06 679 LEU A O 1
ATOM 5034 N N . LEU A 1 680 ? -54.389 14.291 39.571 1.00 90.69 680 LEU A N 1
ATOM 5035 C CA . LEU A 1 680 ? -55.722 13.830 39.973 1.00 90.69 680 LEU A CA 1
ATOM 5036 C C . LEU A 1 680 ? -56.783 14.065 38.889 1.00 90.69 680 LEU A C 1
ATOM 5038 O O . LEU A 1 680 ? -57.742 13.301 38.796 1.00 90.69 680 LEU A O 1
ATOM 5042 N N . SER A 1 681 ? -56.633 15.099 38.053 1.00 87.38 681 SER A N 1
ATOM 5043 C CA . SER A 1 681 ? -57.558 15.343 36.938 1.00 87.38 681 SER A CA 1
ATOM 5044 C C . SER A 1 681 ? -57.481 14.283 35.836 1.00 87.38 681 SER A C 1
ATOM 5046 O O . SER A 1 681 ? -58.416 14.166 35.043 1.00 87.38 681 SER A O 1
ATOM 5048 N N . ARG A 1 682 ? -56.383 13.521 35.786 1.00 87.31 682 ARG A N 1
ATOM 5049 C CA . ARG A 1 682 ? -56.101 12.503 34.768 1.00 87.31 682 ARG A CA 1
ATOM 5050 C C . ARG A 1 682 ? -56.238 11.074 35.288 1.00 87.31 682 ARG A C 1
ATOM 5052 O O . ARG A 1 682 ? -55.947 10.155 34.538 1.00 87.31 682 ARG A O 1
ATOM 5059 N N . TRP A 1 683 ? -56.723 10.904 36.520 1.00 92.69 683 TRP A N 1
ATOM 5060 C CA . TRP A 1 683 ? -56.835 9.611 37.193 1.00 92.69 683 TRP A CA 1
ATOM 5061 C C . TRP A 1 683 ? -57.557 8.550 36.347 1.00 92.69 683 TRP A C 1
ATOM 5063 O O . TRP A 1 683 ? -58.705 8.751 35.932 1.00 92.69 683 TRP A O 1
ATOM 5073 N N . GLY A 1 684 ? -56.911 7.400 36.154 1.00 88.06 684 GLY A N 1
ATOM 5074 C CA . GLY A 1 684 ? -57.353 6.305 35.292 1.00 88.06 684 GLY A CA 1
ATOM 5075 C C . GLY A 1 684 ? -56.521 6.147 34.006 1.00 88.06 684 GLY A C 1
ATOM 5076 O O . GLY A 1 684 ? -55.459 6.750 33.887 1.00 88.06 684 GLY A O 1
ATOM 5077 N N . PRO A 1 685 ? -56.997 5.352 33.029 1.00 89.19 685 PRO A N 1
ATOM 5078 C CA . PRO A 1 685 ? -56.209 4.969 31.853 1.00 89.19 685 PRO A CA 1
ATOM 5079 C C . PRO A 1 685 ? -55.816 6.151 30.972 1.00 89.19 685 PRO A C 1
ATOM 5081 O O . PRO A 1 685 ? -56.685 6.892 30.497 1.00 89.19 685 PRO A O 1
ATOM 5084 N N . CYS A 1 686 ? -54.517 6.313 30.715 1.00 71.00 686 CYS A N 1
ATOM 5085 C CA . CYS A 1 686 ? -53.977 7.518 30.090 1.00 71.00 686 CYS A CA 1
ATOM 5086 C C . CYS A 1 686 ? -52.630 7.294 29.373 1.00 71.00 686 CYS A C 1
ATOM 5088 O O . CYS A 1 686 ? -51.625 7.922 29.687 1.00 71.00 686 CYS A O 1
ATOM 5090 N N . VAL A 1 687 ? -52.616 6.453 28.336 1.00 63.31 687 VAL A N 1
ATOM 5091 C CA . VAL A 1 687 ? -51.396 6.121 27.572 1.00 63.31 687 VAL A CA 1
ATOM 5092 C C . VAL A 1 687 ? -50.704 7.368 26.992 1.00 63.31 687 VAL A C 1
ATOM 5094 O O . VAL A 1 687 ? -51.232 8.022 26.086 1.00 63.31 687 VAL A O 1
ATOM 5097 N N . GLY A 1 688 ? -49.493 7.665 27.477 1.00 52.41 688 GLY A N 1
ATOM 5098 C CA . GLY A 1 688 ? -48.619 8.727 26.963 1.00 52.41 688 GLY A CA 1
ATOM 5099 C C . GLY A 1 688 ? -49.028 10.151 27.353 1.00 52.41 688 GLY A C 1
ATOM 5100 O O . GLY A 1 688 ? -48.581 11.113 26.720 1.00 52.41 688 GLY A O 1
ATOM 5101 N N . CYS A 1 689 ? -49.898 10.314 28.352 1.00 66.81 689 CYS A N 1
ATOM 5102 C CA . CYS A 1 689 ? -50.243 11.627 28.881 1.00 66.81 689 CYS A CA 1
ATOM 5103 C C . CYS A 1 689 ? -49.298 12.015 30.019 1.00 66.81 689 CYS A C 1
ATOM 5105 O O . CYS A 1 689 ? -48.850 11.170 30.775 1.00 66.81 689 CYS A O 1
ATOM 5107 N N . GLY A 1 690 ? -49.029 13.310 30.198 1.00 63.16 690 GLY A N 1
ATOM 5108 C CA . GLY A 1 690 ? -48.042 13.747 31.194 1.00 63.16 690 GLY A CA 1
ATOM 5109 C C . GLY A 1 690 ? -48.371 13.428 32.661 1.00 63.16 690 GLY A C 1
ATOM 5110 O O . GLY A 1 690 ? -47.572 13.793 33.496 1.00 63.16 690 GLY A O 1
ATOM 5111 N N . GLY A 1 691 ? -49.530 12.835 32.986 1.00 71.75 691 GLY A N 1
ATOM 5112 C CA . GLY A 1 691 ? -49.867 12.437 34.364 1.00 71.75 691 GLY A CA 1
ATOM 5113 C C . GLY A 1 691 ? -49.490 10.993 34.719 1.00 71.75 691 GLY A C 1
ATOM 5114 O O . GLY A 1 691 ? -49.535 10.667 35.897 1.00 71.75 691 GLY A O 1
ATOM 5115 N N . ASP A 1 692 ? -49.158 10.175 33.717 1.00 77.88 692 ASP A N 1
ATOM 5116 C CA . ASP A 1 692 ? -48.633 8.808 33.846 1.00 77.88 692 ASP A CA 1
ATOM 5117 C C . ASP A 1 692 ? -47.110 8.939 34.015 1.00 77.88 692 ASP A C 1
ATOM 5119 O O . ASP A 1 692 ? -46.364 9.153 33.052 1.00 77.88 692 ASP A O 1
ATOM 5123 N N . LEU A 1 693 ? -46.689 9.023 35.274 1.00 69.56 693 LEU A N 1
ATOM 5124 C CA . LEU A 1 693 ? -45.338 9.365 35.706 1.00 69.56 693 LEU A CA 1
ATOM 5125 C C . LEU A 1 693 ? -44.415 8.140 35.750 1.00 69.56 693 LEU A C 1
ATOM 5127 O O . LEU A 1 693 ? -43.199 8.325 35.631 1.00 69.56 693 LEU A O 1
ATOM 5131 N N . ASP A 1 694 ? -44.949 6.924 35.910 1.00 66.94 694 ASP A N 1
ATOM 5132 C CA . ASP A 1 694 ? -44.175 5.674 35.833 1.00 66.94 694 ASP A CA 1
ATOM 5133 C C . ASP A 1 694 ? -44.223 4.969 34.467 1.00 66.94 694 ASP A C 1
ATOM 5135 O O . ASP A 1 694 ? -43.362 4.129 34.184 1.00 66.94 694 ASP A O 1
ATOM 5139 N N . GLY A 1 695 ? -45.122 5.388 33.575 1.00 64.94 695 GLY A N 1
ATOM 5140 C CA . GLY A 1 695 ? -45.196 4.940 32.190 1.00 64.94 695 GLY A CA 1
ATOM 5141 C C . GLY A 1 695 ? -45.915 3.605 32.000 1.00 64.94 695 GLY A C 1
ATOM 5142 O O . GLY A 1 695 ? -45.690 2.960 30.967 1.00 64.94 695 GLY A O 1
ATOM 5143 N N . ASP A 1 696 ? -46.732 3.159 32.958 1.00 71.38 696 ASP A N 1
ATOM 5144 C CA . ASP A 1 696 ? -47.464 1.890 32.883 1.00 71.38 696 ASP A CA 1
ATOM 5145 C C . ASP A 1 696 ? -48.785 1.968 32.083 1.00 71.38 696 ASP A C 1
ATOM 5147 O O . ASP A 1 696 ? -49.347 0.936 31.691 1.00 71.38 696 ASP A O 1
ATOM 5151 N N . GLY A 1 697 ? -49.214 3.184 31.725 1.00 72.69 697 GLY A N 1
ATOM 5152 C CA . GLY A 1 697 ? -50.405 3.464 30.927 1.00 72.69 697 GLY A CA 1
ATOM 5153 C C . GLY A 1 697 ? -51.653 3.844 31.731 1.00 72.69 697 GLY A C 1
ATOM 5154 O O . GLY A 1 697 ? -52.681 4.148 31.105 1.00 72.69 697 GLY A O 1
ATOM 5155 N N . ASP A 1 698 ? -51.585 3.872 33.061 1.00 83.44 698 ASP A N 1
ATOM 5156 C CA . ASP A 1 698 ? -52.627 4.322 33.984 1.00 83.44 698 ASP A CA 1
ATOM 5157 C C . ASP A 1 698 ? -52.115 5.500 34.848 1.00 83.44 698 ASP A C 1
ATOM 5159 O O . ASP A 1 698 ? -50.934 5.626 35.112 1.00 83.44 698 ASP A O 1
ATOM 5163 N N . VAL A 1 699 ? -53.003 6.416 35.263 1.00 85.44 699 VAL A N 1
ATOM 5164 C CA . VAL A 1 699 ? -52.692 7.426 36.295 1.00 85.44 699 VAL A CA 1
ATOM 5165 C C . VAL A 1 699 ? -53.348 7.003 37.596 1.00 85.44 699 VAL A C 1
ATOM 5167 O O . VAL A 1 699 ? -54.577 7.093 37.733 1.00 85.44 699 VAL A O 1
ATOM 5170 N N . ASP A 1 700 ? -52.556 6.550 38.556 1.00 90.06 700 ASP A N 1
ATOM 5171 C CA . ASP A 1 700 ? -53.052 5.976 39.791 1.00 90.06 700 ASP A CA 1
ATOM 5172 C C . ASP A 1 700 ? -52.235 6.349 41.047 1.00 90.06 700 ASP A C 1
ATOM 5174 O O . ASP A 1 700 ? -51.618 7.413 41.171 1.00 90.06 700 ASP A O 1
ATOM 5178 N N . ALA A 1 701 ? -52.366 5.525 42.089 1.00 87.69 701 ALA A N 1
ATOM 5179 C CA . ALA A 1 701 ? -51.701 5.753 43.360 1.00 87.69 701 ALA A CA 1
ATOM 5180 C C . ALA A 1 701 ? -50.168 5.670 43.266 1.00 87.69 701 ALA A C 1
ATOM 5182 O O . ALA A 1 701 ? -49.503 6.278 44.109 1.00 87.69 701 ALA A O 1
ATOM 5183 N N . ALA A 1 702 ? -49.618 4.945 42.291 1.00 76.75 702 ALA A N 1
ATOM 5184 C CA . ALA A 1 702 ? -48.192 4.882 42.008 1.00 76.75 702 ALA A CA 1
ATOM 5185 C C . ALA A 1 702 ? -47.681 6.238 41.501 1.00 76.75 702 ALA A C 1
ATOM 5187 O O . ALA A 1 702 ? -46.754 6.791 42.100 1.00 76.75 702 ALA A O 1
ATOM 5188 N N . ASP A 1 703 ? -48.366 6.861 40.540 1.00 83.69 703 ASP A N 1
ATOM 5189 C CA . ASP A 1 703 ? -48.019 8.201 40.044 1.00 83.69 703 ASP A CA 1
ATOM 5190 C C . ASP A 1 703 ? -48.185 9.269 41.118 1.00 83.69 703 ASP A C 1
ATOM 5192 O O . ASP A 1 703 ? -47.348 10.159 41.275 1.00 83.69 703 ASP A O 1
ATOM 5196 N N . LEU A 1 704 ? -49.243 9.165 41.927 1.00 87.88 704 LEU A N 1
ATOM 5197 C CA . LEU A 1 704 ? -49.430 10.052 43.071 1.00 87.88 704 LEU A CA 1
ATOM 5198 C C . LEU A 1 704 ? -48.275 9.932 44.070 1.00 87.88 704 LEU A C 1
ATOM 5200 O O . LEU A 1 704 ? -47.845 10.937 44.634 1.00 87.88 704 LEU A O 1
ATOM 5204 N N . ALA A 1 705 ? -47.771 8.721 44.308 1.00 76.88 705 ALA A N 1
ATOM 5205 C CA . ALA A 1 705 ? -46.625 8.511 45.181 1.00 76.88 705 ALA A CA 1
ATOM 5206 C C . ALA A 1 705 ? -45.343 9.117 44.589 1.00 76.88 705 ALA A C 1
ATOM 5208 O O . ALA A 1 705 ? -44.563 9.703 45.341 1.00 76.88 705 ALA A O 1
ATOM 5209 N N . ILE A 1 706 ? -45.158 9.043 43.267 1.00 69.25 706 ILE A N 1
ATOM 5210 C CA . ILE A 1 706 ? -44.046 9.692 42.556 1.00 69.25 706 ILE A CA 1
ATOM 5211 C C . ILE A 1 706 ? -44.148 11.214 42.684 1.00 69.25 706 ILE A C 1
ATOM 5213 O O . ILE A 1 706 ? -43.168 11.864 43.050 1.00 69.25 706 ILE A O 1
ATOM 5217 N N . LEU A 1 707 ? -45.344 11.778 42.491 1.00 82.25 707 LEU A N 1
ATOM 5218 C CA . LEU A 1 707 ? -45.576 13.214 42.618 1.00 82.25 707 LEU A CA 1
ATOM 5219 C C . LEU A 1 707 ? -45.345 13.725 44.039 1.00 82.25 707 LEU A C 1
ATOM 5221 O O . LEU A 1 707 ? -44.641 14.708 44.249 1.00 82.25 707 LEU A O 1
ATOM 5225 N N . LEU A 1 708 ? -45.887 13.032 45.039 1.00 81.50 708 LEU A N 1
ATOM 5226 C CA . LEU A 1 708 ? -45.691 13.386 46.446 1.00 81.50 708 LEU A CA 1
ATOM 5227 C C . LEU A 1 708 ? -44.239 13.189 46.904 1.00 81.50 708 LEU A C 1
ATOM 5229 O O . LEU A 1 708 ? -43.777 13.911 47.786 1.00 81.50 708 LEU A O 1
ATOM 5233 N N . GLY A 1 709 ? -43.522 12.224 46.326 1.00 64.00 709 GLY A N 1
ATOM 5234 C CA . GLY A 1 709 ? -42.106 11.985 46.601 1.00 64.00 709 GLY A CA 1
ATOM 5235 C C . GLY A 1 709 ? -41.191 13.090 46.072 1.00 64.00 709 GLY A C 1
ATOM 5236 O O . GLY A 1 709 ? -40.135 13.329 46.654 1.00 64.00 709 GLY A O 1
ATOM 5237 N N . ALA A 1 710 ? -41.614 13.780 45.013 1.00 64.75 710 ALA A N 1
ATOM 5238 C CA . ALA A 1 710 ? -40.895 14.889 44.396 1.00 64.75 710 ALA A CA 1
ATOM 5239 C C . ALA A 1 710 ? -41.347 16.276 44.895 1.00 64.75 710 ALA A C 1
ATOM 5241 O O . ALA A 1 710 ? -40.828 17.278 44.414 1.00 64.75 710 ALA A O 1
ATOM 5242 N N . TRP A 1 711 ? -42.282 16.339 45.855 1.00 78.69 711 TRP A N 1
ATOM 5243 C CA . TRP A 1 711 ? -42.868 17.583 46.363 1.00 78.69 711 TRP A CA 1
ATOM 5244 C C . TRP A 1 711 ? -41.803 18.554 46.888 1.00 78.69 711 TRP A C 1
ATOM 5246 O O . TRP A 1 711 ? -41.037 18.205 47.793 1.00 78.69 711 TRP A O 1
ATOM 5256 N N . SER A 1 712 ? -41.780 19.778 46.354 1.00 57.59 712 SER A N 1
ATOM 5257 C CA . SER A 1 712 ? -40.717 20.771 46.584 1.00 57.59 712 SER A CA 1
ATOM 5258 C C . SER A 1 712 ? -41.230 22.084 47.156 1.00 57.59 712 SER A C 1
ATOM 5260 O O . SER A 1 712 ? -42.218 22.611 46.598 1.00 57.59 712 SER A O 1
#

pLDDT: mean 85.01, std 19.67, range [22.81, 98.88]

Sequence (712 aa):
MSVTDVPTLDLLTRHRSIRRYTDAPVPDEDVRRAVVAGQAASTSSAVQAYALLRITDGATRERLIALTGGQRKVAHCGSFFIVLGDTRRHRLACADAGLDYDARLEAFLLAVIDATLFAQNLSVAFEAMGYGICYIGGLRNHLDDVDALLDLPEGVYPFYGLCVGVPDEQPIARPRLPVDGVLFDDRYPDDDAMRAIIAAYDASRRLPCDSRRGAGAPTVVVRRHGLEVLDPRTHRPRNVLPHEGRRPRLSVARRRETRMPARLTLSLVLLLGAPAVAGDRSEPGPFDAGQQTVTVTRPDRSTFAATLYYPATRAGVNAPFDPSGGPYPGIVFGHGFLTPVTQYHSTMSHLATHGYFVLAPQSAGGIFPSHAAFAADFRHGLTWFEARQVDGASPFVGQIDVEHFGVSGHSMGGGASLLAAAGEPRIDVVANLAAAETNPSAIGAMTSIVVPVRLIAAEEDGITPIGSNQGPMYDAAHAPRQLSVILGGSHCNFADSDTLLCDNGSITRAAQLAITRRLLTECFDLHLKSDQSAWRATWGPDLDLPAGEVDTTSDAGVTISIGEACISAPSGGSAIVPLVVEQTGDLPDAYALALDDVDAPAVIDAAQTPMLGRGETFATFATIDPAGVPAGARLTILASARSAADGGTRGWTMMTLVVTAGADLDGDGVVGPADLAILLSRWGPCVGCGGDLDGDGDVDAADLAILLGAWS

Foldseek 3Di:
DPLCVDPLSVLVQLADAFQDFDQAADDPVLLVQLLVQLLPFDADVSPLQKDKAKDPDLVLQVVVCVQLPNSNLSNRFNTKIFIKGACVVVCVVCVVVVHHDDPDPVSVVRSVVSSVRSVVSSQSSLVVVQKHKDKRQSNLVRVVVVCVSVVDDPRMFGRIMMGIHHHPDDDDDDDDQPPCQPDDPPDDDDPVVNVVSLVVVQVVVQDDDPPPDPDDDRDRPCCVVCCCPVPCVNDPDGDRDDDDDDDDDDDDDDDDDDDDDDDDDDDDDDDPDDDDPDPQLLDAAQFFKEKEWDWFADPVRDIFIKIKIAGANHHDYPGHHDLPPFLAEEEEEEEAALGAPVQQCVLNRRVRSVRYIYIYTRPQNDPDGDLLVLLVVSVSVLVVLVCLCCDPVHSCPVRHDSQEYEYEYAASRLLSSLVNQQVDPSYQEYEYELYAQHVVGSLVSQLRRPHEYEYEYECAEPPSHCVNGVVSSQVNHFPFYKYKYWYQQYRQLSTNDDDRDGDGGPDDSSVVSSVSSSQVSLRCCCQRVVNQSSQCVHARDVQVPPDDTIHMDGDRQKAKDWDDQEAEDEQFDKDKIKIKMARQTQDKFKWAKDKPQFPFDKDKPDRIDDTDHHGDMDITIMITGCHPPDQQDKGKIKMWTATPSRSGRIHIDIHIYHHHHQLCLVPPPFLDPVSVVVLVVQAFFAQPHNNPRVRPRGRDPVSVCRSVVRGD

Secondary structure (DSSP, 8-state):
--GGGSHHHHHHHT------B-SPPPPHHHHHHHHHHHHTS--GGG---EEEEEE--HHHHHHHHHHTTS-THHHHSSEEEEEEEE-HHHHHHHHHTT-----SHHHHHHHHHHHHHHHHHHHHHHHHTT-EEEEEGGGGGGHHHHHHHHTPPTTEEEEEEEEEE-BS--PPPPP---GGGT--SSSPPPHHHHHHHHHHHHHHT-SS--SSS-S-----HHHHHHHHHS-TTTS-----S-------------------------------PPPP----TTS--SSEEEEEEEEEE-TTS-EEEEEEEEEESSSEETPPB--TT-SEEEEEEEPPTT--GGGGHHHHHHHHHTT-EEEEE-TT-SSS--HHHHHHHHHHHHHHHHHHHH-TTSTTTTTEEEEEEEEEEBTHHHHHHHHHHTT-TTEEEEEEESPPP-SS-HHHHHTT--S-EEEEEETT-SSS-GGGTHHHHHHHSPSSEEEEEETT--GGGGSSS--TT----SS-HHHHHHHHHHHHHHHHHHHHS--GGGHHHHHSGGGGS--SSEEEEEE-SEEEEES-SEEEEETTSPEEEEEEEEE-SSS-B-EEEEEES-SS-EEETT-B---B-TT-EEEEEEEE--TTPPTT-EEEEEEEEEETTTSS-EEEEEEEEEEE--S-SSSSS--SHHHHHHHHHT-EE-TT-TT-SSSSSEESHHHHHHHHHT--